Protein AF-A0A059BSV5-F1 (afdb_monomer)

Solvent-accessible surface area (backbone atoms only — not comparable to full-atom values): 28951 Å² total; per-residue (Å²): 143,84,83,85,53,58,48,54,53,22,50,50,50,33,54,74,30,42,79,36,54,82,66,53,68,65,69,72,68,50,94,89,54,63,67,56,75,29,87,45,38,36,41,29,90,95,44,67,85,38,44,27,33,43,45,51,56,66,45,54,35,22,35,43,62,35,54,45,56,23,61,34,54,57,23,28,34,43,32,48,26,46,28,51,34,27,50,50,62,44,54,40,51,18,54,17,50,47,22,26,36,43,31,49,23,40,28,46,35,23,51,52,73,46,63,42,48,36,51,18,50,46,25,30,35,44,33,47,28,38,29,49,32,28,52,53,65,59,56,52,56,25,61,21,50,47,25,28,35,44,34,48,22,40,29,51,32,27,50,46,64,47,56,37,56,30,52,20,61,48,24,28,35,42,32,48,26,40,28,52,30,27,50,50,62,44,66,40,51,52,62,26,68,54,31,24,35,43,35,52,21,40,28,50,31,29,52,49,77,45,72,60,51,49,61,36,47,50,27,29,36,43,35,50,22,42,29,52,33,30,52,63,66,61,62,55,34,16,72,35,20,51,48,24,27,37,42,30,53,20,41,28,51,34,31,49,51,62,35,56,27,52,35,54,14,43,47,26,24,37,42,31,47,23,40,29,48,34,25,47,51,72,50,61,61,46,28,51,17,46,45,22,29,36,41,35,44,26,41,29,48,32,40,36,57,47,66,59,49,55,31,40,36,53,11,66,46,24,26,37,44,33,47,21,40,29,53,33,30,48,53,57,55,60,46,61,33,52,40,31,67,55,28,28,36,42,33,49,22,40,29,50,34,25,51,42,61,46,60,40,54,29,60,37,39,51,24,30,34,43,33,50,21,39,30,49,33,27,53,47,66,43,58,41,60,28,48,22,44,49,23,26,35,43,34,49,22,40,28,52,32,28,48,54,63,46,52,35,54,21,52,18,43,49,22,26,38,43,32,51,21,42,29,48,31,28,52,48,69,41,57,41,49,38,48,25,72,44,24,27,33,41,35,52,22,41,29,50,30,24,49,53,80,42,63,45,52,35,50,41,45,48,25,34,52,38,45,31,49,22,40,29,48,31,25,53,58,65,57,58,43,51,22,43,22,34,53,21,28,31,42,31,51,20,40,29,48,33,25,50,51,65,48,52,38,53,34,48,20,47,49,24,28,34,43,32,50,21,40,30,46,32,27,48,54,76,49,76,42,55,56,62,29,55,54,24,28,34,40,31,54,20,38,26,51,30,27,52,61,74,62,71,52,59,42,68,30,82,51,42,61,36,39,31,55,20,37,26,52,32,28,48,66,44,60,75,44,54,44,47,68,38,63,90,32,45,40,58,58,69,25,84,55,43,17,37,45,45,78,86,72,73,47,52,76,62,78,73,77,74,72,76,71,76,58,70,62,53,54,54,51,52,54,52,52,53,50,52,53,52,52,52,53,56,54,56,62,70,73,68,125

Sequence (641 aa):
MQTNQTDRLALIYFKDSVDEDSLEVLSSWNDSSHHCEWPGIVCGGRHPKRVTSLNLMSKGLGGLLSPHVGNLSFLRSLVLQNNSFHGKIPQSIGHLFRLRHLVLSNNSFSGQMPTNLSQCSNLEVLNLIDNQLVGKIPDELGSLSKLQALFLAKNNLTGSIPHSIGNLSQLFSLSVIRNGLQGEIPRTLSKLRGLMNVQLAFNQLTGKIPLAIFNMSNIIYFCASDNQLRGSIPPNFGDTLPSLSYLDFSRNMFTGVIPLSLSNASNLQYISFDHNGFHGPMPANLGRLKALEGMFLMSNQLRDDFSFITSLTNCSMLEIIGVDNNFLDGLFPDSIGNLSNSVRLISMSSNTMYGTIPPSIGNLFNLSFLGLSNNSLSGHVPSCIGALYNLRNLYLSINMLTGEIPSSIGNLTLLSLLYLSFNNFYREIPQSLGNCRQLIELELSNNNLSGPISREVLSLSTILIIFNLAHNQLSGSLSSQVGSLTDLLELDLSYNKLMGPIPSSINECLLLGRLSLAVNSFHGEIPSALGTLQGLQELDVSHNDLSGEIPSFLTQLINLKYLNLSSNKLEGEVPKEGVFLNASAVFVFGNRNLCGGIVELNLPSCKSGTSKPLLTKIVIVIAIVTTILSSFILCLCLFII

InterPro domains:
  IPR001611 Leucine-rich repeat [PF00560] (243-264)
  IPR001611 Leucine-rich repeat [PF00560] (366-388)
  IPR001611 Leucine-rich repeat [PF00560] (390-412)
  IPR001611 Leucine-rich repeat [PF00560] (439-456)
  IPR001611 Leucine-rich repeat [PF00560] (488-508)
  IPR001611 Leucine-rich repeat [PF00560] (536-557)
  IPR001611 Leucine-rich repeat [PF00560] (559-576)
  IPR003591 Leucine-rich repeat, typical subtype [SM00369] (96-120)
  IPR003591 Leucine-rich repeat, typical subtype [SM00369] (144-168)
  IPR003591 Leucine-rich repeat, typical subtype [SM00369] (241-264)
  IPR003591 Leucine-rich repeat, typical subtype [SM00369] (364-388)
  IPR003591 Leucine-rich repeat, typical subtype [SM00369] (412-436)
  IPR003591 Leucine-rich repeat, typical subtype [SM00369] (485-513)
  IPR003591 Leucine-rich repeat, typical subtype [SM00369] (533-556)
  IPR003591 Leucine-rich repeat, typical subtype [SM00369] (557-582)
  IPR013210 Leucine-rich repeat-containing N-terminal, plant-type [PF08263] (5-43)
  IPR032675 Leucine-rich repeat domain superfamily [G3DSA:3.80.10.10] (1-65)
  IPR032675 Leucine-rich repeat domain superfamily [G3DSA:3.80.10.10] (66-305)
  IPR032675 Leucine-rich repeat domain superfamily [G3DSA:3.80.10.10] (310-608)
  IPR055414 Disease resistance R13L4/SHOC-2-like, LRR domain [PF23598] (51-205)

Secondary structure (DSSP, 8-state):
---SSHHHHHHHHHHTTEEEETT-GGGG-STTS-GGGSTTEEEETTEEEEEEEEE-TTS-EEEE--GGGGG-TT--EEE--SSEEEEEPPGGGGG-TT--EEE--SSEEEEEPPGGGGG-TT--EEE--SSEEEEEPPGGGGG-TT--EEE--SSEEEEEPPGGGGG-TT--EEE--SSEEEEEPPGGGGG-TT--EEE--SSEEEEEPPGGGGG-TT--EEE--SSEEEE---TTHHHH-TT--EEE--SSEEEEPPPGGGGG-TT--EEE--SSEEEEPPPTTGGG-TT--EEE--SSEE--BTTHHHHHTT-TT--EEE--SS--BSB--GGGGGS-TT--EEE--SS--EEE--GGGGG-TT--EEE--SSEEEEEPPGGGGG-TT--EEE--SSEEEEPPPGGGGG-TT--EEE--SSEEEEPPPGGGGG-TT--EEE--SSEEEEPPPHHHHT-TT--SEEE--SSEEEEEPPGGGGG-TT-SEEE--SSEEEEPPPGGGGG-TT--EEE--SSEEEEPPPGGGGG-TT--EEE--SSEEEEEPPGGGGT-TT--EEE--SSEEEEEEP-SGGGG-TTTEE-TT-TEEEES-GGG-PPPP----PPPTHHHHHHHHHHHHHHHHHHHHHHHTS--

Nearest PDB structures (foldseek):
  5ixt-assembly1_A  TM=8.915E-01  e=4.039E-34  Arabidopsis thaliana
  4z62-assembly1_A  TM=7.143E-01  e=4.266E-31  Daucus carota
  3riz-assembly1_A  TM=6.929E-01  e=4.434E-32  Arabidopsis thaliana
  3rj0-assembly1_A  TM=6.694E-01  e=7.094E-32  Arabidopsis thaliana
  6s6q-assembly2_B  TM=3.992E-01  e=5.837E-38  Arabidopsis thaliana

Radius of gyration: 38.6 Å; Cα contacts (8 Å, |Δi|>4): 1825; chains: 1; bounding box: 137×60×104 Å

pLDDT: mean 94.57, std 10.04, range [31.89, 98.94]

Foldseek 3Di:
DPPQCLQLVLVVLQVVQWPWQPQCQCVPSDPPDQPCPRPQWHADPVGRSATATRACAQRQIEGERGLSVLSSQNYAYYHHEQYAYEEADDLSCLSNLNHAYDHHANYAYEEADHLSVLSNLNHAYDAHHAYAYEEADDLSVLSNLNHAEDHQANYAYEEADHLSVLSNQNHQYDAHHAYAYEEEDHLSVLSNLNHAEAHQYNYAYEEEDNLSVLQNQNHAYHAHEHYAHEEEDDQQSLVRHLNHAYDAHAHYAYEEEDHLSVLSNQNHAEDHHHQYAHEEEDRPLVLSNQNHAEDHHAQYAYEEEPCSLLSQLSRQNYAYDHHHQYAYEEEPDLCNLSHHLNHAEDAHENYAYEEEDHLSPLSNLNHQYDHHYQYAYEEEDDLSVLSNLNHAYDAHHNYAYEEADHLSVLSNLNHAYDAHYQYAYEEADHLSVLSNLNHQEDHHEHYAYEEEDDLSNLLSLNHAEYDAHEQYAYEEEDDLSVLNVQRYAEDAHENYAYEEADHLSPLSVQNHQEDHHYQYAYEEADDPSCLSNLNHAEDHPENYAYEEEDDPSQLVSQNHQAEAHEQYQYADEDDAHHPLVDLVRYHHYNHPHYAHGDVSNVGHHDDDPPPPPPVVVVVVVVVVVVVVVVVVVVVVVVPPD

Structure (mmCIF, N/CA/C/O backbone):
data_AF-A0A059BSV5-F1
#
_entry.id   AF-A0A059BSV5-F1
#
loop_
_atom_site.group_PDB
_atom_site.id
_atom_site.type_symbol
_atom_site.label_atom_id
_atom_site.label_alt_id
_atom_site.label_comp_id
_atom_site.label_asym_id
_atom_site.label_entity_id
_atom_site.label_seq_id
_atom_site.pdbx_PDB_ins_code
_atom_site.Cartn_x
_atom_site.Cartn_y
_atom_site.Cartn_z
_atom_site.occupancy
_atom_site.B_iso_or_equiv
_atom_site.auth_seq_id
_atom_site.auth_comp_id
_atom_site.auth_asym_id
_atom_site.auth_atom_id
_atom_site.pdbx_PDB_model_num
ATOM 1 N N . MET A 1 1 ? -14.324 -8.449 65.438 1.00 31.89 1 MET A N 1
ATOM 2 C CA . MET A 1 1 ? -13.762 -7.137 65.036 1.00 31.89 1 MET A CA 1
ATOM 3 C C . MET A 1 1 ? -12.679 -7.316 63.958 1.00 31.89 1 MET A C 1
ATOM 5 O O . MET A 1 1 ? -11.523 -7.014 64.206 1.00 31.89 1 MET A O 1
ATOM 9 N N . GLN A 1 2 ? -13.016 -7.819 62.761 1.00 37.31 2 GLN A N 1
ATOM 10 C CA . GLN A 1 2 ? -12.010 -8.274 61.774 1.00 37.31 2 GLN A CA 1
ATOM 11 C C . GLN A 1 2 ? -12.313 -7.824 60.327 1.00 37.31 2 GLN A C 1
ATOM 13 O O . GLN A 1 2 ? -12.049 -8.540 59.373 1.00 37.31 2 GLN A O 1
ATOM 18 N N . THR A 1 3 ? -12.899 -6.636 60.144 1.00 51.03 3 THR A N 1
ATOM 19 C CA . THR A 1 3 ? -13.427 -6.167 58.842 1.00 51.03 3 THR A CA 1
ATOM 20 C C . THR A 1 3 ? -12.630 -5.031 58.181 1.00 51.03 3 THR A C 1
ATOM 22 O O . THR A 1 3 ? -13.022 -4.561 57.119 1.00 51.03 3 THR A O 1
ATOM 25 N N . ASN A 1 4 ? -11.503 -4.589 58.760 1.00 56.56 4 ASN A N 1
ATOM 26 C CA . ASN A 1 4 ? -10.735 -3.425 58.272 1.00 56.56 4 ASN A CA 1
ATOM 27 C C . ASN A 1 4 ? -9.411 -3.753 57.545 1.00 56.56 4 ASN A C 1
ATOM 29 O O . ASN A 1 4 ? -8.765 -2.823 57.075 1.00 56.56 4 ASN A O 1
ATOM 33 N N . GLN A 1 5 ? -8.995 -5.023 57.444 1.00 75.69 5 GLN A N 1
ATOM 34 C CA . GLN A 1 5 ? -7.718 -5.416 56.809 1.00 75.69 5 GLN A CA 1
ATOM 35 C C . GLN A 1 5 ? -7.872 -6.155 55.469 1.00 75.69 5 GLN A C 1
ATOM 37 O O . GLN A 1 5 ? -6.876 -6.381 54.791 1.00 75.69 5 GLN A O 1
ATOM 42 N N . THR A 1 6 ? -9.093 -6.511 55.058 1.00 87.88 6 THR A N 1
ATOM 43 C CA . THR A 1 6 ? -9.331 -7.363 53.879 1.00 87.88 6 THR A CA 1
ATOM 44 C C . THR A 1 6 ? -8.791 -6.760 52.582 1.00 87.88 6 THR A C 1
ATOM 46 O O . THR A 1 6 ? -8.098 -7.453 51.844 1.00 87.88 6 THR A O 1
ATOM 49 N N . ASP A 1 7 ? -9.053 -5.473 52.324 1.00 94.19 7 ASP A N 1
ATOM 50 C CA . ASP A 1 7 ? -8.589 -4.816 51.096 1.00 94.19 7 ASP A CA 1
ATOM 51 C C . ASP A 1 7 ? -7.055 -4.693 51.075 1.00 94.19 7 ASP A C 1
ATOM 53 O O . ASP A 1 7 ? -6.423 -4.972 50.061 1.00 94.19 7 ASP A O 1
ATOM 57 N N . ARG A 1 8 ? -6.442 -4.356 52.218 1.00 93.94 8 ARG A N 1
ATOM 58 C CA . ARG A 1 8 ? -4.982 -4.286 52.350 1.00 93.94 8 ARG A CA 1
ATOM 59 C C . ARG A 1 8 ? -4.328 -5.642 52.089 1.00 93.94 8 ARG A C 1
ATOM 61 O O . ARG A 1 8 ? -3.384 -5.714 51.315 1.00 93.94 8 ARG A O 1
ATOM 68 N N . LEU A 1 9 ? -4.834 -6.710 52.708 1.00 94.44 9 LEU A N 1
ATOM 69 C CA . LEU A 1 9 ? -4.315 -8.066 52.502 1.00 94.44 9 LEU A CA 1
ATOM 70 C C . LEU A 1 9 ? -4.452 -8.502 51.039 1.00 94.44 9 LEU A C 1
ATOM 72 O O . LEU A 1 9 ? -3.518 -9.069 50.488 1.00 94.44 9 LEU A O 1
ATOM 76 N N . ALA A 1 10 ? -5.575 -8.186 50.389 1.00 96.00 10 ALA A N 1
ATOM 77 C CA . ALA A 1 10 ? -5.765 -8.464 48.967 1.00 96.00 10 ALA A CA 1
ATOM 78 C C . ALA A 1 10 ? -4.729 -7.753 48.079 1.00 96.00 10 ALA A C 1
ATOM 80 O O . ALA A 1 10 ? -4.244 -8.349 47.120 1.00 96.00 10 ALA A O 1
ATOM 81 N N . LEU A 1 11 ? -4.366 -6.510 48.409 1.00 96.81 11 LEU A N 1
ATOM 82 C CA . LEU A 1 11 ? -3.326 -5.757 47.702 1.00 96.81 11 LEU A CA 1
ATOM 83 C C . LEU A 1 11 ? -1.912 -6.297 47.966 1.00 96.81 11 LEU A C 1
ATOM 85 O O . LEU A 1 11 ? -1.102 -6.317 47.046 1.00 96.81 11 LEU A O 1
ATOM 89 N N . ILE A 1 12 ? -1.621 -6.776 49.179 1.00 95.50 12 ILE A N 1
ATOM 90 C CA . ILE A 1 12 ? -0.350 -7.458 49.470 1.00 95.50 12 ILE A CA 1
ATOM 91 C C . ILE A 1 12 ? -0.251 -8.764 48.673 1.00 95.50 12 ILE A C 1
ATOM 93 O O . ILE A 1 12 ? 0.724 -8.956 47.963 1.00 95.50 12 ILE A O 1
ATOM 97 N N . TYR A 1 13 ? -1.297 -9.595 48.649 1.00 96.31 13 TYR A N 1
ATOM 98 C CA . TYR A 1 13 ? -1.304 -10.797 47.804 1.00 96.31 13 TYR A CA 1
ATOM 99 C C . TYR A 1 13 ? -1.241 -10.494 46.302 1.00 96.31 13 TYR A C 1
ATOM 101 O O . TYR A 1 13 ? -0.783 -11.334 45.528 1.00 96.31 13 TYR A O 1
ATOM 109 N N . PHE A 1 14 ? -1.740 -9.333 45.870 1.00 97.25 14 PHE A N 1
ATOM 110 C CA . PHE A 1 14 ? -1.539 -8.852 44.506 1.00 97.25 14 PHE A CA 1
ATOM 111 C C . PHE A 1 14 ? -0.063 -8.549 44.252 1.00 97.25 14 PHE A C 1
ATOM 113 O O . PHE A 1 14 ? 0.486 -9.079 43.293 1.00 97.25 14 PHE A O 1
ATOM 120 N N . LYS A 1 15 ? 0.581 -7.782 45.140 1.00 96.38 15 LYS A N 1
ATOM 121 C CA . LYS A 1 15 ? 2.018 -7.491 45.079 1.00 96.38 15 LYS A CA 1
ATOM 122 C C . LYS A 1 15 ? 2.859 -8.769 45.056 1.00 96.38 15 LYS A C 1
ATOM 124 O O . LYS A 1 15 ? 3.738 -8.880 44.220 1.00 96.38 15 LYS A O 1
ATOM 129 N N . ASP A 1 16 ? 2.550 -9.747 45.902 1.00 95.75 16 ASP A N 1
ATOM 130 C CA . ASP A 1 16 ? 3.292 -11.015 45.967 1.00 95.75 16 ASP A CA 1
ATOM 131 C C . ASP A 1 16 ? 3.139 -11.874 44.696 1.00 95.75 16 ASP A C 1
ATOM 133 O O . ASP A 1 16 ? 3.914 -12.799 44.476 1.00 95.75 16 ASP A O 1
ATOM 137 N N . SER A 1 17 ? 2.117 -11.604 43.872 1.00 96.19 17 SER A N 1
ATOM 138 C CA . SER A 1 17 ? 1.900 -12.290 42.588 1.00 96.19 17 SER A CA 1
ATOM 139 C C . SER A 1 17 ? 2.585 -11.591 41.407 1.00 96.19 17 SER A C 1
ATOM 141 O O . SER A 1 17 ? 2.551 -12.123 40.296 1.00 96.19 17 SER A O 1
ATOM 143 N N . VAL A 1 18 ? 3.163 -10.409 41.636 1.00 95.94 18 VAL A N 1
ATOM 144 C CA . VAL A 1 18 ? 3.970 -9.666 40.665 1.00 95.94 18 VAL A CA 1
ATOM 145 C C . VAL A 1 18 ? 5.417 -10.124 40.815 1.00 95.94 18 VAL A C 1
ATOM 147 O O . VAL A 1 18 ? 6.001 -9.986 41.887 1.00 95.94 18 VAL A O 1
ATOM 150 N N . ASP A 1 19 ? 5.987 -10.685 39.754 1.00 93.44 19 ASP A N 1
ATOM 151 C CA . ASP A 1 19 ? 7.371 -11.180 39.724 1.00 93.44 19 ASP A CA 1
ATOM 152 C C . ASP A 1 19 ? 8.329 -10.253 38.954 1.00 93.44 19 ASP A C 1
ATOM 154 O O . ASP A 1 19 ? 9.547 -10.377 39.085 1.00 93.44 19 ASP A O 1
ATOM 158 N N . GLU A 1 20 ? 7.791 -9.272 38.229 1.00 93.50 20 GLU A N 1
ATOM 159 C CA . GLU A 1 20 ? 8.539 -8.229 37.534 1.00 93.50 20 GLU A CA 1
ATOM 160 C C . GLU A 1 20 ? 7.995 -6.851 37.944 1.00 93.50 20 GLU A C 1
ATOM 162 O O . GLU A 1 20 ? 6.817 -6.559 37.759 1.00 93.50 20 GLU A O 1
ATOM 167 N N . ASP A 1 21 ? 8.849 -5.998 38.513 1.00 94.19 21 ASP A N 1
ATOM 168 C CA . ASP A 1 21 ? 8.539 -4.606 38.882 1.00 94.19 21 ASP A CA 1
ATOM 169 C C . ASP A 1 21 ? 9.759 -3.726 38.585 1.00 94.19 21 ASP A C 1
ATOM 171 O O . ASP A 1 21 ? 10.459 -3.247 39.476 1.00 94.19 21 ASP A O 1
ATOM 175 N N . SER A 1 22 ? 10.055 -3.567 37.295 1.00 89.31 22 SER A N 1
ATOM 176 C CA . SER A 1 22 ? 11.261 -2.873 36.809 1.00 89.31 22 SER A CA 1
ATOM 177 C C . SER A 1 22 ? 11.362 -1.403 37.238 1.00 89.31 22 SER A C 1
ATOM 179 O O . SER A 1 22 ? 12.455 -0.842 37.267 1.00 89.31 22 SER A O 1
ATOM 181 N N . LEU A 1 23 ? 10.231 -0.777 37.572 1.00 90.88 23 LEU A N 1
ATOM 182 C CA . LEU A 1 23 ? 10.139 0.615 38.012 1.00 90.88 23 LEU A CA 1
ATOM 183 C C . LEU A 1 23 ? 9.994 0.751 39.537 1.00 90.88 23 LEU A C 1
ATOM 185 O O . LEU A 1 23 ? 9.751 1.857 40.022 1.00 90.88 23 LEU A O 1
ATOM 189 N N . GLU A 1 24 ? 10.105 -0.359 40.273 1.00 92.31 24 GLU A N 1
ATOM 190 C CA . GLU A 1 24 ? 9.970 -0.445 41.731 1.00 92.31 24 GLU A CA 1
ATOM 191 C C . GLU A 1 24 ? 8.693 0.235 42.268 1.00 92.31 24 GLU A C 1
ATOM 193 O O . GLU A 1 24 ? 8.674 0.814 43.359 1.00 92.31 24 GLU A O 1
ATOM 198 N N . VAL A 1 25 ? 7.594 0.183 41.513 1.00 91.56 25 VAL A N 1
ATOM 199 C CA . VAL A 1 25 ? 6.346 0.904 41.813 1.00 91.56 25 VAL A CA 1
ATOM 200 C C . VAL A 1 25 ? 5.694 0.358 43.081 1.00 91.56 25 VAL A C 1
ATOM 202 O O . VAL A 1 25 ? 5.153 1.121 43.891 1.00 91.56 25 VAL A O 1
ATOM 205 N N . LEU A 1 26 ? 5.765 -0.958 43.280 1.00 94.25 26 LEU A N 1
ATOM 206 C CA . LEU A 1 26 ? 5.144 -1.649 44.407 1.00 94.25 26 LEU A CA 1
ATOM 207 C C . LEU A 1 26 ? 6.059 -1.712 45.639 1.00 94.25 26 LEU A C 1
ATOM 209 O O . LEU A 1 26 ? 5.621 -2.159 46.702 1.00 94.25 26 LEU A O 1
ATOM 213 N N . SER A 1 27 ? 7.303 -1.228 45.557 1.00 91.19 27 SER A N 1
ATOM 214 C CA . SER A 1 27 ? 8.232 -1.159 46.702 1.00 91.19 27 SER A CA 1
ATOM 215 C C . SER A 1 27 ? 7.638 -0.371 47.882 1.00 91.19 27 SER A C 1
ATOM 217 O O . SER A 1 27 ? 7.752 -0.777 49.042 1.00 91.19 27 SER A O 1
ATOM 219 N N . SER A 1 28 ? 6.906 0.702 47.565 1.00 90.56 28 SER A N 1
ATOM 220 C CA . SER A 1 28 ? 6.202 1.581 48.508 1.00 90.56 28 SER A CA 1
ATOM 221 C C . SER A 1 28 ? 4.967 0.950 49.166 1.00 90.56 28 SER A C 1
ATOM 223 O O . SER A 1 28 ? 4.459 1.480 50.154 1.00 90.56 28 SER A O 1
ATOM 225 N N . TRP A 1 29 ? 4.482 -0.188 48.659 1.00 94.19 29 TRP A N 1
ATOM 226 C CA . TRP A 1 29 ? 3.358 -0.916 49.245 1.00 94.19 29 TRP A CA 1
ATOM 227 C C . TRP A 1 29 ? 3.862 -1.762 50.419 1.00 94.19 29 TRP A C 1
ATOM 229 O O . TRP A 1 29 ? 4.178 -2.947 50.266 1.00 94.19 29 TRP A O 1
ATOM 239 N N . ASN A 1 30 ? 4.015 -1.134 51.582 1.00 89.69 30 ASN A N 1
ATOM 240 C CA . ASN A 1 30 ? 4.574 -1.745 52.789 1.00 89.69 30 ASN A CA 1
ATOM 241 C C . ASN A 1 30 ? 3.811 -1.304 54.059 1.00 89.69 30 ASN A C 1
ATOM 243 O O . ASN A 1 30 ? 2.749 -0.687 53.983 1.00 89.69 30 ASN A O 1
ATOM 247 N N . ASP A 1 31 ? 4.298 -1.676 55.245 1.00 88.75 31 ASP A N 1
ATOM 248 C CA . ASP A 1 31 ? 3.657 -1.335 56.527 1.00 88.75 31 ASP A CA 1
ATOM 249 C C . ASP A 1 31 ? 3.829 0.141 56.946 1.00 88.75 31 ASP A C 1
ATOM 251 O O . ASP A 1 31 ? 3.239 0.561 57.941 1.00 88.75 31 ASP A O 1
ATOM 255 N N . SER A 1 32 ? 4.614 0.942 56.215 1.00 90.00 32 SER A N 1
ATOM 256 C CA . SER A 1 32 ? 4.949 2.321 56.595 1.00 90.00 32 SER A CA 1
ATOM 257 C C . SER A 1 32 ? 3.842 3.340 56.307 1.00 90.00 32 SER A C 1
ATOM 259 O O . SER A 1 32 ? 3.866 4.425 56.883 1.00 90.00 32 SER A O 1
ATOM 261 N N . SER A 1 33 ? 2.875 3.019 55.445 1.00 90.06 33 SER A N 1
ATOM 262 C CA . SER A 1 33 ? 1.763 3.908 55.085 1.00 90.06 33 SER A CA 1
ATOM 263 C C . SER A 1 33 ? 0.447 3.147 54.916 1.00 90.06 33 SER A C 1
ATOM 265 O O . SER A 1 33 ? 0.410 1.924 54.734 1.00 90.06 33 SER A O 1
ATOM 267 N N . HIS A 1 34 ? -0.673 3.868 55.003 1.00 91.56 34 HIS A N 1
ATOM 268 C CA . HIS A 1 34 ? -1.988 3.272 54.783 1.00 91.56 34 HIS A CA 1
ATOM 269 C C . HIS A 1 34 ? -2.171 2.937 53.294 1.00 91.56 34 HIS A C 1
ATOM 271 O O . HIS A 1 34 ? -1.796 3.725 52.432 1.00 91.56 34 HIS A O 1
ATOM 277 N N . HIS A 1 35 ? -2.826 1.818 52.957 1.00 93.19 35 HIS A N 1
ATOM 278 C CA . HIS A 1 35 ? -2.924 1.343 51.563 1.00 93.19 35 HIS A CA 1
ATOM 279 C C . HIS A 1 35 ? -3.623 2.304 50.597 1.00 93.19 35 HIS A C 1
ATOM 281 O O . HIS A 1 35 ? -3.480 2.180 49.389 1.00 93.19 35 HIS A O 1
ATOM 287 N N . CYS A 1 36 ? -4.382 3.268 51.113 1.00 93.69 36 CYS A N 1
ATOM 288 C CA . CYS A 1 36 ? -5.012 4.319 50.309 1.00 93.69 36 CYS A CA 1
ATOM 289 C C . CYS A 1 36 ? -4.040 5.411 49.839 1.00 93.69 36 CYS A C 1
ATOM 291 O O . CYS A 1 36 ? -4.428 6.236 49.019 1.00 93.69 36 CYS A O 1
ATOM 293 N N . GLU A 1 37 ? -2.820 5.436 50.374 1.00 93.50 37 GLU A N 1
ATOM 294 C CA . GLU A 1 37 ? -1.739 6.347 49.978 1.00 93.50 37 GLU A CA 1
ATOM 295 C C . GLU A 1 37 ? -0.780 5.683 48.981 1.00 93.50 37 GLU A C 1
ATOM 297 O O . GLU A 1 37 ? 0.109 6.332 48.436 1.00 93.50 37 GLU A O 1
ATOM 302 N N . TRP A 1 38 ? -0.952 4.383 48.731 1.00 95.50 38 TRP A N 1
ATOM 303 C CA . TRP A 1 38 ? -0.103 3.633 47.822 1.00 95.50 38 TRP A CA 1
ATOM 304 C C . TRP A 1 38 ? -0.309 4.071 46.363 1.00 95.50 38 TRP A C 1
ATOM 306 O O . TRP A 1 38 ? -1.454 4.272 45.936 1.00 95.50 38 TRP A O 1
ATOM 316 N N . PRO A 1 39 ? 0.772 4.179 45.563 1.00 94.69 39 PRO A N 1
ATOM 317 C CA . PRO A 1 39 ? 0.679 4.538 44.155 1.00 94.69 39 PRO A CA 1
ATOM 318 C C . PRO A 1 39 ? -0.315 3.649 43.404 1.00 94.69 39 PRO A C 1
ATOM 320 O O . PRO A 1 39 ? -0.249 2.423 43.474 1.00 94.69 39 PRO A O 1
ATOM 323 N N . GLY A 1 40 ? -1.242 4.282 42.683 1.00 95.75 40 GLY A N 1
ATOM 324 C CA . GLY A 1 40 ? -2.263 3.593 41.892 1.00 95.75 40 GLY A CA 1
ATOM 325 C C . GLY A 1 40 ? -3.522 3.172 42.659 1.00 95.75 40 GLY A C 1
ATOM 326 O O . GLY A 1 40 ? -4.477 2.719 42.024 1.00 95.75 40 GLY A O 1
ATOM 327 N N . ILE A 1 41 ? -3.580 3.349 43.984 1.00 97.38 41 ILE A N 1
ATOM 328 C CA . ILE A 1 41 ? -4.761 3.031 44.798 1.00 97.38 41 ILE A CA 1
ATOM 329 C C . ILE A 1 41 ? -5.615 4.272 45.039 1.00 97.38 41 ILE A C 1
ATOM 331 O O . ILE A 1 41 ? -5.123 5.327 45.424 1.00 97.38 41 ILE A O 1
ATOM 335 N N . VAL A 1 42 ? -6.933 4.132 44.874 1.00 97.25 42 VAL A N 1
ATOM 336 C CA . VAL A 1 42 ? -7.906 5.153 45.288 1.00 97.25 42 VAL A CA 1
ATOM 337 C C . VAL A 1 42 ? -8.981 4.521 46.157 1.00 97.25 42 VAL A C 1
ATOM 339 O O . VAL A 1 42 ? -9.712 3.623 45.721 1.00 97.25 42 VAL A O 1
ATOM 342 N N . CYS A 1 43 ? -9.130 5.028 47.377 1.00 96.00 43 CYS A N 1
ATOM 343 C CA . CYS A 1 43 ? -10.177 4.615 48.306 1.00 96.00 43 CYS A CA 1
ATOM 344 C C . CYS A 1 43 ? -11.427 5.502 48.219 1.00 96.00 43 CYS A C 1
ATOM 346 O O . CYS A 1 43 ? -11.388 6.643 47.764 1.00 96.00 43 CYS A O 1
ATOM 348 N N . GLY A 1 44 ? -12.576 4.967 48.631 1.00 92.38 44 GLY A N 1
ATOM 349 C CA . GLY A 1 44 ? -13.862 5.640 48.461 1.00 92.38 44 GLY A CA 1
ATOM 350 C C . GLY A 1 44 ? -14.096 6.774 49.460 1.00 92.38 44 GLY A C 1
ATOM 351 O O . GLY A 1 44 ? -13.997 6.564 50.660 1.00 92.38 44 GLY A O 1
ATOM 352 N N . GLY A 1 45 ? -14.564 7.941 49.005 1.00 89.19 45 GLY A N 1
ATOM 353 C CA . GLY A 1 45 ? -14.823 9.086 49.898 1.00 89.19 45 GLY A CA 1
ATOM 354 C C . GLY A 1 45 ? -15.855 8.829 51.013 1.00 89.19 45 GLY A C 1
ATOM 355 O O . GLY A 1 45 ? -15.688 9.305 52.128 1.00 89.19 45 GLY A O 1
ATOM 356 N N . ARG A 1 46 ? -16.900 8.023 50.753 1.00 87.69 46 ARG A N 1
ATOM 357 C CA . ARG A 1 46 ? -17.892 7.618 51.781 1.00 87.69 46 ARG A CA 1
ATOM 358 C C . ARG A 1 46 ? -17.436 6.437 52.647 1.00 87.69 46 ARG A C 1
ATOM 360 O O . ARG A 1 46 ? -17.999 6.206 53.710 1.00 87.69 46 ARG A O 1
ATOM 367 N N . HIS A 1 47 ? -16.452 5.671 52.178 1.00 89.00 47 HIS A N 1
ATOM 368 C CA . HIS A 1 47 ? -15.906 4.501 52.864 1.00 89.00 47 HIS A CA 1
ATOM 369 C C . HIS A 1 47 ? -14.377 4.534 52.736 1.00 89.00 47 HIS A C 1
ATOM 371 O O . HIS A 1 47 ? -13.819 3.784 51.934 1.00 89.00 47 HIS A O 1
ATOM 377 N N . PRO A 1 48 ? -13.695 5.402 53.505 1.00 85.19 48 PRO A N 1
ATOM 378 C CA . PRO A 1 48 ? -12.305 5.801 53.254 1.00 85.19 48 PRO A CA 1
ATOM 379 C C . PRO A 1 48 ? -11.287 4.664 53.366 1.00 85.19 48 PRO A C 1
ATOM 381 O O . PRO A 1 48 ? -10.167 4.804 52.902 1.00 85.19 48 PRO A O 1
ATOM 384 N N . LYS A 1 49 ? -11.671 3.519 53.941 1.00 89.19 49 LYS A N 1
ATOM 385 C CA . LYS A 1 49 ? -10.819 2.323 54.032 1.00 89.19 49 LYS A CA 1
ATOM 386 C C . LYS A 1 49 ? -10.990 1.345 52.868 1.00 89.19 49 LYS A C 1
ATOM 388 O O . LYS A 1 49 ? -10.252 0.368 52.793 1.00 89.19 49 LYS A O 1
ATOM 393 N N . ARG A 1 50 ? -11.987 1.559 52.003 1.00 94.69 50 ARG A N 1
ATOM 394 C CA . ARG A 1 50 ? -12.365 0.622 50.940 1.00 94.69 50 ARG A CA 1
ATOM 395 C C . ARG A 1 50 ? -11.815 1.068 49.595 1.00 94.69 50 ARG A C 1
ATOM 397 O O . ARG A 1 50 ? -12.085 2.193 49.175 1.00 94.69 50 ARG A O 1
ATOM 404 N N . VAL A 1 51 ? -11.095 0.185 48.916 1.00 97.12 51 VAL A N 1
ATOM 405 C CA . VAL A 1 51 ? -10.493 0.449 47.606 1.00 97.12 51 VAL A CA 1
ATOM 406 C C . VAL A 1 51 ? -11.588 0.502 46.545 1.00 97.12 51 VAL A C 1
ATOM 408 O O . VAL A 1 51 ? -12.448 -0.373 46.461 1.00 97.12 51 VAL A O 1
ATOM 411 N N . THR A 1 52 ? -11.566 1.557 45.738 1.00 97.75 52 THR A N 1
ATOM 412 C CA . THR A 1 52 ? -12.530 1.803 44.655 1.00 97.75 52 THR A CA 1
ATOM 413 C C . THR A 1 52 ? -11.880 1.857 43.278 1.00 97.75 52 THR A C 1
ATOM 415 O O . THR A 1 52 ? -12.562 1.580 42.292 1.00 97.75 52 THR A O 1
ATOM 418 N N . SER A 1 53 ? -10.581 2.143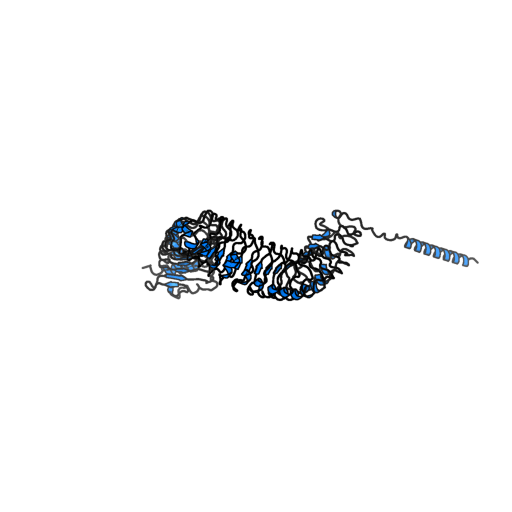 43.197 1.00 98.25 53 SER A N 1
ATOM 419 C CA . SER A 1 53 ? -9.808 2.068 41.958 1.00 98.25 53 SER A CA 1
ATOM 420 C C . SER A 1 53 ? -8.428 1.486 42.230 1.00 98.25 53 SER A C 1
ATOM 422 O O . SER A 1 53 ? -7.787 1.869 43.208 1.00 98.25 53 SER A O 1
ATOM 424 N N . LEU A 1 54 ? -7.986 0.608 41.334 1.00 98.38 54 LEU A N 1
ATOM 425 C CA . LEU A 1 54 ? -6.612 0.137 41.206 1.00 98.38 54 LEU A CA 1
ATOM 426 C C . LEU A 1 54 ? -6.161 0.459 39.778 1.00 98.38 54 LEU A C 1
ATOM 428 O O . LEU A 1 54 ? -6.686 -0.116 38.825 1.00 98.38 54 LEU A O 1
ATOM 432 N N . ASN A 1 55 ? -5.247 1.416 39.632 1.00 98.31 55 ASN A N 1
ATOM 433 C CA . ASN A 1 55 ? -4.719 1.858 38.346 1.00 98.31 55 ASN A CA 1
ATOM 434 C C . ASN A 1 55 ? -3.190 1.800 38.340 1.00 98.31 55 ASN A C 1
ATOM 436 O O . ASN A 1 55 ? -2.523 2.647 38.930 1.00 98.31 55 ASN A O 1
ATOM 440 N N . LEU A 1 56 ? -2.661 0.807 37.633 1.00 97.69 56 LEU A N 1
ATOM 441 C CA . LEU A 1 56 ? -1.235 0.560 37.445 1.00 97.69 56 LEU A CA 1
ATOM 442 C C . LEU A 1 56 ? -0.899 0.499 35.948 1.00 97.69 56 LEU A C 1
ATOM 444 O O . LEU A 1 56 ? -0.141 -0.358 35.506 1.00 97.69 56 LEU A O 1
ATOM 448 N N . MET A 1 57 ? -1.488 1.390 35.147 1.00 97.75 57 MET A N 1
ATOM 449 C CA . MET A 1 57 ? -1.195 1.483 33.715 1.00 97.75 57 MET A CA 1
ATOM 450 C C . MET A 1 57 ? 0.280 1.827 33.456 1.00 97.75 57 MET A C 1
ATOM 452 O O . MET A 1 57 ? 0.806 2.762 34.070 1.00 97.75 57 MET A O 1
ATOM 456 N N . SER A 1 58 ? 0.904 1.139 32.492 1.00 97.06 58 SER A N 1
ATOM 457 C CA . SER A 1 58 ? 2.259 1.444 32.001 1.00 97.06 58 SER A CA 1
ATOM 458 C C . SER A 1 58 ? 3.301 1.488 33.119 1.00 97.06 58 SER A C 1
ATOM 460 O O . SER A 1 58 ? 4.077 2.441 33.217 1.00 97.06 58 SER A O 1
ATOM 462 N N . LYS A 1 59 ? 3.275 0.493 34.011 1.00 96.50 59 LYS A N 1
ATOM 463 C CA . LYS A 1 59 ? 4.167 0.415 35.175 1.00 96.50 59 LYS A CA 1
ATOM 464 C C . LYS A 1 59 ? 5.278 -0.621 35.032 1.00 96.50 59 LYS A C 1
ATOM 466 O O . LYS A 1 59 ? 6.068 -0.753 35.955 1.00 96.50 59 LYS A O 1
ATOM 471 N N . GLY A 1 60 ? 5.373 -1.291 33.881 1.00 95.50 60 GLY A N 1
ATOM 472 C CA . GLY A 1 60 ? 6.397 -2.311 33.645 1.00 95.50 60 GLY A CA 1
ATOM 473 C C . GLY A 1 60 ? 6.271 -3.483 34.618 1.00 95.50 60 GLY A C 1
ATOM 474 O O . GLY A 1 60 ? 7.291 -4.023 35.040 1.00 95.50 60 GLY A O 1
ATOM 475 N N . LEU A 1 61 ? 5.032 -3.799 35.020 1.00 97.25 61 LEU A N 1
ATOM 476 C CA . LEU A 1 61 ? 4.720 -4.876 35.957 1.00 97.25 61 LEU A CA 1
ATOM 477 C C . LEU A 1 61 ? 4.500 -6.189 35.203 1.00 97.25 61 LEU A C 1
ATOM 479 O O . LEU A 1 61 ? 3.789 -6.188 34.201 1.00 97.25 61 LEU A O 1
ATOM 483 N N . GLY A 1 62 ? 5.027 -7.300 35.699 1.00 96.56 62 GLY A N 1
ATOM 484 C CA . GLY A 1 62 ? 4.791 -8.649 35.174 1.00 96.56 62 GLY A CA 1
ATOM 485 C C . GLY A 1 62 ? 4.302 -9.618 36.247 1.00 96.56 62 GLY A C 1
ATOM 486 O O . GLY A 1 62 ? 4.103 -9.243 37.402 1.00 96.56 62 GLY A O 1
ATOM 487 N N . GLY A 1 63 ? 4.029 -10.855 35.846 1.00 96.69 63 GLY A N 1
ATOM 488 C CA . GLY A 1 63 ? 3.539 -11.905 36.738 1.00 96.69 63 GLY A CA 1
ATOM 489 C C . GLY A 1 63 ? 2.051 -12.190 36.577 1.00 96.69 63 GLY A C 1
ATOM 490 O O . GLY A 1 63 ? 1.459 -11.996 35.510 1.00 96.69 63 GLY A O 1
ATOM 491 N N . LEU A 1 64 ? 1.416 -12.691 37.637 1.00 97.38 64 LEU A N 1
ATOM 492 C CA . LEU A 1 64 ? 0.037 -13.183 37.597 1.00 97.38 64 LEU A CA 1
ATOM 493 C C . LEU A 1 64 ? -0.951 -12.186 38.208 1.00 97.38 64 LEU A C 1
ATOM 495 O O . LEU A 1 64 ? -0.713 -11.588 39.257 1.00 97.38 64 LEU A O 1
ATOM 499 N N . LEU A 1 65 ? -2.148 -12.093 37.622 1.00 97.62 65 LEU A N 1
ATOM 500 C CA . LEU A 1 65 ? -3.260 -11.397 38.269 1.00 97.62 65 LEU A CA 1
ATOM 501 C C . LEU A 1 65 ? -3.784 -12.229 39.450 1.00 97.62 65 LEU A C 1
ATOM 503 O O . LEU A 1 65 ? -4.523 -13.199 39.267 1.00 97.62 65 LEU A O 1
ATOM 507 N N . SER A 1 66 ? -3.413 -11.827 40.668 1.00 97.38 66 SER A N 1
ATOM 508 C CA . SER A 1 66 ? -3.789 -12.524 41.904 1.00 97.38 66 SER A CA 1
ATOM 509 C C . SER A 1 66 ? -5.308 -12.730 42.025 1.00 97.38 66 SER A C 1
ATOM 511 O O . SER A 1 66 ? -6.068 -11.756 41.956 1.00 97.38 66 SER A O 1
ATOM 513 N N . PRO A 1 67 ? -5.793 -13.956 42.310 1.00 97.12 67 PRO A N 1
ATOM 514 C CA . PRO A 1 67 ? -7.212 -14.205 42.564 1.00 97.12 67 PRO A CA 1
ATOM 515 C C . PRO A 1 67 ? -7.776 -13.386 43.735 1.00 97.12 67 PRO A C 1
ATOM 517 O O . PRO A 1 67 ? -8.978 -13.111 43.769 1.00 97.12 67 PRO A O 1
ATOM 520 N N . HIS A 1 68 ? -6.923 -12.955 44.668 1.00 97.31 68 HIS A N 1
ATOM 521 C CA . HIS A 1 68 ? -7.308 -12.145 45.823 1.00 97.31 68 HIS A CA 1
ATOM 522 C C . HIS A 1 68 ? -7.797 -10.746 45.447 1.00 97.31 68 HIS A C 1
ATOM 524 O O . HIS A 1 68 ? -8.497 -10.130 46.247 1.00 97.31 68 HIS A O 1
ATOM 530 N N . VAL A 1 69 ? -7.537 -10.272 44.221 1.00 96.62 69 VAL A N 1
ATOM 531 C CA . VAL A 1 69 ? -8.152 -9.043 43.695 1.00 96.62 69 VAL A CA 1
ATOM 532 C C . VAL A 1 69 ? -9.680 -9.106 43.788 1.00 96.62 69 VAL A C 1
ATOM 534 O O . VAL A 1 69 ? -10.304 -8.089 44.077 1.00 96.62 69 VAL A O 1
ATOM 537 N N . GLY A 1 70 ? -10.284 -10.297 43.672 1.00 95.88 70 GLY A N 1
ATOM 538 C CA . GLY A 1 70 ? -11.723 -10.513 43.872 1.00 95.88 70 GLY A CA 1
ATOM 539 C C . GLY A 1 70 ? -12.248 -10.151 45.272 1.00 95.88 70 GLY A C 1
ATOM 540 O O . GLY A 1 70 ? -13.450 -9.954 45.438 1.00 95.88 70 GLY A O 1
ATOM 541 N N . ASN A 1 71 ? -11.377 -10.004 46.277 1.00 96.81 71 ASN A N 1
ATOM 542 C CA . ASN A 1 71 ? -11.762 -9.601 47.635 1.00 96.81 71 ASN A CA 1
ATOM 543 C C . ASN A 1 71 ? -11.943 -8.080 47.786 1.00 96.81 71 ASN A C 1
ATOM 545 O O . ASN A 1 71 ? -12.507 -7.630 48.788 1.00 96.81 71 ASN A O 1
ATOM 549 N N . LEU A 1 72 ? -11.522 -7.278 46.800 1.00 96.69 72 LEU A N 1
ATOM 550 C CA . LEU A 1 72 ? -11.704 -5.823 46.775 1.00 96.69 72 LEU A CA 1
ATOM 551 C C . LEU A 1 72 ? -13.160 -5.460 46.436 1.00 96.69 72 LEU A C 1
ATOM 553 O O . LEU A 1 72 ? -13.446 -4.832 45.424 1.00 96.69 72 LEU A O 1
ATOM 557 N N . SER A 1 73 ? -14.122 -5.834 47.283 1.00 95.12 73 SER A N 1
ATOM 558 C CA . SER A 1 73 ? -15.560 -5.797 46.947 1.00 95.12 73 SER A CA 1
ATOM 559 C C . SER A 1 73 ? -16.160 -4.406 46.669 1.00 95.12 73 SER A C 1
ATOM 561 O O . SER A 1 73 ? -17.316 -4.297 46.256 1.00 95.12 73 SER A O 1
ATOM 563 N N . PHE A 1 74 ? -15.398 -3.328 46.884 1.00 96.88 74 PHE A N 1
ATOM 564 C CA . PHE A 1 74 ? -15.776 -1.950 46.551 1.00 96.88 74 PHE A CA 1
ATOM 565 C C . PHE A 1 74 ? -15.158 -1.435 45.246 1.00 96.88 74 PHE A C 1
ATOM 567 O O . PHE A 1 74 ? -15.495 -0.320 44.831 1.00 96.88 74 PHE A O 1
ATOM 574 N N . LEU A 1 75 ? -14.319 -2.242 44.590 1.00 98.00 75 LEU A N 1
ATOM 575 C CA . LEU A 1 75 ? -13.612 -1.880 43.373 1.00 98.00 75 LEU A CA 1
ATOM 576 C C . LEU A 1 75 ? -14.603 -1.566 42.250 1.00 98.00 75 LEU A C 1
ATOM 578 O O . LEU A 1 75 ? -15.537 -2.320 41.978 1.00 98.00 75 LEU A O 1
ATOM 582 N N . ARG A 1 76 ? -14.392 -0.415 41.614 1.00 98.31 76 ARG A N 1
ATOM 583 C CA . ARG A 1 76 ? -15.147 0.081 40.458 1.00 98.31 76 ARG A CA 1
ATOM 584 C C . ARG A 1 76 ? -14.288 0.128 39.206 1.00 98.31 76 ARG A C 1
ATOM 586 O O . ARG A 1 76 ? -14.827 0.014 38.113 1.00 98.31 76 ARG A O 1
ATOM 593 N N . SER A 1 77 ? -12.979 0.290 39.358 1.00 98.75 77 SER A N 1
ATOM 594 C CA . SER A 1 77 ? -12.047 0.381 38.240 1.00 98.75 77 SER A CA 1
ATOM 595 C C . SER A 1 77 ? -10.804 -0.456 38.517 1.00 98.75 77 SER A C 1
ATOM 597 O O . SER A 1 77 ? -10.155 -0.272 39.549 1.00 98.75 77 SER A O 1
ATOM 599 N N . LEU A 1 78 ? -10.501 -1.378 37.605 1.00 98.75 78 LEU A N 1
ATOM 600 C CA . LEU A 1 78 ? -9.265 -2.151 37.572 1.00 98.75 78 LEU A CA 1
ATOM 601 C C . LEU A 1 78 ? -8.571 -1.891 36.235 1.00 98.75 78 LEU A C 1
ATOM 603 O O . LEU A 1 78 ? -9.068 -2.312 35.188 1.00 98.75 78 LEU A O 1
ATOM 607 N N . VAL A 1 79 ? -7.438 -1.192 36.278 1.00 98.75 79 VAL A N 1
ATOM 608 C CA . VAL A 1 79 ? -6.673 -0.780 35.097 1.00 98.75 79 VAL A CA 1
ATOM 609 C C . VAL A 1 79 ? -5.239 -1.273 35.229 1.00 98.75 79 VAL A C 1
ATOM 611 O O . VAL A 1 79 ? -4.470 -0.748 36.031 1.00 98.75 79 VAL A O 1
ATOM 614 N N . LEU A 1 80 ? -4.888 -2.270 34.421 1.00 98.50 80 LEU A N 1
ATOM 615 C CA . LEU A 1 80 ? -3.554 -2.879 34.341 1.00 98.50 80 LEU A CA 1
ATOM 616 C C . LEU A 1 80 ? -2.984 -2.804 32.916 1.00 98.50 80 LEU A C 1
ATOM 618 O O . LEU A 1 80 ? -2.100 -3.576 32.553 1.00 98.50 80 LEU A O 1
ATOM 622 N N . GLN A 1 81 ? -3.516 -1.901 32.091 1.00 98.31 81 GLN A N 1
ATOM 623 C CA . GLN A 1 81 ? -3.135 -1.760 30.688 1.00 98.31 81 GLN A CA 1
ATOM 624 C C . GLN A 1 81 ? -1.632 -1.522 30.503 1.00 98.31 81 GLN A C 1
ATOM 626 O O . GLN A 1 81 ? -1.039 -0.751 31.258 1.00 98.31 81 GLN A O 1
ATOM 631 N N . ASN A 1 82 ? -1.078 -2.083 29.424 1.00 98.25 82 ASN A N 1
ATOM 632 C CA . ASN A 1 82 ? 0.294 -1.854 28.976 1.00 98.25 82 ASN A CA 1
ATOM 633 C C . ASN A 1 82 ? 1.326 -2.286 30.027 1.00 98.25 82 ASN A C 1
ATOM 635 O O . ASN A 1 82 ? 2.072 -1.472 30.564 1.00 98.25 82 ASN A O 1
ATOM 639 N N . ASN A 1 83 ? 1.308 -3.574 30.347 1.00 98.31 83 ASN A N 1
ATOM 640 C CA . ASN A 1 83 ? 2.205 -4.236 31.290 1.00 98.31 83 ASN A CA 1
ATOM 641 C C . ASN A 1 83 ? 2.561 -5.633 30.733 1.00 98.31 83 ASN A C 1
ATOM 643 O O . ASN A 1 83 ? 2.183 -5.981 29.613 1.00 98.31 83 ASN A O 1
ATOM 647 N N . SER A 1 84 ? 3.276 -6.434 31.515 1.00 97.62 84 SER A N 1
ATOM 648 C CA . SER A 1 84 ? 3.730 -7.788 31.183 1.00 97.62 84 SER A CA 1
ATOM 649 C C . SER A 1 84 ? 2.945 -8.882 31.928 1.00 97.62 84 SER A C 1
ATOM 651 O O . SER A 1 84 ? 3.435 -10.002 32.067 1.00 97.62 84 SER A O 1
ATOM 653 N N . PHE A 1 85 ? 1.731 -8.603 32.430 1.00 98.31 85 PHE A N 1
ATOM 654 C CA . PHE A 1 85 ? 0.942 -9.615 33.150 1.00 98.31 85 PHE A CA 1
ATOM 655 C C . PHE A 1 85 ? 0.612 -10.804 32.242 1.00 98.31 85 PHE A C 1
ATOM 657 O O . PHE A 1 85 ? 0.211 -10.625 31.092 1.00 98.31 85 PHE A O 1
ATOM 664 N N . HIS A 1 86 ? 0.719 -12.021 32.766 1.00 98.06 86 HIS A N 1
ATOM 665 C CA . HIS A 1 86 ? 0.473 -13.256 32.028 1.00 98.06 86 HIS A CA 1
ATOM 666 C C . HIS A 1 86 ? -0.395 -14.249 32.813 1.00 98.06 86 HIS A C 1
ATOM 668 O O . HIS A 1 86 ? -0.899 -13.979 33.905 1.00 98.06 86 HIS A O 1
ATOM 674 N N . GLY A 1 87 ? -0.607 -15.433 32.235 1.00 97.50 87 GLY A N 1
ATOM 675 C CA . GLY A 1 87 ? -1.467 -16.463 32.815 1.00 97.50 87 GLY A CA 1
ATOM 676 C C . GLY A 1 87 ? -2.957 -16.130 32.693 1.00 97.50 87 GLY A C 1
ATOM 677 O O . GLY A 1 87 ? -3.361 -15.298 31.886 1.00 97.50 87 GLY A O 1
ATOM 678 N N . LYS A 1 88 ? -3.801 -16.822 33.462 1.00 98.06 88 LYS A N 1
ATOM 679 C CA . LYS A 1 88 ? -5.263 -16.719 33.329 1.00 98.06 88 LYS A CA 1
ATOM 680 C C . LYS A 1 88 ? -5.826 -15.524 34.087 1.00 98.06 88 LYS A C 1
ATOM 682 O O . LYS A 1 88 ? -5.418 -15.252 35.212 1.00 98.06 88 LYS A O 1
ATOM 687 N N . ILE A 1 89 ? -6.868 -14.906 33.532 1.00 98.31 89 ILE A N 1
ATOM 688 C CA . ILE A 1 89 ? -7.724 -13.989 34.293 1.00 98.31 89 ILE A CA 1
ATOM 689 C C . ILE A 1 89 ? -8.524 -14.829 35.313 1.00 98.31 89 ILE A C 1
ATOM 691 O O . ILE A 1 89 ? -9.232 -15.760 34.913 1.00 98.31 89 ILE A O 1
ATOM 695 N N . PRO A 1 90 ? -8.421 -14.561 36.628 1.00 97.44 90 PRO A N 1
ATOM 696 C CA . PRO A 1 90 ? -9.023 -15.411 37.649 1.00 97.44 90 PRO A CA 1
ATOM 697 C C . PRO A 1 90 ? -10.555 -15.295 37.677 1.00 97.44 90 PRO A C 1
ATOM 699 O O . PRO A 1 90 ? -11.121 -14.210 37.555 1.00 97.44 90 PRO A O 1
ATOM 702 N N . GLN A 1 91 ? -11.246 -16.414 37.931 1.00 97.06 91 GLN A N 1
ATOM 703 C CA . GLN A 1 91 ? -12.718 -16.450 38.044 1.00 97.06 91 GLN A CA 1
ATOM 704 C C . GLN A 1 91 ? -13.256 -15.600 39.205 1.00 97.06 91 GLN A C 1
ATOM 706 O O . GLN A 1 91 ? -14.398 -15.144 39.164 1.00 97.06 91 GLN A O 1
ATOM 711 N N . SER A 1 92 ? -12.430 -15.352 40.227 1.00 96.94 92 SER A N 1
ATOM 712 C CA . SER A 1 92 ? -12.775 -14.512 41.379 1.00 96.94 92 SER A CA 1
ATOM 713 C C . SER A 1 92 ? -13.078 -13.061 41.002 1.00 96.94 92 SER A C 1
ATOM 715 O O . SER A 1 92 ? -13.665 -12.344 41.809 1.00 96.94 92 SER A O 1
ATOM 717 N N . ILE A 1 93 ? -12.752 -12.627 39.776 1.00 96.50 93 ILE A N 1
ATOM 718 C CA . ILE A 1 93 ? -13.139 -11.309 39.266 1.00 96.50 93 ILE A CA 1
ATOM 719 C C . ILE A 1 93 ? -14.661 -11.105 39.296 1.00 96.50 93 ILE A C 1
ATOM 721 O O . ILE A 1 93 ? -15.117 -9.987 39.517 1.00 96.50 93 ILE A O 1
ATOM 725 N N . GLY A 1 94 ? -15.443 -12.188 39.184 1.00 95.69 94 GLY A N 1
ATOM 726 C CA . GLY A 1 94 ? -16.904 -12.161 39.305 1.00 95.69 94 GLY A CA 1
ATOM 727 C C . GLY A 1 94 ? -17.419 -11.681 40.667 1.00 95.69 94 GLY A C 1
ATOM 728 O O . GLY A 1 94 ? -18.532 -11.171 40.759 1.00 95.69 94 GLY A O 1
ATOM 729 N N . HIS A 1 95 ? -16.601 -11.746 41.724 1.00 97.00 95 HIS A N 1
ATOM 730 C CA . HIS A 1 95 ? -16.960 -11.232 43.053 1.00 97.00 95 HIS A CA 1
ATOM 731 C C . HIS A 1 95 ? -16.950 -9.695 43.132 1.00 97.00 95 HIS A C 1
ATOM 733 O O . HIS A 1 95 ? -17.402 -9.105 44.118 1.00 97.00 95 HIS A O 1
ATOM 739 N N . LEU A 1 96 ? -16.449 -9.012 42.100 1.00 97.50 96 LEU A N 1
ATOM 740 C CA . LEU A 1 96 ? -16.387 -7.556 42.031 1.00 97.50 96 LEU A CA 1
ATOM 741 C C . LEU A 1 96 ? -17.708 -6.980 41.504 1.00 97.50 96 LEU A C 1
ATOM 743 O O . LEU A 1 96 ? -17.771 -6.363 40.444 1.00 97.50 96 LEU A O 1
ATOM 747 N N . PHE A 1 97 ? -18.788 -7.138 42.270 1.00 96.25 97 PHE A N 1
ATOM 748 C CA . PHE A 1 97 ? -20.152 -6.743 41.869 1.00 96.25 97 PHE A CA 1
ATOM 749 C C . PHE A 1 97 ? -20.326 -5.240 41.569 1.00 96.25 97 PHE A C 1
ATOM 751 O O . PHE A 1 97 ? -21.335 -4.817 41.003 1.00 96.25 97 PHE A O 1
ATOM 758 N N . ARG A 1 98 ? -19.366 -4.403 41.982 1.00 97.44 98 ARG A N 1
ATOM 759 C CA . ARG A 1 98 ? -19.357 -2.944 41.777 1.00 97.44 98 ARG A CA 1
ATOM 760 C C . ARG A 1 98 ? -18.455 -2.497 40.628 1.00 97.44 98 ARG A C 1
ATOM 762 O O . ARG A 1 98 ? -18.416 -1.294 40.359 1.00 97.44 98 ARG A O 1
ATOM 769 N N . LEU A 1 99 ? -17.757 -3.431 39.981 1.00 98.62 99 LEU A N 1
ATOM 770 C CA . LEU A 1 99 ? -16.828 -3.148 38.896 1.00 98.62 99 LEU A CA 1
ATOM 771 C C . LEU A 1 99 ? -17.574 -2.507 37.723 1.00 98.62 99 LEU A C 1
ATOM 773 O O . LEU A 1 99 ? -18.644 -2.972 37.342 1.00 98.62 99 LEU A O 1
ATOM 777 N N . ARG A 1 100 ? -17.002 -1.429 37.189 1.00 98.75 100 ARG A N 1
ATOM 778 C CA . AR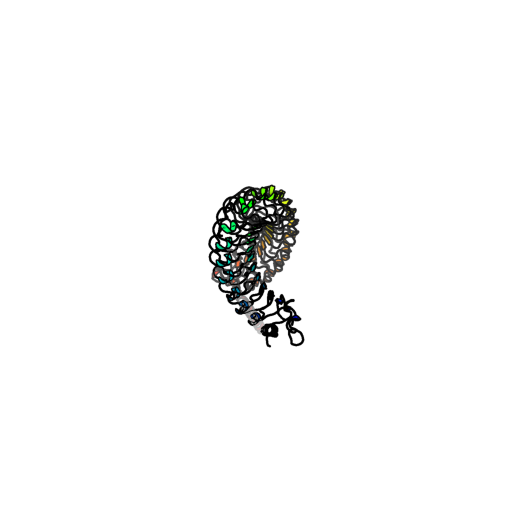G A 1 100 ? -17.487 -0.664 36.032 1.00 98.75 100 ARG A CA 1
ATOM 779 C C . ARG A 1 100 ? -16.494 -0.706 34.884 1.00 98.75 100 ARG A C 1
ATOM 781 O O . ARG A 1 100 ? -16.900 -0.856 33.739 1.00 98.75 100 ARG A O 1
ATOM 788 N N . HIS A 1 101 ? -15.203 -0.634 35.190 1.00 98.81 101 HIS A N 1
ATOM 789 C CA . HIS A 1 101 ? -14.146 -0.675 34.187 1.00 98.81 101 HIS A CA 1
ATOM 790 C C . HIS A 1 101 ? -13.179 -1.807 34.507 1.00 98.81 101 HIS A C 1
ATOM 792 O O . HIS A 1 101 ? -12.562 -1.821 35.575 1.00 98.81 101 HIS A O 1
ATOM 798 N N . LEU A 1 102 ? -13.054 -2.742 33.570 1.00 98.81 102 LEU A N 1
ATOM 799 C CA . LEU A 1 102 ? -12.018 -3.762 33.568 1.00 98.81 102 LEU A CA 1
ATOM 800 C C . LEU A 1 102 ? -11.147 -3.558 32.330 1.00 98.81 102 LEU A C 1
ATOM 802 O O . LEU A 1 102 ? -11.582 -3.842 31.214 1.00 98.81 102 LEU A O 1
ATOM 806 N N . VAL A 1 103 ? -9.937 -3.039 32.530 1.00 98.81 103 VAL A N 1
ATOM 807 C CA . VAL A 1 103 ? -9.016 -2.669 31.450 1.00 98.81 103 VAL A CA 1
ATOM 808 C C . VAL A 1 103 ? -7.692 -3.401 31.643 1.00 98.81 103 VAL A C 1
ATOM 810 O O . VAL A 1 103 ? -6.862 -3.009 32.463 1.00 98.81 103 VAL A O 1
ATOM 813 N N . LEU A 1 104 ? -7.506 -4.473 30.875 1.00 98.75 104 LEU A N 1
ATOM 814 C CA . LEU A 1 104 ? -6.346 -5.372 30.923 1.00 98.75 104 LEU A CA 1
ATOM 815 C C . LEU A 1 104 ? -5.575 -5.403 29.590 1.00 98.75 104 LEU A C 1
ATOM 817 O O . LEU A 1 104 ? -4.782 -6.309 29.345 1.00 98.75 104 LEU A O 1
ATOM 821 N N . SER A 1 105 ? -5.832 -4.443 28.701 1.00 98.69 105 SER A N 1
ATOM 822 C CA . SER A 1 105 ? -5.294 -4.448 27.341 1.00 98.69 105 SER A CA 1
ATOM 823 C C . SER A 1 105 ? -3.772 -4.313 27.276 1.00 98.69 105 SER A C 1
ATOM 825 O O . SER A 1 105 ? -3.200 -3.599 28.097 1.00 98.69 105 SER A O 1
ATOM 827 N N . ASN A 1 106 ? -3.146 -4.883 26.248 1.00 98.62 106 ASN A N 1
ATOM 828 C CA . ASN A 1 106 ? -1.696 -4.891 26.048 1.00 98.62 106 ASN A CA 1
ATOM 829 C C . ASN A 1 106 ? -0.960 -5.550 27.222 1.00 98.62 106 ASN A C 1
ATOM 831 O O . ASN A 1 106 ? -0.294 -4.881 28.011 1.00 98.62 106 ASN A O 1
ATOM 835 N N . ASN A 1 107 ? -1.191 -6.854 27.354 1.00 98.75 107 ASN A N 1
ATOM 836 C CA . ASN A 1 107 ? -0.566 -7.770 28.306 1.00 98.75 107 ASN A CA 1
ATOM 837 C C . ASN A 1 107 ? -0.409 -9.148 27.623 1.00 98.75 107 ASN A C 1
ATOM 839 O O . ASN A 1 107 ? -0.654 -9.304 26.429 1.00 98.75 107 ASN A O 1
ATOM 843 N N . SER A 1 108 ? -0.010 -10.168 28.378 1.00 98.38 108 SER A N 1
ATOM 844 C CA . SER A 1 108 ? 0.124 -11.557 27.921 1.00 98.38 108 SER A CA 1
ATOM 845 C C . SER A 1 108 ? -0.877 -12.505 28.604 1.00 98.38 108 SER A C 1
ATOM 847 O O . SER A 1 108 ? -0.578 -13.685 28.810 1.00 98.38 108 SER A O 1
ATOM 849 N N . PHE A 1 109 ? -2.071 -12.024 28.983 1.00 98.69 109 PHE A N 1
ATOM 850 C CA . PHE A 1 109 ? -3.097 -12.883 29.590 1.00 98.69 109 PHE A CA 1
ATOM 851 C C . PHE A 1 109 ? -3.515 -13.992 28.622 1.00 98.69 109 PHE A C 1
ATOM 853 O O . PHE A 1 109 ? -3.847 -13.732 27.469 1.00 98.69 109 PHE A O 1
ATOM 860 N N . SER A 1 110 ? -3.538 -15.230 29.105 1.00 98.25 110 SER A N 1
ATOM 861 C CA . SER A 1 110 ? -3.809 -16.439 28.330 1.00 98.25 110 SER A CA 1
ATOM 862 C C . SER A 1 110 ? -4.947 -17.270 28.930 1.00 98.25 110 SER A C 1
ATOM 864 O O . SER A 1 110 ? -5.519 -16.953 29.975 1.00 98.25 110 SER A O 1
ATOM 866 N N . GLY A 1 111 ? -5.315 -18.362 28.259 1.00 98.06 111 GLY A N 1
ATOM 867 C CA . GLY A 1 111 ? -6.449 -19.192 28.664 1.00 98.06 111 GLY A CA 1
ATOM 868 C C . GLY A 1 111 ? -7.803 -18.585 28.287 1.00 98.06 111 GLY A C 1
ATOM 869 O O . GLY A 1 111 ? -7.888 -17.666 27.478 1.00 98.06 111 GLY A O 1
ATOM 870 N N . GLN A 1 112 ? -8.878 -19.159 28.827 1.00 98.00 112 GLN A N 1
ATOM 871 C CA . GLN A 1 112 ? -10.246 -18.758 28.491 1.00 98.00 112 GLN A CA 1
ATOM 872 C C . GLN A 1 112 ? -10.701 -17.535 29.286 1.00 98.00 112 GLN A C 1
ATOM 874 O O . GLN A 1 112 ? -10.293 -17.336 30.432 1.00 98.00 112 GLN A O 1
ATOM 879 N N . MET A 1 113 ? -11.610 -16.759 28.695 1.00 97.56 113 MET A N 1
ATOM 880 C CA . MET A 1 113 ? -12.301 -15.682 29.400 1.00 97.56 113 MET A CA 1
ATOM 881 C C . MET A 1 113 ? -13.114 -16.232 30.588 1.00 97.56 113 MET A C 1
ATOM 883 O O . MET A 1 113 ? -13.777 -17.264 30.451 1.00 97.56 113 MET A O 1
ATOM 887 N N . PRO A 1 114 ? -13.115 -15.555 31.751 1.00 95.44 114 PRO A N 1
ATOM 888 C CA . PRO A 1 114 ? -13.836 -16.036 32.920 1.00 95.44 114 PRO A CA 1
ATOM 889 C C . PRO A 1 114 ? -15.354 -15.883 32.766 1.00 95.44 114 PRO A C 1
ATOM 891 O O . PRO A 1 114 ? -15.865 -14.770 32.667 1.00 95.44 114 PRO A O 1
ATOM 894 N N . THR A 1 115 ? -16.093 -16.994 32.810 1.00 94.50 115 THR A N 1
ATOM 895 C CA . THR A 1 115 ? -17.567 -17.024 32.746 1.00 94.50 115 THR A CA 1
ATOM 896 C C . THR A 1 115 ? -18.208 -16.267 33.910 1.00 94.50 115 THR A C 1
ATOM 898 O O . THR A 1 115 ? -19.239 -15.611 33.743 1.00 94.50 115 THR A O 1
ATOM 901 N N . ASN A 1 116 ? -17.567 -16.279 35.086 1.00 95.50 116 ASN A N 1
ATOM 902 C CA . ASN A 1 116 ? -18.050 -15.580 36.278 1.00 95.50 116 ASN A CA 1
ATOM 903 C C . ASN A 1 116 ? -17.985 -14.050 36.151 1.00 95.50 116 ASN A C 1
ATOM 905 O O . ASN A 1 116 ? -18.596 -13.357 36.959 1.00 95.50 116 ASN A O 1
ATOM 909 N N . LEU A 1 117 ? -17.319 -13.503 35.125 1.00 95.38 117 LEU A N 1
ATOM 910 C CA . LEU A 1 117 ? -17.335 -12.064 34.837 1.00 95.38 117 LEU A CA 1
ATOM 911 C C . LEU A 1 117 ? -18.760 -11.529 34.609 1.00 95.38 117 LEU A C 1
ATOM 913 O O . LEU A 1 117 ? -19.033 -10.366 34.892 1.00 95.38 117 LEU A O 1
ATOM 917 N N . SER A 1 118 ? -19.685 -12.394 34.182 1.00 94.81 118 SER A N 1
ATOM 918 C CA . SER A 1 118 ? -21.123 -12.109 34.073 1.00 94.81 118 SER A CA 1
ATOM 919 C C . SER A 1 118 ? -21.784 -11.655 35.388 1.00 94.81 118 SER A C 1
ATOM 921 O O . SER A 1 118 ? -22.852 -11.045 35.361 1.00 94.81 118 SER A O 1
ATOM 923 N N . GLN A 1 119 ? -21.157 -11.901 36.546 1.00 96.19 119 GLN A N 1
ATOM 924 C CA . GLN A 1 119 ? -21.637 -11.449 37.859 1.00 96.19 119 GLN A CA 1
ATOM 925 C C . GLN A 1 119 ? -21.341 -9.964 38.136 1.00 96.19 119 GLN A C 1
ATOM 927 O O . GLN A 1 119 ? -21.971 -9.358 39.009 1.00 96.19 119 GLN A O 1
ATOM 932 N N . CYS A 1 120 ? -20.436 -9.339 37.379 1.00 97.19 120 CYS A N 1
ATOM 933 C CA . CYS A 1 120 ? -20.132 -7.912 37.464 1.00 97.19 120 CYS A CA 1
ATOM 934 C C . CYS A 1 120 ? -21.229 -7.071 36.787 1.00 97.19 120 CYS A C 1
ATOM 936 O O . CYS A 1 120 ? -20.973 -6.362 35.822 1.00 97.19 120 CYS A O 1
ATOM 938 N N . SER A 1 121 ? -22.464 -7.108 37.290 1.00 95.62 121 SER A N 1
ATOM 939 C CA . SER A 1 121 ? -23.643 -6.502 36.638 1.00 95.62 121 SER A CA 1
ATOM 940 C C . SER A 1 121 ? -23.587 -4.974 36.448 1.00 95.62 121 SER A C 1
ATOM 942 O O . SER A 1 121 ? -24.433 -4.395 35.763 1.00 95.62 121 SER A O 1
ATOM 944 N N . ASN A 1 122 ? -22.600 -4.304 37.052 1.00 98.12 122 ASN A N 1
ATOM 945 C CA . ASN A 1 122 ? -22.324 -2.881 36.868 1.00 98.12 122 ASN A CA 1
ATOM 946 C C . ASN A 1 122 ? -21.253 -2.573 35.811 1.00 98.12 122 ASN A C 1
ATOM 948 O O . ASN A 1 122 ? -20.913 -1.402 35.662 1.00 98.12 122 ASN A O 1
ATOM 952 N N . LEU A 1 123 ? -20.725 -3.579 35.108 1.00 98.62 123 LEU A N 1
ATOM 953 C CA . LEU A 1 123 ? -19.641 -3.396 34.149 1.00 98.62 123 LEU A CA 1
ATOM 954 C C . LEU A 1 123 ? -20.112 -2.555 32.956 1.00 98.62 123 LEU A C 1
ATOM 956 O O . LEU A 1 123 ? -21.101 -2.885 32.309 1.00 98.62 123 LEU A O 1
ATOM 960 N N . GLU A 1 124 ? -19.386 -1.476 32.686 1.00 98.75 124 GLU A N 1
ATOM 961 C CA . GLU A 1 124 ? -19.624 -0.503 31.615 1.00 98.75 124 GLU A CA 1
ATOM 962 C C . GLU A 1 124 ? -18.590 -0.676 30.491 1.00 98.75 124 GLU A C 1
ATOM 964 O O . GLU A 1 124 ? -18.929 -0.600 29.311 1.00 98.75 124 GLU A O 1
ATOM 969 N N . VAL A 1 125 ? -17.334 -0.979 30.840 1.00 98.88 125 VAL A N 1
ATOM 970 C CA . VAL A 1 125 ? -16.236 -1.175 29.883 1.00 98.88 125 VAL A CA 1
ATOM 971 C C . VAL A 1 125 ? -15.484 -2.463 30.198 1.00 98.88 125 VAL A C 1
ATOM 973 O O . VAL A 1 125 ? -14.941 -2.618 31.296 1.00 98.88 125 VAL A O 1
ATOM 976 N N . LEU A 1 126 ? -15.401 -3.347 29.204 1.00 98.81 126 LEU A N 1
ATOM 977 C CA . LEU A 1 126 ? -14.533 -4.521 29.208 1.00 98.81 126 LEU A CA 1
ATOM 978 C C . LEU A 1 126 ? -13.508 -4.390 28.083 1.00 98.81 126 LEU A C 1
ATOM 980 O O . LEU A 1 126 ? -13.863 -4.495 26.909 1.00 98.81 126 LEU A O 1
ATOM 984 N N . ASN A 1 127 ? -12.243 -4.176 28.442 1.00 98.81 127 ASN A N 1
ATOM 985 C CA . ASN A 1 127 ? -11.152 -4.043 27.487 1.00 98.81 127 ASN A CA 1
ATOM 986 C C . ASN A 1 127 ? -10.051 -5.077 27.743 1.00 98.81 127 ASN A C 1
ATOM 988 O O . ASN A 1 127 ? -9.292 -4.964 28.707 1.00 98.81 127 ASN A O 1
ATOM 992 N N . LEU A 1 128 ? -9.967 -6.057 26.844 1.00 98.75 128 LEU A N 1
ATOM 993 C CA . LEU A 1 128 ? -9.000 -7.156 26.843 1.00 98.75 128 LEU A CA 1
ATOM 994 C C . LEU A 1 128 ? -8.158 -7.178 25.551 1.00 98.75 128 LEU A C 1
ATOM 996 O O . LEU A 1 128 ? -7.622 -8.225 25.191 1.00 98.75 128 LEU A O 1
ATOM 1000 N N . ILE A 1 129 ? -8.064 -6.049 24.833 1.00 98.81 129 ILE A N 1
ATOM 1001 C CA . ILE A 1 129 ? -7.335 -5.962 23.555 1.00 98.81 129 ILE A CA 1
ATOM 1002 C C . ILE A 1 129 ? -5.864 -6.368 23.728 1.00 98.81 129 ILE A C 1
ATOM 1004 O O . ILE A 1 129 ? -5.265 -6.003 24.732 1.00 98.81 129 ILE A O 1
ATOM 1008 N N . ASP A 1 130 ? -5.270 -7.023 22.729 1.00 98.69 130 ASP A N 1
ATOM 1009 C CA . ASP A 1 130 ? -3.833 -7.356 22.686 1.00 98.69 130 ASP A CA 1
ATOM 1010 C C . ASP A 1 130 ? -3.424 -8.224 23.887 1.00 98.69 130 ASP A C 1
ATOM 1012 O O . ASP A 1 130 ? -2.812 -7.767 24.853 1.00 98.69 130 ASP A O 1
ATOM 1016 N N . ASN A 1 131 ? -3.884 -9.473 23.852 1.00 98.81 131 ASN A N 1
ATOM 1017 C CA . ASN A 1 131 ? -3.586 -10.524 24.821 1.00 98.81 131 ASN A CA 1
ATOM 1018 C C . ASN A 1 131 ? -3.518 -11.881 24.086 1.00 98.81 131 ASN A C 1
ATOM 1020 O O . ASN A 1 131 ? -3.597 -11.960 22.860 1.00 98.81 131 ASN A O 1
ATOM 1024 N N . GLN A 1 132 ? -3.369 -12.976 24.828 1.00 98.62 132 GLN A N 1
ATOM 1025 C CA . GLN A 1 132 ? -3.260 -14.345 24.311 1.00 98.62 132 GLN A CA 1
ATOM 1026 C C . GLN A 1 132 ? -4.484 -15.202 24.689 1.00 98.62 132 GLN A C 1
ATOM 1028 O O . GLN A 1 132 ? -4.368 -16.416 24.894 1.00 98.62 132 GLN A O 1
ATOM 1033 N N . LEU A 1 133 ? -5.664 -14.587 24.837 1.00 98.75 133 LEU A N 1
ATOM 1034 C CA . LEU A 1 133 ? -6.879 -15.294 25.249 1.00 98.75 133 LEU A CA 1
ATOM 1035 C C . LEU A 1 133 ? -7.329 -16.282 24.168 1.00 98.75 133 LEU A C 1
ATOM 1037 O O . LEU A 1 133 ? -7.280 -15.984 22.977 1.00 98.75 133 LEU A O 1
ATOM 1041 N N . VAL A 1 134 ? -7.798 -17.452 24.600 1.00 98.69 134 VAL A N 1
ATOM 1042 C CA . VAL A 1 134 ? -8.227 -18.568 23.743 1.00 98.69 134 VAL A CA 1
ATOM 1043 C C . VAL A 1 134 ? -9.645 -19.026 24.080 1.00 98.69 134 VAL A C 1
ATOM 1045 O O . VAL A 1 134 ? -10.228 -18.641 25.092 1.00 98.69 134 VAL A O 1
ATOM 1048 N N . GLY A 1 135 ? -10.192 -19.926 23.265 1.00 98.19 135 GLY A N 1
ATOM 1049 C CA . GLY A 1 135 ? -11.531 -20.477 23.467 1.00 98.19 135 GLY A CA 1
ATOM 1050 C C . GLY A 1 135 ? -12.628 -19.532 22.984 1.00 98.19 135 GLY A C 1
ATOM 1051 O O . GLY A 1 135 ? -12.368 -18.626 22.197 1.00 98.19 135 GLY A O 1
ATOM 1052 N N . LYS A 1 136 ? -13.869 -19.793 23.397 1.00 98.25 136 LYS A N 1
ATOM 1053 C CA . LYS A 1 136 ? -15.047 -19.056 22.924 1.00 98.25 136 LYS A CA 1
ATOM 1054 C C . LYS A 1 136 ? -15.296 -17.806 23.757 1.00 98.25 136 LYS A C 1
ATOM 1056 O O . LYS A 1 136 ? -14.974 -17.775 24.943 1.00 98.25 136 LYS A O 1
ATOM 1061 N N . ILE A 1 137 ? -15.943 -16.815 23.150 1.00 98.44 137 ILE A N 1
ATOM 1062 C CA . ILE A 1 137 ? -16.576 -15.724 23.897 1.00 98.44 137 ILE A CA 1
ATOM 1063 C C . ILE A 1 137 ? -17.747 -16.337 24.696 1.00 98.44 137 ILE A C 1
ATOM 1065 O O . ILE A 1 137 ? -18.608 -16.960 24.073 1.00 98.44 137 ILE A O 1
ATOM 1069 N N . PRO A 1 138 ? -17.792 -16.214 26.037 1.00 97.19 138 PRO A N 1
ATOM 1070 C CA . PRO A 1 138 ? -18.857 -16.813 26.844 1.00 97.19 138 PRO A CA 1
ATOM 1071 C C . PRO A 1 138 ? -20.237 -16.211 26.551 1.00 97.19 138 PRO A C 1
ATOM 1073 O O . PRO A 1 138 ? -20.378 -14.985 26.491 1.00 97.19 138 PRO A O 1
ATOM 1076 N N . ASP A 1 139 ? -21.266 -17.055 26.431 1.00 97.31 139 ASP A N 1
ATOM 1077 C CA . ASP A 1 139 ? -22.650 -16.611 26.216 1.00 97.31 139 ASP A CA 1
ATOM 1078 C C . ASP A 1 139 ? -23.161 -15.776 27.406 1.00 97.31 139 ASP A C 1
ATOM 1080 O O . ASP A 1 139 ? -23.956 -14.848 27.228 1.00 97.31 139 ASP A O 1
ATOM 1084 N N . GLU A 1 140 ? -22.663 -16.046 28.615 1.00 97.12 140 GLU A N 1
ATOM 1085 C CA . GLU A 1 140 ? -23.032 -15.367 29.858 1.00 97.12 140 GLU A CA 1
ATOM 1086 C C . GLU A 1 140 ? -22.691 -13.874 29.849 1.00 97.12 140 GLU A C 1
ATOM 1088 O O . GLU A 1 140 ? -23.317 -13.113 30.585 1.00 97.12 140 GLU A O 1
ATOM 1093 N N . LEU A 1 141 ? -21.761 -13.414 28.999 1.00 96.44 141 LEU A N 1
ATOM 1094 C CA . LEU A 1 141 ? -21.464 -11.982 28.862 1.00 96.44 141 LEU A CA 1
ATOM 1095 C C . LEU A 1 141 ? -22.695 -11.167 28.458 1.00 96.44 141 LEU A C 1
ATOM 1097 O O . LEU A 1 141 ? -22.782 -9.996 28.816 1.00 96.44 141 LEU A O 1
ATOM 1101 N N . GLY A 1 142 ? -23.666 -11.782 27.776 1.00 96.38 142 GLY A N 1
ATOM 1102 C CA . GLY A 1 142 ? -24.926 -11.141 27.403 1.00 96.38 142 GLY A CA 1
ATOM 1103 C C . GLY A 1 142 ? -25.808 -10.709 28.584 1.00 96.38 142 GLY A C 1
ATOM 1104 O O . GLY A 1 142 ? -26.800 -10.018 28.360 1.00 96.38 142 GLY A O 1
ATOM 1105 N N . SER A 1 143 ? -25.478 -11.084 29.828 1.00 96.44 143 SER A N 1
ATOM 1106 C CA . SER A 1 143 ? -26.186 -10.628 31.036 1.00 96.44 143 SER A CA 1
ATOM 1107 C C . SER A 1 143 ? -25.770 -9.226 31.506 1.00 96.44 143 SER A C 1
ATOM 1109 O O . SER A 1 143 ? -26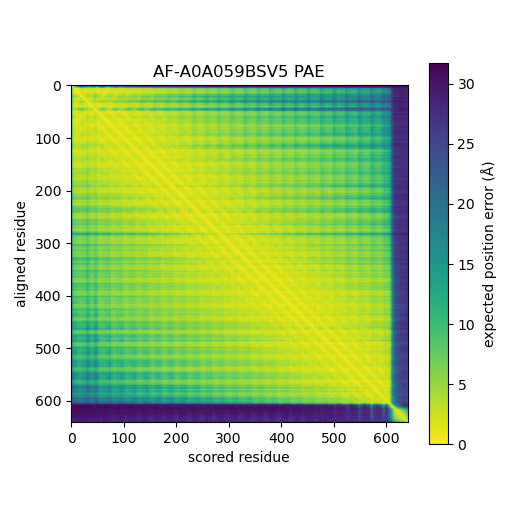.462 -8.623 32.330 1.00 96.44 143 SER A O 1
ATOM 1111 N N . LEU A 1 144 ? -24.656 -8.689 30.995 1.00 97.19 144 LEU A N 1
ATOM 1112 C CA . LEU A 1 144 ? -24.061 -7.425 31.432 1.00 97.19 144 LEU A CA 1
ATOM 1113 C C . LEU A 1 144 ? -24.800 -6.217 30.837 1.00 97.19 144 LEU A C 1
ATOM 1115 O O . LEU A 1 144 ? -24.266 -5.472 30.023 1.00 97.19 144 LEU A O 1
ATOM 1119 N N . SER A 1 145 ? -26.044 -5.985 31.253 1.00 95.50 145 SER A N 1
ATOM 1120 C CA . SER A 1 145 ? -26.951 -5.001 30.636 1.00 95.50 145 SER A CA 1
ATOM 1121 C C . SER A 1 145 ? -26.484 -3.535 30.676 1.00 95.50 145 SER A C 1
ATOM 1123 O O . SER A 1 145 ? -27.098 -2.686 30.029 1.00 95.50 145 SER A O 1
ATOM 1125 N N . LYS A 1 146 ? -25.446 -3.213 31.460 1.00 98.12 146 LYS A N 1
ATOM 1126 C CA . LYS A 1 146 ? -24.816 -1.882 31.520 1.00 98.12 146 LYS A CA 1
ATOM 1127 C C . LYS A 1 146 ? -23.565 -1.759 30.655 1.00 98.12 146 LYS A C 1
ATOM 1129 O O . LYS A 1 146 ? -22.984 -0.680 30.618 1.00 98.12 146 LYS A O 1
ATOM 1134 N N . LEU A 1 147 ? -23.151 -2.830 29.978 1.00 98.56 147 LEU A N 1
ATOM 1135 C CA . LEU A 1 147 ? -21.948 -2.822 29.165 1.00 98.56 147 LEU A CA 1
ATOM 1136 C C . LEU A 1 147 ? -22.154 -1.915 27.953 1.00 98.56 147 LEU A C 1
ATOM 1138 O O . LEU A 1 147 ? -23.104 -2.075 27.188 1.00 98.56 147 LEU A O 1
ATOM 1142 N N . GLN A 1 148 ? -21.243 -0.965 27.801 1.00 98.56 148 GLN A N 1
ATOM 1143 C CA . GLN A 1 148 ? -21.260 0.067 26.773 1.00 98.56 148 GLN A CA 1
ATOM 1144 C C . GLN A 1 148 ? -20.176 -0.171 25.720 1.00 98.56 148 GLN A C 1
ATOM 1146 O O . GLN A 1 148 ? -20.406 0.049 24.529 1.00 98.56 148 GLN A O 1
ATOM 1151 N N . ALA A 1 149 ? -19.017 -0.678 26.149 1.00 98.75 149 ALA A N 1
ATOM 1152 C CA . ALA A 1 149 ? -17.897 -1.001 25.277 1.00 98.75 149 ALA A CA 1
ATOM 1153 C C . ALA A 1 149 ? -17.350 -2.405 25.567 1.00 98.75 149 ALA A C 1
ATOM 1155 O O . ALA A 1 149 ? -16.950 -2.710 26.696 1.00 98.75 149 ALA A O 1
ATOM 1156 N N . LEU A 1 150 ? -17.313 -3.240 24.526 1.00 98.81 150 LEU A N 1
ATOM 1157 C CA . LEU A 1 150 ? -16.748 -4.588 24.553 1.00 98.81 150 LEU A CA 1
ATOM 1158 C C . LEU A 1 150 ? -15.590 -4.677 23.558 1.00 98.81 150 LEU A C 1
ATOM 1160 O O . LEU A 1 150 ? -15.803 -4.675 22.343 1.00 98.81 150 LEU A O 1
ATOM 1164 N N . PHE A 1 151 ? -14.369 -4.772 24.080 1.00 98.81 151 PHE A N 1
ATOM 1165 C CA . PHE A 1 151 ? -13.150 -4.793 23.282 1.00 98.81 151 PHE A CA 1
ATOM 1166 C C . PHE A 1 151 ? -12.328 -6.058 23.534 1.00 98.81 151 PHE A C 1
ATOM 1168 O O . PHE A 1 151 ? -11.723 -6.222 24.593 1.00 98.81 151 PHE A O 1
ATOM 1175 N N . LEU A 1 152 ? -12.297 -6.938 22.535 1.00 98.75 152 LEU A N 1
ATOM 1176 C CA . LEU A 1 152 ? -11.648 -8.254 22.563 1.00 98.75 152 LEU A CA 1
ATOM 1177 C C . LEU A 1 152 ? -10.648 -8.440 21.404 1.00 98.75 152 LEU A C 1
ATOM 1179 O O . LEU A 1 152 ? -10.272 -9.564 21.075 1.00 98.75 152 LEU A O 1
ATOM 1183 N N . ALA A 1 153 ? -10.259 -7.352 20.736 1.00 98.69 153 ALA A N 1
ATOM 1184 C CA . ALA A 1 153 ? -9.418 -7.418 19.545 1.00 98.69 153 ALA A CA 1
ATOM 1185 C C . ALA A 1 153 ? -8.010 -7.974 19.831 1.00 98.69 153 ALA A C 1
ATOM 1187 O O . ALA A 1 153 ? -7.525 -7.866 20.955 1.00 98.69 153 ALA A O 1
ATOM 1188 N N . LYS A 1 154 ? -7.338 -8.517 18.809 1.00 98.69 154 LYS A N 1
ATOM 1189 C CA . LYS A 1 154 ? -5.977 -9.077 18.889 1.00 98.69 154 LYS A CA 1
ATOM 1190 C C . LYS A 1 154 ? -5.836 -10.102 20.021 1.00 98.69 154 LYS A C 1
ATOM 1192 O O . LYS A 1 154 ? -5.119 -9.890 20.994 1.00 98.69 154 LYS A O 1
ATOM 1197 N N . ASN A 1 155 ? -6.579 -11.190 19.900 1.00 98.81 155 ASN A N 1
ATOM 1198 C CA . ASN A 1 155 ? -6.476 -12.365 20.760 1.00 98.81 155 ASN A CA 1
ATOM 1199 C C . ASN A 1 155 ? -6.524 -13.620 19.870 1.00 98.81 155 ASN A C 1
ATOM 1201 O O . ASN A 1 155 ? -6.512 -13.529 18.642 1.00 98.81 155 ASN A O 1
ATOM 1205 N N . ASN A 1 156 ? -6.585 -14.803 20.476 1.00 98.56 156 ASN A N 1
ATOM 1206 C CA . ASN A 1 156 ? -6.739 -16.074 19.772 1.00 98.56 156 ASN A CA 1
ATOM 1207 C C . ASN A 1 156 ? -8.109 -16.717 20.079 1.00 98.56 156 ASN A C 1
ATOM 1209 O O . ASN A 1 156 ? -8.222 -17.930 20.286 1.00 98.56 156 ASN A O 1
ATOM 1213 N N . LEU A 1 157 ? -9.159 -15.889 20.172 1.00 98.75 157 LEU A N 1
ATOM 1214 C CA . LEU A 1 157 ? -10.528 -16.343 20.432 1.00 98.75 157 LEU A CA 1
ATOM 1215 C C . LEU A 1 157 ? -11.074 -17.111 19.223 1.00 98.75 157 LEU A C 1
ATOM 1217 O O . LEU A 1 157 ? -10.774 -16.793 18.077 1.00 98.75 157 LEU A O 1
ATOM 1221 N N . THR A 1 158 ? -11.906 -18.113 19.486 1.00 98.50 158 THR A N 1
ATOM 1222 C CA . THR A 1 158 ? -12.452 -19.059 18.498 1.00 98.50 158 THR A CA 1
ATOM 1223 C C . THR A 1 158 ? -13.964 -19.218 18.664 1.00 98.50 158 THR A C 1
ATOM 1225 O O . THR A 1 158 ? -14.564 -18.696 19.603 1.00 98.50 158 THR A O 1
ATOM 1228 N N . GLY A 1 159 ? -14.602 -19.979 17.772 1.00 98.12 159 GLY A N 1
ATOM 1229 C CA . GLY A 1 159 ? -16.052 -20.186 17.795 1.00 98.12 159 GLY A CA 1
ATOM 1230 C C . GLY A 1 159 ? -16.827 -18.970 17.289 1.00 98.12 159 GLY A C 1
ATOM 1231 O O . GLY A 1 159 ? -16.258 -18.075 16.675 1.00 98.12 159 GLY A O 1
ATOM 1232 N N . SER A 1 160 ? -18.143 -18.958 17.496 1.00 98.25 160 SER A N 1
ATOM 1233 C CA . SER A 1 160 ? -19.019 -17.900 16.987 1.00 98.25 160 SER A CA 1
ATOM 1234 C C . SER A 1 160 ? -19.105 -16.695 17.910 1.00 98.25 160 SER A C 1
ATOM 1236 O O . SER A 1 160 ? -18.966 -16.830 19.122 1.00 98.25 160 SER A O 1
ATOM 1238 N N . ILE A 1 161 ? -19.451 -15.537 17.344 1.00 98.56 161 ILE A N 1
ATOM 1239 C CA . ILE A 1 161 ? -19.950 -14.396 18.119 1.00 98.56 161 ILE A CA 1
ATOM 1240 C C . ILE A 1 161 ? -21.265 -14.832 18.804 1.00 98.56 161 ILE A C 1
ATOM 1242 O O . ILE A 1 161 ? -22.205 -15.215 18.102 1.00 98.56 161 ILE A O 1
ATOM 1246 N N . PRO A 1 162 ? -21.368 -14.803 20.145 1.00 97.81 162 PRO A N 1
ATOM 1247 C CA . PRO A 1 162 ? -22.580 -15.181 20.866 1.00 97.81 162 PRO A CA 1
ATOM 1248 C C . PRO A 1 162 ? -23.811 -14.375 20.459 1.00 97.81 162 PRO A C 1
ATOM 1250 O O . PRO A 1 162 ? -23.779 -13.145 20.380 1.00 97.81 162 PRO A O 1
ATOM 1253 N N . HIS A 1 163 ? -24.948 -15.051 20.292 1.00 97.50 163 HIS A N 1
ATOM 1254 C CA . HIS A 1 163 ? -26.226 -14.379 20.041 1.00 97.50 163 HIS A CA 1
ATOM 1255 C C . HIS A 1 163 ? -26.668 -13.511 21.233 1.00 97.50 163 HIS A C 1
ATOM 1257 O O . HIS A 1 163 ? -27.389 -12.526 21.040 1.00 97.50 163 HIS A O 1
ATOM 1263 N N . SER A 1 164 ? -26.215 -13.852 22.443 1.00 97.75 164 SER A N 1
ATOM 1264 C CA . SER A 1 164 ? -26.502 -13.149 23.694 1.00 97.75 164 SER A CA 1
ATOM 1265 C C . SER A 1 164 ? -25.914 -11.734 23.749 1.00 97.75 164 SER A C 1
ATOM 1267 O O . SER A 1 164 ? -26.459 -10.894 24.461 1.00 97.75 164 SER A O 1
ATOM 1269 N N . ILE A 1 165 ? -24.895 -11.410 22.938 1.00 97.94 165 ILE A N 1
ATOM 1270 C CA . ILE A 1 165 ? -24.382 -10.032 22.790 1.00 97.94 165 ILE A CA 1
ATOM 1271 C C . ILE A 1 165 ? -25.498 -9.078 22.342 1.00 97.94 165 ILE A C 1
ATOM 1273 O O . ILE A 1 165 ? -25.522 -7.919 22.746 1.00 97.94 165 ILE A O 1
ATOM 1277 N N . GLY A 1 166 ? -26.490 -9.568 21.589 1.00 96.69 166 GLY A N 1
ATOM 1278 C CA . GLY A 1 166 ? -27.668 -8.785 21.208 1.00 96.69 166 GLY A CA 1
ATOM 1279 C C . GLY A 1 166 ? -28.582 -8.364 22.372 1.00 96.69 166 GLY A C 1
ATOM 1280 O O . GLY A 1 166 ? -29.525 -7.610 22.139 1.00 96.69 166 GLY A O 1
ATOM 1281 N N . ASN A 1 167 ? -28.331 -8.826 23.603 1.00 96.94 167 ASN A N 1
ATOM 1282 C CA . ASN A 1 167 ? -29.049 -8.402 24.812 1.00 96.94 167 ASN A CA 1
ATOM 1283 C C . ASN A 1 167 ? -28.395 -7.194 25.511 1.00 96.94 167 ASN A C 1
ATOM 1285 O O . ASN A 1 167 ? -28.984 -6.630 26.433 1.00 96.94 167 ASN A O 1
ATOM 1289 N N . LEU A 1 168 ? -27.203 -6.770 25.080 1.00 97.38 168 LEU A N 1
ATOM 1290 C CA . LEU A 1 168 ? -26.441 -5.674 25.685 1.00 97.38 168 LEU A CA 1
ATOM 1291 C C . LEU A 1 168 ? -26.971 -4.307 25.236 1.00 97.38 168 LEU A C 1
ATOM 1293 O O . LEU A 1 168 ? -26.318 -3.586 24.494 1.00 97.38 168 LEU A O 1
ATOM 1297 N N . SER A 1 169 ? -28.175 -3.930 25.667 1.00 94.94 169 SER A N 1
ATOM 1298 C CA . SER A 1 169 ? -28.916 -2.777 25.128 1.00 94.94 169 SER A CA 1
ATOM 1299 C C . SER A 1 169 ? -28.213 -1.411 25.222 1.00 94.94 169 SER A C 1
ATOM 1301 O O . SER A 1 169 ? -28.648 -0.480 24.549 1.00 94.94 169 SER A O 1
ATOM 1303 N N . GLN A 1 170 ? -27.173 -1.268 26.053 1.00 97.44 170 GLN A N 1
ATOM 1304 C CA . GLN A 1 170 ? -26.367 -0.042 26.183 1.00 97.44 170 GLN A CA 1
ATOM 1305 C C . GLN A 1 170 ? -25.081 -0.055 25.340 1.00 97.44 170 GLN A C 1
ATOM 1307 O O . GLN A 1 170 ? -24.343 0.930 25.348 1.00 97.44 170 GLN A O 1
ATOM 1312 N N . LEU A 1 171 ? -24.802 -1.147 24.622 1.00 98.38 171 LEU A N 1
ATOM 1313 C CA . LEU A 1 171 ? -23.573 -1.309 23.858 1.00 98.38 171 LEU A CA 1
ATOM 1314 C C . LEU A 1 171 ? -23.542 -0.323 22.688 1.00 98.38 171 LEU A C 1
ATOM 1316 O O . LEU A 1 171 ? -24.370 -0.401 21.779 1.00 98.38 171 LEU A O 1
ATOM 1320 N N . PHE A 1 172 ? -22.558 0.575 22.703 1.00 98.25 172 PHE A N 1
ATOM 1321 C CA . PHE A 1 172 ? -22.297 1.508 21.609 1.00 98.25 172 PHE A CA 1
ATOM 1322 C C . PHE A 1 172 ? -21.047 1.129 20.803 1.00 98.25 172 PHE A C 1
ATOM 1324 O O . PHE A 1 172 ? -20.905 1.558 19.658 1.00 98.25 172 PHE A O 1
ATOM 1331 N N . SER A 1 173 ? -20.153 0.303 21.357 1.00 98.62 173 SER A N 1
ATOM 1332 C CA . SER A 1 173 ? -18.905 -0.089 20.695 1.00 98.62 173 SER A CA 1
ATOM 1333 C C . SER A 1 173 ? -18.589 -1.572 20.892 1.00 98.62 173 SER A C 1
ATOM 1335 O O . SER A 1 173 ? -18.461 -2.046 22.023 1.00 98.62 173 SER A O 1
ATOM 1337 N N . LEU A 1 174 ? -18.439 -2.297 19.782 1.00 98.69 174 LEU A N 1
ATOM 1338 C CA . LEU A 1 174 ? -18.064 -3.710 19.741 1.00 98.69 174 LEU A CA 1
ATOM 1339 C C . LEU A 1 174 ? -16.832 -3.889 18.852 1.00 98.69 174 LEU A C 1
ATOM 1341 O O . LEU A 1 174 ? -16.898 -3.614 17.653 1.00 98.69 174 LEU A O 1
ATOM 1345 N N . SER A 1 175 ? -15.737 -4.404 19.417 1.00 98.56 175 SER A N 1
ATOM 1346 C CA . SER A 1 175 ? -14.542 -4.778 18.652 1.00 98.56 175 SER A CA 1
ATOM 1347 C C . SER A 1 175 ? -14.061 -6.182 18.993 1.00 98.56 175 SER A C 1
ATOM 1349 O O . SER A 1 175 ? -13.736 -6.481 20.143 1.00 98.56 175 SER A O 1
ATOM 1351 N N . VAL A 1 176 ? -13.988 -7.032 17.970 1.00 98.62 176 VAL A N 1
ATOM 1352 C CA . VAL A 1 176 ? -13.465 -8.409 18.021 1.00 98.62 176 VAL A CA 1
ATOM 1353 C C . VAL A 1 176 ? -12.413 -8.659 16.929 1.00 98.62 176 VAL A C 1
ATOM 1355 O O . VAL A 1 176 ? -12.157 -9.801 16.550 1.00 98.62 176 VAL A O 1
ATOM 1358 N N . ILE A 1 177 ? -11.809 -7.584 16.409 1.00 98.56 177 ILE A N 1
ATOM 1359 C CA . ILE A 1 177 ? -10.846 -7.617 15.298 1.00 98.56 177 ILE A CA 1
ATOM 1360 C C . ILE A 1 177 ? -9.671 -8.560 15.585 1.00 98.56 177 ILE A C 1
ATOM 1362 O O . ILE A 1 177 ? -9.206 -8.606 16.720 1.00 98.56 177 ILE A O 1
ATOM 1366 N N . ARG A 1 178 ? -9.124 -9.230 14.561 1.00 98.69 178 ARG A N 1
ATOM 1367 C CA . ARG A 1 178 ? -7.913 -10.073 14.669 1.00 98.69 178 ARG A CA 1
ATOM 1368 C C . ARG A 1 178 ? -8.075 -11.160 15.735 1.00 98.69 178 ARG A C 1
ATOM 1370 O O . ARG A 1 178 ? -7.430 -11.121 16.781 1.00 98.69 178 ARG A O 1
ATOM 1377 N N . ASN A 1 179 ? -8.969 -12.099 15.454 1.00 98.88 179 ASN A N 1
ATOM 1378 C CA . ASN A 1 179 ? -9.186 -13.332 16.210 1.00 98.88 179 ASN A CA 1
ATOM 1379 C C . ASN A 1 179 ? -9.415 -14.497 15.219 1.00 98.88 179 ASN A C 1
ATOM 1381 O O . ASN A 1 179 ? -9.314 -14.335 14.004 1.00 98.88 179 ASN A O 1
ATOM 1385 N N . GLY A 1 180 ? -9.728 -15.688 15.728 1.00 98.50 180 GLY A N 1
ATOM 1386 C CA . GLY A 1 180 ? -10.153 -16.853 14.947 1.00 98.50 180 GLY A CA 1
ATOM 1387 C C . GLY A 1 180 ? -11.665 -17.097 15.005 1.00 98.50 180 GLY A C 1
ATOM 1388 O O . GLY A 1 180 ? -12.084 -18.257 15.033 1.00 98.50 180 GLY A O 1
ATOM 1389 N N . LEU A 1 181 ? -12.494 -16.047 15.097 1.00 98.81 181 LEU A N 1
ATOM 1390 C CA . LEU A 1 181 ? -13.949 -16.205 15.208 1.00 98.81 181 LEU A CA 1
ATOM 1391 C C . LEU A 1 181 ? -14.551 -16.719 13.896 1.00 98.81 181 LEU A C 1
ATOM 1393 O O . LEU A 1 181 ? -14.174 -16.280 12.815 1.00 98.81 181 LEU A O 1
ATOM 1397 N N . GLN A 1 182 ? -15.509 -17.633 14.006 1.00 98.44 182 GLN A N 1
ATOM 1398 C CA . GLN A 1 182 ? -16.134 -18.371 12.905 1.00 98.44 182 GLN A CA 1
ATOM 1399 C C . GLN A 1 182 ? -17.664 -18.217 12.924 1.00 98.44 182 GLN A C 1
ATOM 1401 O O . GLN A 1 182 ? -18.240 -17.611 13.825 1.00 98.44 182 GLN A O 1
ATOM 1406 N N . GLY A 1 183 ? -18.350 -18.821 11.951 1.00 98.19 183 GLY A N 1
ATOM 1407 C CA . GLY A 1 183 ? -19.815 -18.826 11.887 1.00 98.19 183 GLY A CA 1
ATOM 1408 C C . GLY A 1 183 ? -20.406 -17.502 11.397 1.00 98.19 183 GLY A C 1
ATOM 1409 O O . GLY A 1 183 ? -19.691 -16.654 10.870 1.00 98.19 183 GLY A O 1
ATOM 1410 N N . GLU A 1 184 ? -21.727 -17.352 11.504 1.00 98.44 184 GLU A N 1
ATOM 1411 C CA . GLU A 1 184 ? -22.437 -16.171 10.998 1.00 98.44 184 GLU A CA 1
ATOM 1412 C C . GLU A 1 184 ? -22.456 -15.015 12.007 1.00 98.44 184 GLU A C 1
ATOM 1414 O O . GLU A 1 184 ? -22.473 -15.223 13.222 1.00 98.44 184 GLU A O 1
ATOM 1419 N N . ILE A 1 185 ? -22.548 -13.782 11.498 1.00 98.50 185 ILE A N 1
ATOM 1420 C CA . ILE A 1 185 ? -22.832 -12.598 12.317 1.00 98.50 185 ILE A CA 1
ATOM 1421 C C . ILE A 1 185 ? -24.254 -12.735 12.904 1.00 98.50 185 ILE A C 1
ATOM 1423 O O . ILE A 1 185 ? -25.222 -12.817 12.138 1.00 98.50 185 ILE A O 1
ATOM 1427 N N . PRO A 1 186 ? -24.436 -12.729 14.241 1.00 97.69 186 PRO A N 1
ATOM 1428 C CA . PRO A 1 186 ? -25.743 -12.949 14.846 1.00 97.69 186 PRO A CA 1
ATOM 1429 C C . PRO A 1 186 ? -26.754 -11.876 14.453 1.00 97.69 186 PRO A C 1
ATOM 1431 O O . PRO A 1 186 ? -26.542 -10.680 14.658 1.00 97.69 186 PRO A O 1
ATOM 1434 N N . ARG A 1 187 ? -27.929 -12.306 13.982 1.00 97.06 187 ARG A N 1
ATOM 1435 C CA . ARG A 1 187 ? -29.044 -11.394 13.663 1.00 97.06 187 ARG A CA 1
ATOM 1436 C C . ARG A 1 187 ? -29.501 -10.581 14.876 1.00 97.06 187 ARG A C 1
ATOM 1438 O O . ARG A 1 187 ? -30.063 -9.508 14.712 1.00 97.06 187 ARG A O 1
ATOM 1445 N N . THR A 1 188 ? -29.256 -11.073 16.089 1.00 97.00 188 THR A N 1
ATOM 1446 C CA . THR A 1 188 ? -29.590 -10.383 17.340 1.00 97.00 188 THR A CA 1
ATOM 1447 C C . THR A 1 188 ? -28.804 -9.088 17.543 1.00 97.00 188 THR A C 1
ATOM 1449 O O . THR A 1 188 ? -29.296 -8.229 18.271 1.00 97.00 188 THR A O 1
ATOM 1452 N N . LEU A 1 189 ? -27.660 -8.885 16.869 1.00 97.19 189 LEU A N 1
ATOM 1453 C CA . LEU A 1 189 ? -26.924 -7.615 16.919 1.00 97.19 189 LEU A CA 1
ATOM 1454 C C . LEU A 1 189 ? -27.769 -6.428 16.439 1.00 97.19 189 LEU A C 1
ATOM 1456 O O . LEU A 1 189 ? -27.599 -5.321 16.938 1.00 97.19 189 LEU A O 1
ATOM 1460 N N . SER A 1 190 ? -28.757 -6.651 15.563 1.00 94.81 190 SER A N 1
ATOM 1461 C CA . SER A 1 190 ? -29.647 -5.580 15.098 1.00 94.81 190 SER A CA 1
ATOM 1462 C C . SER A 1 190 ? -30.591 -5.029 16.176 1.00 94.81 190 SER A C 1
ATOM 1464 O O . SER A 1 190 ? -31.295 -4.047 15.940 1.00 94.81 190 SER A O 1
ATOM 1466 N N . LYS A 1 191 ? -30.654 -5.664 17.355 1.00 95.56 191 LYS A N 1
ATOM 1467 C CA . LYS A 1 191 ? -31.395 -5.152 18.518 1.00 95.56 191 LYS A CA 1
ATOM 1468 C C . LYS A 1 191 ? -30.657 -4.006 19.217 1.00 95.56 191 LYS A C 1
ATOM 1470 O O . LYS A 1 191 ? -31.290 -3.233 19.932 1.00 95.56 191 LYS A O 1
ATOM 1475 N N . LEU A 1 192 ? -29.348 -3.878 19.003 1.00 96.06 192 LEU A N 1
ATOM 1476 C CA . LEU A 1 192 ? -28.479 -2.911 19.671 1.00 96.06 192 LEU A CA 1
ATOM 1477 C C . LEU A 1 192 ? -28.609 -1.522 19.035 1.00 96.06 192 LEU A C 1
ATOM 1479 O O . LEU A 1 192 ? -27.714 -1.050 18.347 1.00 96.06 192 LEU A O 1
ATOM 1483 N N . ARG A 1 193 ? -29.745 -0.847 19.241 1.00 91.38 193 ARG A N 1
ATOM 1484 C CA . ARG A 1 193 ? -30.057 0.440 18.583 1.00 91.38 193 ARG A CA 1
ATOM 1485 C C . ARG A 1 193 ? -29.051 1.563 18.875 1.00 91.38 193 ARG A C 1
ATOM 1487 O O . ARG A 1 193 ? -28.978 2.506 18.096 1.00 91.38 193 ARG A O 1
ATOM 1494 N N . GLY A 1 194 ? -28.296 1.470 19.969 1.00 95.25 194 GLY A N 1
ATOM 1495 C CA . GLY A 1 194 ? -27.238 2.420 20.330 1.00 95.25 194 GLY A CA 1
ATOM 1496 C C . GLY A 1 194 ? -25.865 2.128 19.716 1.00 95.25 194 GLY A C 1
ATOM 1497 O O . GLY A 1 194 ? -24.936 2.879 19.983 1.00 95.25 194 GLY A O 1
ATOM 1498 N N . LEU A 1 195 ? -25.712 1.056 18.931 1.00 97.50 195 LEU A N 1
ATOM 1499 C CA . LEU A 1 195 ? -24.417 0.638 18.395 1.00 97.50 195 LEU A CA 1
ATOM 1500 C C . LEU A 1 195 ? -23.908 1.633 17.344 1.00 97.50 195 LEU A C 1
ATOM 1502 O O . LEU A 1 195 ? -24.577 1.882 16.343 1.00 97.50 195 LEU A O 1
ATOM 1506 N N . MET A 1 196 ? -22.717 2.175 17.587 1.00 98.31 196 MET A N 1
ATOM 1507 C CA . MET A 1 196 ? -22.056 3.170 16.740 1.00 98.31 196 MET A CA 1
ATOM 1508 C C . MET A 1 196 ? -20.842 2.582 16.021 1.00 98.31 196 MET A C 1
ATOM 1510 O O . MET A 1 196 ? -20.623 2.873 14.847 1.00 98.31 196 MET A O 1
ATOM 1514 N N . ASN A 1 197 ? -20.077 1.730 16.709 1.00 98.44 197 ASN A N 1
ATOM 1515 C CA . ASN A 1 197 ? -18.836 1.160 16.190 1.00 98.44 197 ASN A CA 1
ATOM 1516 C C . ASN A 1 197 ? -18.917 -0.368 16.150 1.00 98.44 197 ASN A C 1
ATOM 1518 O O . ASN A 1 197 ? -19.042 -1.020 17.191 1.00 98.44 197 ASN A O 1
ATOM 1522 N N . VAL A 1 198 ? -18.804 -0.927 14.947 1.00 98.38 198 VAL A N 1
ATOM 1523 C CA . VAL A 1 198 ? -18.842 -2.364 14.672 1.00 98.38 198 VAL A CA 1
ATOM 1524 C C . VAL A 1 198 ? -17.541 -2.768 13.990 1.00 98.38 198 VAL A C 1
ATOM 1526 O O . VAL A 1 198 ? -17.290 -2.424 12.838 1.00 98.38 198 VAL A O 1
ATOM 1529 N N . GLN A 1 199 ? -16.702 -3.489 14.725 1.00 98.69 199 GLN A N 1
ATOM 1530 C CA . GLN A 1 199 ? -15.341 -3.839 14.330 1.00 98.69 199 GLN A CA 1
ATOM 1531 C C . GLN A 1 199 ? -15.157 -5.364 14.376 1.00 98.69 199 GLN A C 1
ATOM 1533 O O . GLN A 1 199 ? -14.929 -5.944 15.439 1.00 98.69 199 GLN A O 1
ATOM 1538 N N . LEU A 1 200 ? -15.285 -6.017 13.218 1.00 98.69 200 LEU A N 1
ATOM 1539 C CA . LEU A 1 200 ? -15.315 -7.481 13.057 1.00 98.69 200 LEU A CA 1
ATOM 1540 C C . LEU A 1 200 ? -14.170 -8.032 12.186 1.00 98.69 200 LEU A C 1
ATOM 1542 O O . LEU A 1 200 ? -14.100 -9.240 11.954 1.00 98.69 200 LEU A O 1
ATOM 1546 N N . ALA A 1 201 ? -13.296 -7.162 11.682 1.00 98.75 201 ALA A N 1
ATOM 1547 C CA . ALA A 1 201 ? -12.298 -7.511 10.678 1.00 98.75 201 ALA A CA 1
ATOM 1548 C C . ALA A 1 201 ? -11.258 -8.551 11.123 1.00 98.75 201 ALA A C 1
ATOM 1550 O O . ALA A 1 201 ? -11.032 -8.741 12.320 1.00 98.75 201 ALA A O 1
ATOM 1551 N N . PHE A 1 202 ? -10.585 -9.186 10.161 1.00 98.75 202 PHE A N 1
ATOM 1552 C CA . PHE A 1 202 ? -9.546 -10.198 10.394 1.00 98.75 202 PHE A CA 1
ATOM 1553 C C . PHE A 1 202 ? -10.050 -11.359 11.264 1.00 98.75 202 PHE A C 1
ATOM 1555 O O . PHE A 1 202 ? -9.564 -11.586 12.375 1.00 98.75 202 PHE A O 1
ATOM 1562 N N . ASN A 1 203 ? -11.064 -12.063 10.767 1.00 98.88 203 ASN A N 1
ATOM 1563 C CA . ASN A 1 203 ? -11.641 -13.258 11.382 1.00 98.88 203 ASN A CA 1
ATOM 1564 C C . ASN A 1 203 ? -11.984 -14.289 10.284 1.00 98.88 203 ASN A C 1
ATOM 1566 O O . ASN A 1 203 ? -11.595 -14.160 9.127 1.00 98.88 203 ASN A O 1
ATOM 1570 N N . GLN A 1 204 ? -12.696 -15.355 10.642 1.00 98.62 204 GLN A N 1
ATOM 1571 C CA . GLN A 1 204 ? -13.184 -16.398 9.732 1.00 98.62 204 GLN A CA 1
ATOM 1572 C C . GLN A 1 204 ? -14.725 -16.394 9.681 1.00 98.62 204 GLN A C 1
ATOM 1574 O O . GLN A 1 204 ? -15.357 -17.448 9.572 1.00 98.62 204 GLN A O 1
ATOM 1579 N N . LEU A 1 205 ? -15.352 -15.218 9.818 1.00 98.81 205 LEU A N 1
ATOM 1580 C CA . LEU A 1 205 ? -16.809 -15.082 9.802 1.00 98.81 205 LEU A CA 1
ATOM 1581 C C . LEU A 1 205 ? -17.353 -15.411 8.412 1.00 98.81 205 LEU A C 1
ATOM 1583 O O . LEU A 1 205 ? -16.779 -15.033 7.396 1.00 98.81 205 LEU A O 1
ATOM 1587 N N . THR A 1 206 ? -18.490 -16.094 8.379 1.00 98.69 206 THR A N 1
ATOM 1588 C CA . THR A 1 206 ? -19.139 -16.606 7.166 1.00 98.69 206 THR A CA 1
ATOM 1589 C C . THR A 1 206 ? -20.573 -16.084 7.057 1.00 98.69 206 THR A C 1
ATOM 1591 O O . THR A 1 206 ? -21.080 -15.380 7.931 1.00 98.69 206 THR A O 1
ATOM 1594 N N . GLY A 1 207 ? -21.265 -16.442 5.975 1.00 98.19 207 GLY A N 1
ATOM 1595 C CA . GLY A 1 207 ? -22.670 -16.079 5.793 1.00 98.19 207 GLY A CA 1
ATOM 1596 C C . GLY A 1 207 ? -22.854 -14.625 5.358 1.00 98.19 207 GLY A C 1
ATOM 1597 O O . GLY A 1 207 ? -21.942 -14.006 4.818 1.00 98.19 207 GLY A O 1
ATOM 1598 N N . LYS A 1 208 ? -24.075 -14.105 5.504 1.00 98.12 208 LYS A N 1
ATOM 1599 C CA . LYS A 1 208 ? -24.429 -12.741 5.080 1.00 98.12 208 LYS A CA 1
ATOM 1600 C C . LYS A 1 208 ? -24.424 -11.794 6.272 1.00 98.12 208 LYS A C 1
ATOM 1602 O O . LYS A 1 208 ? -24.828 -12.196 7.360 1.00 98.12 208 LYS A O 1
ATOM 1607 N N . ILE A 1 209 ? -24.096 -10.521 6.046 1.00 98.00 209 ILE A N 1
ATOM 1608 C CA . ILE A 1 209 ? -24.410 -9.468 7.021 1.00 98.00 209 ILE A CA 1
ATOM 1609 C C . ILE A 1 209 ? -25.944 -9.402 7.174 1.00 98.00 209 ILE A C 1
ATOM 1611 O O . ILE A 1 209 ? -26.646 -9.244 6.169 1.00 98.00 209 ILE A O 1
ATOM 1615 N N . PRO A 1 210 ? -26.500 -9.537 8.394 1.00 96.62 210 PRO A N 1
ATOM 1616 C CA . PRO A 1 210 ? -27.936 -9.416 8.615 1.00 96.62 210 PRO A CA 1
ATOM 1617 C C . PRO A 1 210 ? -28.486 -8.077 8.108 1.00 96.62 210 PRO A C 1
ATOM 1619 O O . PRO A 1 210 ? -28.048 -7.019 8.550 1.00 96.62 210 PRO A O 1
ATOM 1622 N N . LEU A 1 211 ? -29.501 -8.119 7.236 1.00 94.44 211 LEU A N 1
ATOM 1623 C CA . LEU A 1 211 ? -30.077 -6.925 6.593 1.00 94.44 211 LEU A CA 1
ATOM 1624 C C . LEU A 1 211 ? -30.517 -5.843 7.591 1.00 94.44 211 LEU A C 1
ATOM 1626 O O . LEU A 1 211 ? -30.402 -4.656 7.313 1.00 94.44 211 LEU A O 1
ATOM 1630 N N . ALA A 1 212 ? -30.984 -6.249 8.773 1.00 95.31 212 ALA A N 1
ATOM 1631 C CA . ALA A 1 212 ? -31.424 -5.331 9.816 1.00 95.31 212 ALA A CA 1
ATOM 1632 C C . ALA A 1 212 ? -30.293 -4.450 10.387 1.00 95.31 212 ALA A C 1
ATOM 1634 O O . ALA A 1 212 ? -30.597 -3.397 10.941 1.00 95.31 212 ALA A O 1
ATOM 1635 N N . ILE A 1 213 ? -29.018 -4.841 10.235 1.00 95.56 213 ILE A N 1
ATOM 1636 C CA . ILE A 1 213 ? -27.866 -4.009 10.625 1.00 95.56 213 ILE A CA 1
ATOM 1637 C C . ILE A 1 213 ? -27.758 -2.778 9.722 1.00 95.56 213 ILE A C 1
ATOM 1639 O O . ILE A 1 213 ? -27.479 -1.687 10.206 1.00 95.56 213 ILE A O 1
ATOM 1643 N N . PHE A 1 214 ? -28.095 -2.908 8.436 1.00 93.88 214 PHE A N 1
ATOM 1644 C CA . PHE A 1 214 ? -28.131 -1.773 7.511 1.00 93.88 214 PHE A CA 1
ATOM 1645 C C . PHE A 1 214 ? -29.258 -0.775 7.813 1.00 93.88 214 PHE A C 1
ATOM 1647 O O . PHE A 1 214 ? -29.350 0.243 7.146 1.00 93.88 214 PHE A O 1
ATOM 1654 N N . ASN A 1 215 ? -30.106 -1.028 8.814 1.00 92.25 215 ASN A N 1
ATOM 1655 C CA . ASN A 1 215 ? -31.164 -0.118 9.258 1.00 92.25 215 ASN A CA 1
ATOM 1656 C C . ASN A 1 215 ? -30.894 0.460 10.664 1.00 92.25 215 ASN A C 1
ATOM 1658 O O . ASN A 1 215 ? -31.816 0.800 11.408 1.00 92.25 215 ASN A O 1
ATOM 1662 N N . MET A 1 216 ? -29.627 0.484 11.082 1.00 94.00 216 MET A N 1
ATOM 1663 C CA . MET A 1 216 ? -29.198 1.000 12.380 1.00 94.00 216 MET A CA 1
ATOM 1664 C C . MET A 1 216 ? -28.582 2.389 12.212 1.00 94.00 216 MET A C 1
ATOM 1666 O O . MET A 1 216 ? -27.376 2.527 12.037 1.00 94.00 216 MET A O 1
ATOM 1670 N N . SER A 1 217 ? -29.419 3.421 12.307 1.00 93.81 217 SER A N 1
ATOM 1671 C CA . SER A 1 217 ? -29.068 4.811 11.977 1.00 93.81 217 SER A CA 1
ATOM 1672 C C . SER A 1 217 ? -27.880 5.403 12.743 1.00 93.81 217 SER A C 1
ATOM 1674 O O . SER A 1 217 ? -27.314 6.385 12.284 1.00 93.81 217 SER A O 1
ATOM 1676 N N . ASN A 1 218 ? -27.512 4.830 13.894 1.00 95.88 218 ASN A N 1
ATOM 1677 C CA . ASN A 1 218 ? -26.425 5.317 14.747 1.00 95.88 218 ASN A CA 1
ATOM 1678 C C . ASN A 1 218 ? -25.042 4.770 14.367 1.00 95.88 218 ASN A C 1
ATOM 1680 O O . ASN A 1 218 ? -24.056 5.216 14.950 1.00 95.88 218 ASN A O 1
ATOM 1684 N N . ILE A 1 219 ? -24.947 3.814 13.434 1.00 97.38 219 ILE A N 1
ATOM 1685 C CA . ILE A 1 219 ? -23.654 3.264 13.015 1.00 97.38 219 ILE A CA 1
ATOM 1686 C C . ILE A 1 219 ? -22.841 4.362 12.326 1.00 97.38 219 ILE A C 1
ATOM 1688 O O . ILE A 1 219 ? -23.268 4.928 11.323 1.00 97.38 219 ILE A O 1
ATOM 1692 N N . ILE A 1 220 ? -21.651 4.615 12.865 1.00 98.12 220 ILE A N 1
ATOM 1693 C CA . ILE A 1 220 ? -20.653 5.547 12.332 1.00 98.12 220 ILE A CA 1
ATOM 1694 C C . ILE A 1 220 ? -19.520 4.773 11.663 1.00 98.12 220 ILE A C 1
ATOM 1696 O O . ILE A 1 220 ? -19.066 5.144 10.582 1.00 98.12 220 ILE A O 1
ATOM 1700 N N . TYR A 1 221 ? -19.082 3.684 12.295 1.00 98.44 221 TYR A N 1
ATOM 1701 C CA . TYR A 1 221 ? -17.933 2.900 11.863 1.00 98.44 221 TYR A CA 1
ATOM 1702 C C . TYR A 1 221 ? -18.329 1.434 11.712 1.00 98.44 221 TYR A C 1
ATOM 1704 O O . TYR A 1 221 ? -18.683 0.784 12.701 1.00 98.44 221 TYR A O 1
ATOM 1712 N N . PHE A 1 222 ? -18.248 0.899 10.494 1.00 98.31 222 PHE A N 1
ATOM 1713 C CA . PHE A 1 222 ? -18.504 -0.513 10.223 1.00 98.31 222 PHE A CA 1
ATOM 1714 C C . PHE A 1 222 ? -17.367 -1.124 9.402 1.00 98.31 222 PHE A C 1
ATOM 1716 O O . PHE A 1 222 ? -17.242 -0.891 8.204 1.00 98.31 222 PHE A O 1
ATOM 1723 N N . CYS A 1 223 ? -16.554 -1.941 10.066 1.00 98.44 223 CYS A N 1
ATOM 1724 C CA . CYS A 1 223 ? -15.438 -2.660 9.469 1.00 98.44 223 CYS A CA 1
ATOM 1725 C C . CYS A 1 223 ? -15.630 -4.169 9.662 1.00 98.44 223 CYS A C 1
ATOM 1727 O O . CYS A 1 223 ? -15.714 -4.660 10.793 1.00 98.44 223 CYS A O 1
ATOM 1729 N N . ALA A 1 224 ? -15.717 -4.902 8.557 1.00 98.38 224 ALA A N 1
ATOM 1730 C CA . ALA A 1 224 ? -15.856 -6.356 8.507 1.00 98.38 224 ALA A CA 1
ATOM 1731 C C . ALA A 1 224 ? -14.915 -6.987 7.462 1.00 98.38 224 ALA A C 1
ATOM 1733 O O . ALA A 1 224 ? -15.202 -8.064 6.934 1.00 98.38 224 ALA A O 1
ATOM 1734 N N . SER A 1 225 ? -13.805 -6.310 7.160 1.00 98.69 225 SER A N 1
ATOM 1735 C CA . SER A 1 225 ? -12.795 -6.759 6.204 1.00 98.69 225 SER A CA 1
ATOM 1736 C C . SER A 1 225 ? -12.091 -8.051 6.616 1.00 98.69 225 SER A C 1
ATOM 1738 O O . SER A 1 225 ? -12.180 -8.473 7.770 1.00 98.69 225 SER A O 1
ATOM 1740 N N . ASP A 1 226 ? -11.421 -8.711 5.673 1.00 98.75 226 ASP A N 1
ATOM 1741 C CA . ASP A 1 226 ? -10.636 -9.931 5.919 1.00 98.75 226 ASP A CA 1
ATOM 1742 C C . ASP A 1 226 ? -11.459 -11.020 6.629 1.00 98.75 226 ASP A C 1
ATOM 1744 O O . ASP A 1 226 ? -11.191 -11.408 7.771 1.00 98.75 226 ASP A O 1
ATOM 1748 N N . ASN A 1 227 ? -12.521 -11.468 5.959 1.00 98.88 227 ASN A N 1
ATOM 1749 C CA . ASN A 1 227 ? -13.425 -12.523 6.413 1.00 98.88 227 ASN A CA 1
ATOM 1750 C C . ASN A 1 227 ? -13.907 -13.371 5.214 1.00 98.88 227 ASN A C 1
ATOM 1752 O O . ASN A 1 227 ? -13.442 -13.233 4.085 1.00 98.88 227 ASN A O 1
ATOM 1756 N N . GLN A 1 228 ? -14.849 -14.284 5.454 1.00 98.62 228 GLN A N 1
ATOM 1757 C CA . GLN A 1 228 ? -15.506 -15.116 4.440 1.00 98.62 228 GLN A CA 1
ATOM 1758 C C . GLN A 1 228 ? -16.985 -14.713 4.265 1.00 98.62 228 GLN A C 1
ATOM 1760 O O . GLN A 1 228 ? -17.859 -15.557 4.025 1.00 98.62 228 GLN A O 1
ATOM 1765 N N . LEU A 1 229 ? -17.300 -13.424 4.435 1.00 98.75 229 LEU A N 1
ATOM 1766 C CA . LEU A 1 229 ? -18.663 -12.914 4.311 1.00 98.75 229 LEU A CA 1
ATOM 1767 C C . LEU A 1 229 ? -19.086 -12.882 2.843 1.00 98.75 229 LEU A C 1
ATOM 1769 O O . LEU A 1 229 ? -18.294 -12.604 1.948 1.00 98.75 229 LEU A O 1
ATOM 1773 N N . ARG A 1 230 ? -20.365 -13.164 2.604 1.00 98.31 230 ARG A N 1
ATOM 1774 C CA . ARG A 1 230 ? -20.989 -13.209 1.277 1.00 98.31 230 ARG A CA 1
ATOM 1775 C C . ARG A 1 230 ? -22.270 -12.384 1.237 1.00 98.31 230 ARG A C 1
ATOM 1777 O O . ARG A 1 230 ? -22.782 -11.928 2.258 1.00 98.31 230 ARG A O 1
ATOM 1784 N N . GLY A 1 231 ? -22.867 -12.291 0.055 1.00 97.19 231 GLY A N 1
ATOM 1785 C CA . GLY A 1 231 ? -24.121 -11.569 -0.171 1.00 97.19 231 GLY A CA 1
ATOM 1786 C C . GLY A 1 231 ? -23.882 -10.236 -0.863 1.00 97.19 231 GLY A C 1
ATOM 1787 O O . GLY A 1 231 ? -22.859 -10.069 -1.515 1.00 97.19 231 GLY A O 1
ATOM 1788 N N . SER A 1 232 ? -24.837 -9.320 -0.743 1.00 96.75 232 SER A N 1
ATOM 1789 C CA . SER A 1 232 ? -24.827 -8.020 -1.415 1.00 96.75 232 SER A CA 1
ATOM 1790 C C . SER A 1 232 ? -25.207 -6.906 -0.445 1.00 96.75 232 SER A C 1
ATOM 1792 O O . SER A 1 232 ? -25.864 -7.155 0.572 1.00 96.75 232 SER A O 1
ATOM 1794 N N . ILE A 1 233 ? -24.823 -5.674 -0.775 1.00 96.38 233 ILE A N 1
ATOM 1795 C CA . ILE A 1 233 ? -25.204 -4.485 -0.007 1.00 96.38 233 ILE A CA 1
ATOM 1796 C C . ILE A 1 233 ? -26.659 -4.112 -0.361 1.00 96.38 233 ILE A C 1
ATOM 1798 O O . ILE A 1 233 ? -27.012 -4.119 -1.544 1.00 96.38 233 ILE A O 1
ATOM 1802 N N . PRO A 1 234 ? -27.538 -3.820 0.618 1.00 95.75 234 PRO A N 1
ATOM 1803 C CA . PRO A 1 234 ? -28.930 -3.465 0.340 1.00 95.75 234 PRO A CA 1
ATOM 1804 C C . PRO A 1 234 ? -29.061 -2.178 -0.490 1.00 95.75 234 PRO A C 1
ATOM 1806 O O . PRO A 1 234 ? -28.360 -1.209 -0.200 1.00 95.75 234 PRO A O 1
ATOM 1809 N N . PRO A 1 235 ? -29.993 -2.103 -1.460 1.00 94.75 235 PRO A N 1
ATOM 1810 C CA . PRO A 1 235 ? -30.115 -0.957 -2.363 1.00 94.75 235 PRO A CA 1
ATOM 1811 C C . PRO A 1 235 ? -30.311 0.409 -1.698 1.00 94.75 235 PRO A C 1
ATOM 1813 O O . PRO A 1 235 ? -29.939 1.418 -2.287 1.00 94.75 235 PRO A O 1
ATOM 1816 N N . ASN A 1 236 ? -30.886 0.453 -0.496 1.00 94.19 236 ASN A N 1
ATOM 1817 C CA . ASN A 1 236 ? -31.246 1.666 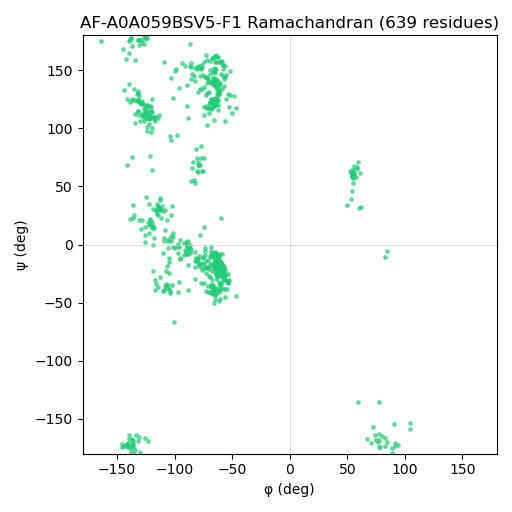0.243 1.00 94.19 236 ASN A CA 1
ATOM 1818 C C . ASN A 1 236 ? -30.343 1.938 1.460 1.00 94.19 236 ASN A C 1
ATOM 1820 O O . ASN A 1 236 ? -30.702 2.750 2.308 1.00 94.19 236 ASN A O 1
ATOM 1824 N N . PHE A 1 237 ? -29.202 1.248 1.591 1.00 94.38 237 PHE A N 1
ATOM 1825 C CA . PHE A 1 237 ? -28.394 1.329 2.813 1.00 94.38 237 PHE A CA 1
ATOM 1826 C C . PHE A 1 237 ? -27.883 2.748 3.115 1.00 94.38 237 PHE A C 1
ATOM 1828 O O . PHE A 1 237 ? -27.768 3.116 4.283 1.00 94.38 237 PHE A O 1
ATOM 1835 N N . GLY A 1 238 ? -27.590 3.548 2.083 1.00 92.88 238 GLY A N 1
ATOM 1836 C CA . GLY A 1 238 ? -27.110 4.914 2.285 1.00 92.88 238 GLY A CA 1
ATOM 1837 C C . GLY A 1 238 ? -28.203 5.887 2.731 1.00 92.88 238 GLY A C 1
ATOM 1838 O O . GLY A 1 238 ? -27.887 6.931 3.289 1.00 92.88 238 GLY A O 1
ATOM 1839 N N . ASP A 1 239 ? -29.481 5.523 2.573 1.00 94.06 239 ASP A N 1
ATOM 1840 C CA . ASP A 1 239 ? -30.614 6.268 3.141 1.00 94.06 239 ASP A CA 1
ATOM 1841 C C . ASP A 1 239 ? -30.864 5.899 4.608 1.00 94.06 239 ASP A C 1
ATOM 1843 O O . ASP A 1 239 ? -31.359 6.703 5.397 1.00 94.06 239 ASP A O 1
ATOM 1847 N N . THR A 1 240 ? -30.546 4.659 4.985 1.00 94.50 240 THR A N 1
ATOM 1848 C CA . THR A 1 240 ? -30.853 4.102 6.307 1.00 94.50 240 THR A CA 1
ATOM 1849 C C . THR A 1 240 ? -29.700 4.220 7.306 1.00 94.50 240 THR A C 1
ATOM 1851 O O . THR A 1 240 ? -29.922 4.048 8.507 1.00 94.50 240 THR A O 1
ATOM 1854 N N . LEU A 1 241 ? -28.489 4.554 6.844 1.00 93.44 241 LEU A N 1
ATOM 1855 C CA . LEU A 1 241 ? -27.290 4.778 7.664 1.00 93.44 241 LEU A CA 1
ATOM 1856 C C . LEU A 1 241 ? -26.730 6.210 7.501 1.00 93.44 241 LEU A C 1
ATOM 1858 O O . LEU A 1 241 ? -25.604 6.386 7.035 1.00 93.44 241 LEU A O 1
ATOM 1862 N N . PRO A 1 242 ? -27.472 7.259 7.899 1.00 90.31 242 PRO A N 1
ATOM 1863 C CA . PRO A 1 242 ? -27.071 8.649 7.662 1.00 90.31 242 PRO A CA 1
ATOM 1864 C C . PRO A 1 242 ? -25.825 9.087 8.453 1.00 90.31 242 PRO A C 1
ATOM 1866 O O . PRO A 1 242 ? -25.149 10.040 8.066 1.00 90.31 242 PRO A O 1
ATOM 1869 N N . SER A 1 243 ? -25.508 8.421 9.568 1.00 95.25 243 SER A N 1
ATOM 1870 C CA . SER A 1 243 ? -24.328 8.720 10.395 1.00 95.25 243 SER A CA 1
ATOM 1871 C C . SER A 1 243 ? -23.064 7.979 9.955 1.00 95.25 243 SER A C 1
ATOM 1873 O O . SER A 1 243 ? -22.006 8.209 10.540 1.00 95.25 243 SER A O 1
ATOM 1875 N N . LEU A 1 244 ? -23.157 7.110 8.943 1.00 97.44 244 LEU A N 1
ATOM 1876 C CA . LEU A 1 244 ? -22.041 6.283 8.504 1.00 97.44 244 LEU A CA 1
ATOM 1877 C C . LEU A 1 244 ? -20.917 7.155 7.947 1.00 97.44 244 LEU A C 1
ATOM 1879 O O . LEU A 1 244 ? -21.121 7.942 7.026 1.00 97.44 244 LEU A O 1
ATOM 1883 N N . SER A 1 245 ? -19.732 6.979 8.518 1.00 98.06 245 SER A N 1
ATOM 1884 C CA . SER A 1 245 ? -18.521 7.711 8.167 1.00 98.06 245 SER A CA 1
ATOM 1885 C C . SER A 1 245 ? -17.441 6.788 7.607 1.00 98.06 245 SER A C 1
ATOM 1887 O O . SER A 1 245 ? -16.733 7.161 6.676 1.00 98.06 245 SER A O 1
ATOM 1889 N N . TYR A 1 246 ? -17.363 5.550 8.097 1.00 98.56 246 TYR A N 1
ATOM 1890 C CA . TYR A 1 246 ? -16.381 4.569 7.646 1.00 98.56 246 TYR A CA 1
ATOM 1891 C C . TYR A 1 246 ? -17.052 3.230 7.350 1.00 98.56 246 TYR A C 1
ATOM 1893 O O . TYR A 1 246 ? -17.707 2.654 8.228 1.00 98.56 246 TYR A O 1
ATOM 1901 N N . LEU A 1 247 ? -16.864 2.729 6.129 1.00 98.31 247 LEU A N 1
ATOM 1902 C CA . LEU A 1 247 ? -17.388 1.443 5.684 1.00 98.31 247 LEU A CA 1
ATOM 1903 C C . LEU A 1 247 ? -16.295 0.622 4.997 1.00 98.31 247 LEU A C 1
ATOM 1905 O O . LEU A 1 247 ? -15.832 0.979 3.916 1.00 98.31 247 LEU A O 1
ATOM 1909 N N . ASP A 1 248 ? -15.928 -0.502 5.605 1.00 98.62 248 ASP A N 1
ATOM 1910 C CA . ASP A 1 248 ? -14.903 -1.402 5.078 1.00 98.62 248 ASP A CA 1
ATOM 1911 C C . ASP A 1 248 ? -15.386 -2.854 5.068 1.00 98.62 248 ASP A C 1
ATOM 1913 O O . ASP A 1 248 ? -15.552 -3.485 6.117 1.00 98.62 248 ASP A O 1
ATOM 1917 N N . PHE A 1 249 ? -15.591 -3.376 3.862 1.00 98.50 249 PHE A N 1
ATOM 1918 C CA . PHE A 1 249 ? -15.939 -4.766 3.566 1.00 98.50 249 PHE A CA 1
ATOM 1919 C C . PHE A 1 249 ? -14.890 -5.444 2.673 1.00 98.50 249 PHE A C 1
ATOM 1921 O O . PHE A 1 249 ? -15.186 -6.458 2.033 1.00 98.50 249 PHE A O 1
ATOM 1928 N N . SER A 1 250 ? -13.675 -4.900 2.606 1.00 98.69 250 SER A N 1
ATOM 1929 C CA . SER A 1 250 ? -12.607 -5.439 1.763 1.00 98.69 250 SER A CA 1
ATOM 1930 C C . SER A 1 250 ? -12.247 -6.895 2.098 1.00 98.69 250 SER A C 1
ATOM 1932 O O . SER A 1 250 ? -12.510 -7.382 3.198 1.00 98.69 250 SER A O 1
ATOM 1934 N N . ARG A 1 251 ? -11.661 -7.622 1.139 1.00 98.75 251 ARG A N 1
ATOM 1935 C CA . ARG A 1 251 ? -11.150 -8.997 1.300 1.00 98.75 251 ARG A CA 1
ATOM 1936 C C . ARG A 1 251 ? -12.215 -9.955 1.848 1.00 98.75 251 ARG A C 1
ATOM 1938 O O . ARG A 1 251 ? -12.066 -10.541 2.919 1.00 98.75 251 ARG A O 1
ATOM 1945 N N . ASN A 1 252 ? -13.313 -10.075 1.106 1.00 98.88 252 ASN A N 1
ATOM 1946 C CA . ASN A 1 252 ? -14.453 -10.944 1.404 1.00 98.88 252 ASN A CA 1
ATOM 1947 C C . ASN A 1 252 ? -14.974 -11.601 0.104 1.00 98.88 252 ASN A C 1
ATOM 1949 O O . ASN A 1 252 ? -14.314 -11.589 -0.932 1.00 98.88 252 ASN A O 1
ATOM 1953 N N . MET A 1 253 ? -16.159 -12.215 0.152 1.00 98.56 253 MET A N 1
ATOM 1954 C CA . MET A 1 253 ? -16.854 -12.812 -0.996 1.00 98.56 253 MET A CA 1
ATOM 1955 C C . MET A 1 253 ? -18.172 -12.076 -1.306 1.00 98.56 253 MET A C 1
ATOM 1957 O O . MET A 1 253 ? -19.178 -12.703 -1.665 1.00 98.56 253 MET A O 1
ATOM 1961 N N . PHE A 1 254 ? -18.222 -10.753 -1.112 1.00 98.62 254 PHE A N 1
ATOM 1962 C CA . PHE A 1 254 ? -19.395 -9.963 -1.488 1.00 98.62 254 PHE A CA 1
ATOM 1963 C C . PHE A 1 254 ? -19.574 -9.932 -3.007 1.00 98.62 254 PHE A C 1
ATOM 1965 O O . PHE A 1 254 ? -18.621 -10.000 -3.774 1.00 98.62 254 PHE A O 1
ATOM 1972 N N . THR A 1 255 ? -20.828 -9.853 -3.438 1.00 97.94 255 THR A N 1
ATOM 1973 C CA . THR A 1 255 ? -21.254 -9.846 -4.841 1.00 97.94 255 THR A CA 1
ATOM 1974 C C . THR A 1 255 ? -22.392 -8.844 -5.029 1.00 97.94 255 THR A C 1
ATOM 1976 O O . THR A 1 255 ? -22.926 -8.296 -4.063 1.00 97.94 255 THR A O 1
ATOM 1979 N N . GLY A 1 256 ? -22.817 -8.646 -6.274 1.00 97.31 256 GLY A N 1
ATOM 1980 C CA . GLY A 1 256 ? -23.884 -7.710 -6.619 1.00 97.31 256 GLY A CA 1
ATOM 1981 C C . GLY A 1 256 ? -23.340 -6.327 -6.957 1.00 97.31 256 GLY A C 1
ATOM 1982 O O . GLY A 1 256 ? -22.131 -6.127 -7.048 1.00 97.31 256 GLY A O 1
ATOM 1983 N N . VAL A 1 257 ? -24.257 -5.385 -7.154 1.00 97.38 257 VAL A N 1
ATOM 1984 C CA . VAL A 1 257 ? -23.930 -4.001 -7.507 1.00 97.38 257 VAL A CA 1
ATOM 1985 C C . VAL A 1 257 ? -23.638 -3.163 -6.270 1.00 97.38 257 VAL A C 1
ATOM 1987 O O . VAL A 1 257 ? -24.262 -3.366 -5.225 1.00 97.38 257 VAL A O 1
ATOM 1990 N N . ILE A 1 258 ? -22.732 -2.192 -6.395 1.00 97.31 258 ILE A N 1
ATOM 1991 C CA . ILE A 1 258 ? -22.578 -1.142 -5.384 1.00 97.31 258 ILE A CA 1
ATOM 1992 C C . ILE A 1 258 ? -23.811 -0.224 -5.488 1.00 97.31 258 ILE A C 1
ATOM 1994 O O . ILE A 1 258 ? -24.042 0.361 -6.548 1.00 97.31 258 ILE A O 1
ATOM 1998 N N . PRO A 1 259 ? -24.652 -0.103 -4.443 1.00 95.44 259 PRO A N 1
ATOM 1999 C CA . PRO A 1 259 ? -25.914 0.620 -4.562 1.00 95.44 259 PRO A CA 1
ATOM 2000 C C . PRO A 1 259 ? -25.753 2.116 -4.837 1.00 95.44 259 PRO A C 1
ATOM 2002 O O . PRO A 1 259 ? -24.946 2.785 -4.199 1.00 95.44 259 PRO A O 1
ATOM 2005 N N . LEU A 1 260 ? -26.627 2.672 -5.682 1.00 93.00 260 LEU A N 1
ATOM 2006 C CA . LEU A 1 260 ? -26.686 4.115 -5.964 1.00 93.00 260 LEU A CA 1
ATOM 2007 C C . LEU A 1 260 ? -26.967 4.967 -4.716 1.00 93.00 260 LEU A C 1
ATOM 2009 O O . LEU A 1 260 ? -26.548 6.121 -4.653 1.00 93.00 260 LEU A O 1
ATOM 2013 N N . SER A 1 261 ? -27.653 4.401 -3.712 1.00 94.50 261 SER A N 1
ATOM 2014 C CA . SER A 1 261 ? -27.895 5.087 -2.437 1.00 94.50 261 SER A CA 1
ATOM 2015 C C . SER A 1 261 ? -26.617 5.349 -1.648 1.00 94.50 261 SER A C 1
ATOM 2017 O O . SER A 1 261 ? -26.664 6.165 -0.738 1.00 94.50 261 SER A O 1
ATOM 2019 N N . LEU A 1 262 ? -25.472 4.746 -2.001 1.00 95.44 262 LEU A N 1
ATOM 2020 C CA . LEU A 1 262 ? -24.167 5.077 -1.419 1.00 95.44 262 LEU A CA 1
ATOM 2021 C C . LEU A 1 262 ? -23.950 6.598 -1.370 1.00 95.44 262 LEU A C 1
ATOM 2023 O O . LEU A 1 262 ? -23.587 7.124 -0.325 1.00 95.44 262 LEU A O 1
ATOM 2027 N N . SER A 1 263 ? -24.277 7.310 -2.454 1.00 94.31 263 SER A N 1
ATOM 2028 C CA . SER A 1 263 ? -24.150 8.770 -2.555 1.00 94.31 263 SER A CA 1
ATOM 2029 C C . SER A 1 263 ? -25.113 9.557 -1.644 1.00 94.31 263 SER A C 1
ATOM 2031 O O . SER A 1 263 ? -25.011 10.782 -1.563 1.00 94.31 263 SER A O 1
ATOM 2033 N N . ASN A 1 264 ? -26.058 8.892 -0.969 1.00 94.56 264 ASN A N 1
ATOM 2034 C CA . ASN A 1 264 ? -26.956 9.499 0.020 1.00 94.56 264 ASN A CA 1
ATOM 2035 C C . ASN A 1 264 ? -26.366 9.489 1.442 1.00 94.56 264 ASN A C 1
ATOM 2037 O O . ASN A 1 264 ? -26.803 10.290 2.268 1.00 94.56 264 ASN A O 1
ATOM 2041 N N . ALA A 1 265 ? -25.342 8.673 1.720 1.00 94.69 265 ALA A N 1
ATOM 2042 C CA . ALA A 1 265 ? -24.641 8.651 3.004 1.00 94.69 265 ALA A CA 1
ATOM 2043 C C . ALA A 1 265 ? -23.663 9.837 3.118 1.00 94.69 265 ALA A C 1
ATOM 2045 O O . ALA A 1 265 ? -22.453 9.690 2.987 1.00 94.69 265 ALA A O 1
ATOM 2046 N N . SER A 1 266 ? -24.180 11.048 3.337 1.00 92.44 266 SER A N 1
ATOM 2047 C CA . SER A 1 266 ? -23.418 12.302 3.195 1.00 92.44 266 SER A CA 1
ATOM 2048 C C . SER A 1 266 ? -22.199 12.461 4.117 1.00 92.44 266 SER A C 1
ATOM 2050 O O . SER A 1 266 ? -21.333 13.281 3.821 1.00 92.44 266 SER A O 1
ATOM 2052 N N . ASN A 1 267 ? -22.137 11.712 5.223 1.00 96.12 267 ASN A N 1
ATOM 2053 C CA . ASN A 1 267 ? -21.031 11.741 6.189 1.00 96.12 267 ASN A CA 1
ATOM 2054 C C . ASN A 1 267 ? -19.903 10.750 5.860 1.00 96.12 267 ASN A C 1
ATOM 2056 O O . ASN A 1 267 ? -18.917 10.689 6.596 1.00 96.12 267 ASN A O 1
ATOM 2060 N N . LEU A 1 268 ? -20.053 9.96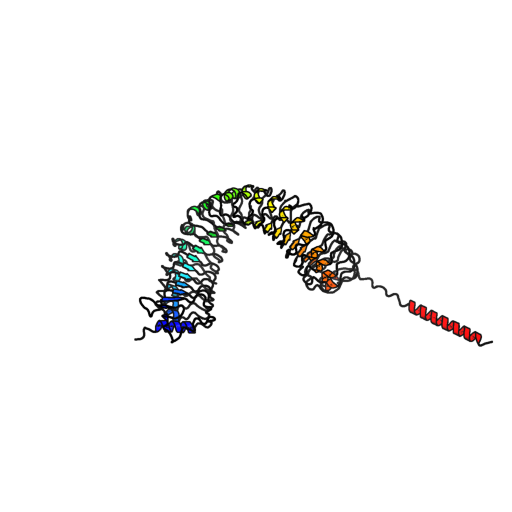9 4.787 1.00 97.44 268 LEU A N 1
ATOM 2061 C CA . LEU A 1 268 ? -19.131 8.905 4.423 1.00 97.44 268 LEU A CA 1
ATOM 2062 C C . LEU A 1 268 ? -17.785 9.491 3.983 1.00 97.44 268 LEU A C 1
ATOM 2064 O O . LEU A 1 268 ? -17.707 10.216 2.992 1.00 97.44 268 LEU A O 1
ATOM 2068 N N . GLN A 1 269 ? -16.747 9.165 4.748 1.00 98.25 269 GLN A N 1
ATOM 2069 C CA . GLN A 1 269 ? -15.361 9.576 4.532 1.00 98.25 269 GLN A CA 1
ATOM 2070 C C . GLN A 1 269 ? -14.568 8.495 3.809 1.00 98.25 269 GLN A C 1
ATOM 2072 O O . GLN A 1 269 ? -13.804 8.795 2.896 1.00 98.25 269 GLN A O 1
ATOM 2077 N N . TYR A 1 270 ? -14.778 7.233 4.180 1.00 98.31 270 TYR A N 1
ATOM 2078 C CA . TYR A 1 270 ? -14.021 6.114 3.631 1.00 98.31 270 TYR A CA 1
ATOM 2079 C C . TYR A 1 270 ? -14.932 4.978 3.195 1.00 98.31 270 TYR A C 1
ATOM 2081 O O . TYR A 1 270 ? -15.801 4.528 3.949 1.00 98.31 270 TYR A O 1
ATOM 2089 N N . ILE A 1 271 ? -14.678 4.495 1.980 1.00 97.56 271 ILE A N 1
ATOM 2090 C CA . ILE A 1 271 ? -15.326 3.325 1.393 1.00 97.56 271 ILE A CA 1
ATOM 2091 C C . ILE A 1 271 ? -14.231 2.369 0.949 1.00 97.56 271 ILE A C 1
ATOM 2093 O O . ILE A 1 271 ? -13.435 2.721 0.080 1.00 97.56 271 ILE A O 1
ATOM 2097 N N . SER A 1 272 ? -14.209 1.168 1.520 1.00 98.19 272 SER A N 1
ATOM 2098 C CA . SER A 1 272 ? -13.287 0.110 1.114 1.00 98.19 272 SER A CA 1
ATOM 2099 C C . SER A 1 272 ? -14.030 -1.182 0.806 1.00 98.19 272 SER A C 1
ATOM 2101 O O . SER A 1 272 ? -14.581 -1.834 1.694 1.00 98.19 272 SER A O 1
ATOM 2103 N N . PHE A 1 273 ? -14.056 -1.548 -0.473 1.00 98.44 273 PHE A N 1
ATOM 2104 C CA . PHE A 1 273 ? -14.670 -2.770 -0.998 1.00 98.44 273 PHE A CA 1
ATOM 2105 C C . PHE A 1 273 ? -13.674 -3.640 -1.770 1.00 98.44 273 PHE A C 1
ATOM 2107 O O . PHE A 1 273 ? -14.082 -4.537 -2.511 1.00 98.44 273 PHE A O 1
ATOM 2114 N N . ASP A 1 274 ? -12.377 -3.400 -1.586 1.00 98.25 274 ASP A N 1
ATOM 2115 C CA . ASP A 1 274 ? -11.306 -4.094 -2.296 1.00 98.25 274 ASP A CA 1
ATOM 2116 C C . ASP A 1 274 ? -11.427 -5.618 -2.218 1.00 98.25 274 ASP A C 1
ATOM 2118 O O . ASP A 1 274 ? -11.854 -6.152 -1.197 1.00 98.25 274 ASP A O 1
ATOM 2122 N N . HIS A 1 275 ? -10.969 -6.334 -3.243 1.00 98.69 275 HIS A N 1
ATOM 2123 C CA . HIS A 1 275 ? -10.874 -7.798 -3.252 1.00 98.69 275 HIS A CA 1
ATOM 2124 C C . HIS A 1 275 ? -12.211 -8.479 -2.914 1.00 98.69 275 HIS A C 1
ATOM 2126 O O . HIS A 1 275 ? -12.345 -9.165 -1.897 1.00 98.69 275 HIS A O 1
ATOM 2132 N N . ASN A 1 276 ? -13.208 -8.265 -3.770 1.00 98.81 276 ASN A N 1
ATOM 2133 C CA . ASN A 1 276 ? -14.537 -8.873 -3.699 1.00 98.81 276 ASN A CA 1
ATOM 2134 C C . ASN A 1 276 ? -15.030 -9.223 -5.123 1.00 98.81 276 ASN A C 1
ATOM 2136 O O . ASN A 1 276 ? -14.288 -9.165 -6.101 1.00 98.81 276 ASN A O 1
ATOM 2140 N N . GLY A 1 277 ? -16.292 -9.635 -5.249 1.00 98.44 277 GLY A N 1
ATOM 2141 C CA . GLY A 1 277 ? -16.982 -9.889 -6.517 1.00 98.44 277 GLY A CA 1
ATOM 2142 C C . GLY A 1 277 ? -18.050 -8.842 -6.852 1.00 98.44 277 GLY A C 1
ATOM 2143 O O . GLY A 1 277 ? -19.069 -9.194 -7.463 1.00 98.44 277 GLY A O 1
ATOM 2144 N N . PHE A 1 278 ? -17.883 -7.586 -6.415 1.00 98.56 278 PHE A N 1
ATOM 2145 C CA . PHE A 1 278 ? -18.801 -6.509 -6.803 1.00 98.56 278 PHE A CA 1
ATOM 2146 C C . PHE A 1 278 ? -18.721 -6.272 -8.312 1.00 98.56 278 PHE A C 1
ATOM 2148 O O . PHE A 1 278 ? -17.635 -6.260 -8.881 1.00 98.56 278 PHE A O 1
ATOM 2155 N N . HIS A 1 279 ? -19.868 -6.105 -8.964 1.00 98.06 279 HIS A N 1
ATOM 2156 C CA . HIS A 1 279 ? -19.969 -5.941 -10.415 1.00 98.06 279 HIS A CA 1
ATOM 2157 C C . HIS A 1 279 ? -20.987 -4.867 -10.792 1.00 98.06 279 HIS A C 1
ATOM 2159 O O . HIS A 1 279 ? -21.694 -4.337 -9.940 1.00 98.06 279 HIS A O 1
ATOM 2165 N N . GLY A 1 280 ? -21.102 -4.586 -12.089 1.00 96.94 280 GLY A N 1
ATOM 2166 C CA . GLY A 1 280 ? -21.974 -3.530 -12.598 1.00 96.94 280 GLY A CA 1
ATOM 2167 C C . GLY A 1 280 ? -21.300 -2.154 -12.564 1.00 96.94 280 GLY A C 1
ATOM 2168 O O . GLY A 1 280 ? -20.085 -2.090 -12.363 1.00 96.94 280 GLY A O 1
ATOM 2169 N N . PRO A 1 281 ? -22.073 -1.083 -12.805 1.00 96.31 281 PRO A N 1
ATOM 2170 C CA . PRO A 1 281 ? -21.530 0.258 -12.971 1.00 96.31 281 PRO A CA 1
ATOM 2171 C C . PRO A 1 281 ? -21.036 0.864 -11.658 1.00 96.31 281 PRO A C 1
ATOM 2173 O O . PRO A 1 281 ? -21.414 0.434 -10.560 1.00 96.31 281 PRO A O 1
ATOM 2176 N N . MET A 1 282 ? -20.220 1.905 -11.788 1.00 94.69 282 MET A N 1
ATOM 2177 C CA . MET A 1 282 ? -19.835 2.764 -10.683 1.00 94.69 282 MET A CA 1
ATOM 2178 C C . MET A 1 282 ? -21.072 3.505 -10.145 1.00 94.69 282 MET A C 1
ATOM 2180 O O . MET A 1 282 ? -21.996 3.835 -10.895 1.00 94.69 282 MET A O 1
ATOM 2184 N N . PRO A 1 283 ? -21.138 3.799 -8.835 1.00 89.94 283 PRO A N 1
ATOM 2185 C CA . PRO A 1 283 ? -22.252 4.558 -8.286 1.00 89.94 283 PRO A CA 1
ATOM 2186 C C . PRO A 1 283 ? -22.328 5.954 -8.913 1.00 89.94 283 PRO A C 1
ATOM 2188 O O . PRO A 1 283 ? -21.347 6.693 -8.938 1.00 89.94 283 PRO A O 1
ATOM 2191 N N . ALA A 1 284 ? -23.509 6.349 -9.384 1.00 86.19 284 ALA A N 1
ATOM 2192 C CA . ALA A 1 284 ? -23.711 7.696 -9.904 1.00 86.19 284 ALA A CA 1
ATOM 2193 C C . ALA A 1 284 ? -23.713 8.748 -8.775 1.00 86.19 284 ALA A C 1
ATOM 2195 O O . ALA A 1 284 ? -24.018 8.460 -7.612 1.00 86.19 284 ALA A O 1
ATOM 2196 N N . ASN A 1 285 ? -23.451 10.008 -9.136 1.00 90.81 285 ASN A N 1
ATOM 2197 C CA . ASN A 1 285 ? -23.544 11.173 -8.245 1.00 90.81 285 ASN A CA 1
ATOM 2198 C C . ASN A 1 285 ? -22.631 11.123 -7.004 1.00 90.81 285 ASN A C 1
ATOM 2200 O O . ASN A 1 285 ? -22.974 11.716 -5.977 1.00 90.81 285 ASN A O 1
ATOM 2204 N N . LEU A 1 286 ? -21.459 10.480 -7.098 1.00 95.19 286 LEU A N 1
ATOM 2205 C CA . LEU A 1 286 ? -20.480 10.408 -5.997 1.00 95.19 286 LEU A CA 1
ATOM 2206 C C . LEU A 1 286 ? -20.101 11.791 -5.445 1.00 95.19 286 LEU A C 1
ATOM 2208 O O . LEU A 1 286 ? -19.810 11.925 -4.263 1.00 95.19 286 LEU A O 1
ATOM 2212 N N . GLY A 1 287 ? -20.228 12.841 -6.262 1.00 95.31 287 GLY A N 1
ATOM 2213 C CA . GLY A 1 287 ? -20.026 14.239 -5.876 1.00 95.31 287 GLY A CA 1
ATOM 2214 C C . GLY A 1 287 ? -20.926 14.770 -4.752 1.00 95.31 287 GLY A C 1
ATOM 2215 O O . GLY A 1 287 ? -20.725 15.898 -4.290 1.00 95.31 287 GLY A O 1
ATOM 2216 N N . ARG A 1 288 ? -21.935 14.003 -4.314 1.00 95.88 288 ARG A N 1
ATOM 2217 C CA . ARG A 1 288 ? -22.746 14.303 -3.120 1.00 95.88 288 ARG A CA 1
ATOM 2218 C C . ARG A 1 288 ? -22.011 13.993 -1.814 1.00 95.88 288 ARG A C 1
ATOM 2220 O O . ARG A 1 288 ? -22.351 14.582 -0.789 1.00 95.88 288 ARG A O 1
ATOM 2227 N N . LEU A 1 289 ? -21.003 13.125 -1.849 1.00 96.19 289 LEU A N 1
ATOM 2228 C CA . LEU A 1 289 ? -20.212 12.722 -0.690 1.00 96.19 289 LEU A CA 1
ATOM 2229 C C . LEU A 1 289 ? -19.142 13.775 -0.378 1.00 96.19 289 LEU A C 1
ATOM 2231 O O . LEU A 1 289 ? -17.961 13.603 -0.659 1.00 96.19 289 LEU A O 1
ATOM 2235 N N . LYS A 1 290 ? -19.559 14.909 0.193 1.00 95.69 290 LYS A N 1
ATOM 2236 C CA . LYS A 1 290 ? -18.660 16.045 0.479 1.00 95.69 290 LYS A CA 1
ATOM 2237 C C . LYS A 1 290 ? -17.554 15.728 1.478 1.00 95.69 290 LYS A C 1
ATOM 2239 O O . LYS A 1 290 ? -16.509 16.369 1.427 1.00 95.69 290 LYS A O 1
ATOM 2244 N N . ALA A 1 291 ? -17.806 14.761 2.355 1.00 97.12 291 ALA A N 1
ATOM 2245 C CA . ALA A 1 291 ? -16.854 14.278 3.340 1.00 97.12 291 ALA A CA 1
ATOM 2246 C C . ALA A 1 291 ? -15.929 13.174 2.802 1.00 97.12 291 ALA A C 1
ATOM 2248 O O . ALA A 1 291 ? -15.070 12.733 3.550 1.00 97.12 291 ALA A O 1
ATOM 2249 N N . LEU A 1 292 ? -16.097 12.708 1.554 1.00 98.06 292 LEU A N 1
ATOM 2250 C CA . LEU A 1 292 ? -15.326 11.582 1.025 1.00 98.06 292 LEU A CA 1
ATOM 2251 C C . LEU A 1 292 ? -13.838 11.930 0.943 1.00 98.06 292 LEU A C 1
ATOM 2253 O O . LEU A 1 292 ? -13.454 12.833 0.203 1.00 98.06 292 LEU A O 1
ATOM 2257 N N . GLU A 1 293 ? -13.030 11.160 1.663 1.00 98.50 293 GLU A N 1
ATOM 2258 C CA . GLU A 1 293 ? -11.571 11.231 1.713 1.00 98.50 293 GLU A CA 1
ATOM 2259 C C . GLU A 1 293 ? -10.936 10.098 0.896 1.00 98.50 293 GLU A C 1
ATOM 2261 O O . GLU A 1 293 ? -9.972 10.323 0.165 1.00 98.50 293 GLU A O 1
ATOM 2266 N N . GLY A 1 294 ? -11.491 8.884 0.948 1.00 98.19 294 GLY A N 1
ATOM 2267 C CA . GLY A 1 294 ? -10.909 7.726 0.270 1.00 98.19 294 GLY A CA 1
ATOM 2268 C C . GLY A 1 294 ? -11.937 6.760 -0.304 1.00 98.19 294 GLY A C 1
ATOM 2269 O O . GLY A 1 294 ? -12.876 6.345 0.380 1.00 98.19 294 GLY A O 1
ATOM 2270 N N . MET A 1 295 ? -11.719 6.359 -1.555 1.00 97.81 295 MET A N 1
ATOM 2271 C CA . MET A 1 295 ? -12.495 5.323 -2.235 1.00 97.81 295 MET A CA 1
ATOM 2272 C C . MET A 1 295 ? -11.566 4.215 -2.737 1.00 97.81 295 MET A C 1
ATOM 2274 O O . MET A 1 295 ? -10.742 4.454 -3.619 1.00 97.81 295 MET A O 1
ATOM 2278 N N . PHE A 1 296 ? -11.737 3.010 -2.193 1.00 98.38 296 PHE A N 1
ATOM 2279 C CA . PHE A 1 296 ? -10.959 1.816 -2.517 1.00 98.38 296 PHE A CA 1
ATOM 2280 C C . PHE A 1 296 ? -11.893 0.715 -3.027 1.00 98.38 296 PHE A C 1
ATOM 2282 O O . PHE A 1 296 ? -12.731 0.195 -2.284 1.00 98.38 296 PHE A O 1
ATOM 2289 N N . LEU A 1 297 ? -11.791 0.403 -4.317 1.00 98.12 297 LEU A N 1
ATOM 2290 C CA . LEU A 1 297 ? -12.612 -0.581 -5.025 1.00 98.12 297 LEU A CA 1
ATOM 2291 C C . LEU A 1 297 ? -11.755 -1.564 -5.847 1.00 98.12 297 LEU A C 1
ATOM 2293 O O . LEU A 1 297 ? -12.251 -2.165 -6.805 1.00 98.12 297 LEU A O 1
ATOM 2297 N N . MET A 1 298 ? -10.471 -1.723 -5.512 1.00 98.19 298 MET A N 1
ATOM 2298 C CA . MET A 1 298 ? -9.534 -2.523 -6.310 1.00 98.19 298 MET A CA 1
ATOM 2299 C C . MET A 1 298 ? -9.907 -4.011 -6.318 1.00 98.19 298 MET A C 1
ATOM 2301 O O . MET A 1 298 ? -10.449 -4.534 -5.346 1.00 98.19 298 MET A O 1
ATOM 2305 N N . SER A 1 299 ? -9.553 -4.733 -7.381 1.00 98.56 299 SER A N 1
ATOM 2306 C CA . SER A 1 299 ? -9.784 -6.182 -7.503 1.00 98.56 299 SER A CA 1
ATOM 2307 C C . SER A 1 299 ? -11.253 -6.570 -7.305 1.00 98.56 299 SER A C 1
ATOM 2309 O O . SER A 1 299 ? -11.603 -7.306 -6.380 1.00 98.56 299 SER A O 1
ATOM 2311 N N . ASN A 1 300 ? -12.107 -6.047 -8.181 1.00 98.75 300 ASN A N 1
ATOM 2312 C CA . ASN A 1 300 ? -13.528 -6.376 -8.283 1.00 98.75 300 ASN A CA 1
ATOM 2313 C C . ASN A 1 300 ? -13.881 -6.686 -9.754 1.00 98.75 300 ASN A C 1
ATOM 2315 O O . ASN A 1 300 ? -13.015 -6.954 -10.582 1.00 98.75 300 ASN A O 1
ATOM 2319 N N . GLN A 1 301 ? -15.171 -6.722 -10.081 1.00 98.25 301 GLN A N 1
ATOM 2320 C CA . GLN A 1 301 ? -15.694 -6.968 -11.426 1.00 98.25 301 GLN A CA 1
ATOM 2321 C C . GLN A 1 301 ? -16.519 -5.771 -11.935 1.00 98.25 301 GLN A C 1
ATOM 2323 O O . GLN A 1 301 ? -17.495 -5.954 -12.673 1.00 98.25 301 GLN A O 1
ATOM 2328 N N . LEU A 1 302 ? -16.172 -4.553 -11.506 1.00 98.06 302 LEU A N 1
ATOM 2329 C CA . LEU A 1 302 ? -16.880 -3.328 -11.881 1.00 98.06 302 LEU A CA 1
ATOM 2330 C C . LEU A 1 302 ? -16.714 -3.054 -13.379 1.00 98.06 302 LEU A C 1
ATOM 2332 O O . LEU A 1 302 ? -15.635 -3.256 -13.932 1.00 98.06 302 LEU A O 1
ATOM 2336 N N . ARG A 1 303 ? -17.803 -2.629 -14.022 1.00 97.44 303 ARG A N 1
ATOM 2337 C CA . ARG A 1 303 ? -17.910 -2.370 -15.464 1.00 97.44 303 ARG A CA 1
ATOM 2338 C C . ARG A 1 303 ? -18.617 -1.048 -15.679 1.00 97.44 303 ARG A C 1
ATOM 2340 O O . ARG A 1 303 ? -19.835 -0.979 -15.517 1.00 97.44 303 ARG A O 1
ATOM 2347 N N . ASP A 1 304 ? -17.844 -0.040 -16.030 1.00 96.31 304 ASP A N 1
ATOM 2348 C CA . ASP A 1 304 ? -18.309 1.305 -16.339 1.00 96.31 304 ASP A CA 1
ATOM 2349 C C . ASP A 1 304 ? -17.207 2.062 -17.079 1.00 96.31 304 ASP A C 1
ATOM 2351 O O . ASP A 1 304 ? -16.081 1.567 -17.172 1.00 96.31 304 ASP A O 1
ATOM 2355 N N . ASP A 1 305 ? -17.507 3.277 -17.521 1.00 95.12 305 ASP A N 1
ATOM 2356 C CA . ASP A 1 305 ? -16.478 4.193 -17.991 1.00 95.12 305 ASP A CA 1
ATOM 2357 C C . ASP A 1 305 ? -15.854 5.018 -16.843 1.00 95.12 305 ASP A C 1
ATOM 2359 O O . ASP A 1 305 ? -16.303 5.008 -15.692 1.00 95.12 305 ASP A O 1
ATOM 2363 N N . PHE A 1 306 ? -14.798 5.778 -17.142 1.00 95.75 306 PHE A N 1
ATOM 2364 C CA . PHE A 1 306 ? -14.161 6.682 -16.174 1.00 95.75 306 PHE A CA 1
ATOM 2365 C C . PHE A 1 306 ? -14.915 8.009 -15.940 1.00 95.75 306 PHE A C 1
ATOM 2367 O O . PHE A 1 306 ? -14.406 8.884 -15.230 1.00 95.75 306 PHE A O 1
ATOM 2374 N N . SER A 1 307 ? -16.137 8.197 -16.461 1.00 94.50 307 SER A N 1
ATOM 2375 C CA . SER A 1 307 ? -16.900 9.451 -16.295 1.00 94.50 307 SER A CA 1
ATOM 2376 C C . SER A 1 307 ? -17.289 9.738 -14.839 1.00 94.50 307 SER A C 1
ATOM 2378 O O . SER A 1 307 ? -17.521 10.895 -14.469 1.00 94.50 307 SER A O 1
ATOM 2380 N N . PHE A 1 308 ? -17.268 8.727 -13.959 1.00 94.88 308 PHE A N 1
ATOM 2381 C CA . PHE A 1 308 ? -17.470 8.911 -12.518 1.00 94.88 308 PHE A CA 1
ATOM 2382 C C . PHE A 1 308 ? -16.465 9.904 -11.901 1.00 94.88 308 PHE A C 1
ATOM 2384 O O . PHE A 1 308 ? -16.800 10.587 -10.929 1.00 94.88 308 PHE A O 1
ATOM 2391 N N . ILE A 1 309 ? -15.269 10.061 -12.489 1.00 96.75 309 ILE A N 1
ATOM 2392 C CA . ILE A 1 309 ? -14.265 11.055 -12.073 1.00 96.75 309 ILE A CA 1
ATOM 2393 C C . ILE A 1 309 ? -14.846 12.469 -12.130 1.00 96.75 309 ILE A C 1
ATOM 2395 O O . ILE A 1 309 ? -14.599 13.270 -11.228 1.00 96.75 309 ILE A O 1
ATOM 2399 N N . THR A 1 310 ? -15.674 12.781 -13.131 1.00 96.00 310 THR A N 1
ATOM 2400 C CA . THR A 1 310 ? -16.322 14.093 -13.232 1.00 96.00 310 THR A CA 1
ATOM 2401 C C . THR A 1 310 ? -17.204 14.362 -12.011 1.00 96.00 310 THR A C 1
ATOM 2403 O O . THR A 1 310 ? -17.201 15.469 -11.481 1.00 96.00 310 THR A O 1
ATOM 2406 N N . SER A 1 311 ? -17.890 13.346 -11.478 1.00 96.38 311 SER A N 1
ATOM 2407 C CA . SER A 1 311 ? -18.658 13.497 -10.233 1.00 96.38 311 SER A CA 1
ATOM 2408 C C . SER A 1 311 ? -17.756 13.764 -9.023 1.00 96.38 311 SER A C 1
ATOM 2410 O O . SER A 1 311 ? -18.108 14.578 -8.168 1.00 96.38 311 SER A O 1
ATOM 2412 N N . LEU A 1 312 ? -16.585 13.124 -8.962 1.00 97.38 312 LEU A N 1
ATOM 2413 C CA . LEU A 1 312 ? -15.623 13.265 -7.863 1.00 97.38 312 LEU A CA 1
ATOM 2414 C C . LEU A 1 312 ? -14.966 14.650 -7.791 1.00 97.38 312 LEU A C 1
ATOM 2416 O O . LEU A 1 312 ? -14.488 15.030 -6.726 1.00 97.38 312 LEU A O 1
ATOM 2420 N N . THR A 1 313 ? -15.012 15.450 -8.862 1.00 96.94 313 THR A N 1
ATOM 2421 C CA . THR A 1 313 ? -14.547 16.858 -8.832 1.00 96.94 313 THR A CA 1
ATOM 2422 C C . THR A 1 313 ? -15.278 17.700 -7.783 1.00 96.94 313 THR A C 1
ATOM 2424 O O . THR A 1 313 ? -14.762 18.699 -7.292 1.00 96.94 313 THR A O 1
ATOM 2427 N N . ASN A 1 314 ? -16.472 17.263 -7.380 1.00 96.81 314 ASN A N 1
ATOM 2428 C CA . ASN A 1 314 ? -17.285 17.924 -6.373 1.00 96.81 314 ASN A CA 1
ATOM 2429 C C . ASN A 1 314 ? -16.991 17.427 -4.934 1.00 96.81 314 ASN A C 1
ATOM 2431 O O . ASN A 1 314 ? -17.660 17.869 -3.995 1.00 96.81 314 ASN A O 1
ATOM 2435 N N . CYS A 1 315 ? -16.031 16.514 -4.740 1.00 97.25 315 CYS A N 1
ATOM 2436 C CA . CYS A 1 315 ? -15.599 15.995 -3.436 1.00 97.25 315 CYS A CA 1
ATOM 2437 C C . CYS A 1 315 ? -14.335 16.732 -2.962 1.00 97.25 315 CYS A C 1
ATOM 2439 O O . CYS A 1 315 ? -13.215 16.366 -3.307 1.00 97.25 315 CYS A O 1
ATOM 2441 N N . SER A 1 316 ? -14.505 17.783 -2.157 1.00 95.38 316 SER A N 1
ATOM 2442 C CA . SER A 1 316 ? -13.406 18.673 -1.747 1.00 95.38 316 SER A CA 1
ATOM 2443 C C . SER A 1 316 ? -12.400 18.054 -0.771 1.00 95.38 316 SER A C 1
ATOM 2445 O O . SER A 1 316 ? -11.305 18.586 -0.633 1.00 95.38 316 SER A O 1
ATOM 2447 N N . MET A 1 317 ? -12.765 16.972 -0.078 1.00 97.62 317 MET A N 1
ATOM 2448 C CA . MET A 1 317 ? -11.893 16.280 0.883 1.00 97.62 317 MET A CA 1
ATOM 2449 C C . MET A 1 317 ? -11.176 15.066 0.281 1.00 97.62 317 MET A C 1
ATOM 2451 O O . MET A 1 317 ? -10.418 14.406 0.979 1.00 97.62 317 MET A O 1
ATOM 2455 N N . LEU A 1 318 ? -11.395 14.772 -1.006 1.00 98.38 318 LEU A N 1
ATOM 2456 C CA . LEU A 1 318 ? -10.904 13.550 -1.631 1.00 98.38 318 LEU A CA 1
ATOM 2457 C C . LEU A 1 318 ? -9.374 13.521 -1.660 1.00 98.38 318 LEU A C 1
ATOM 2459 O O . LEU A 1 318 ? -8.741 14.433 -2.192 1.00 98.38 318 LEU A O 1
ATOM 2463 N N . GLU A 1 319 ? -8.790 12.460 -1.122 1.00 98.50 319 GLU A N 1
ATOM 2464 C CA . GLU A 1 319 ? -7.348 12.236 -1.073 1.00 98.50 319 GLU A CA 1
ATOM 2465 C C . GLU A 1 319 ? -6.925 11.023 -1.907 1.00 98.50 319 GLU A C 1
ATOM 2467 O O . GLU A 1 319 ? -5.854 11.041 -2.523 1.00 98.50 319 GLU A O 1
ATOM 2472 N N . ILE A 1 320 ? -7.750 9.970 -1.927 1.00 98.69 320 ILE A N 1
ATOM 2473 C CA . ILE A 1 320 ? -7.376 8.666 -2.484 1.00 98.69 320 ILE A CA 1
ATOM 2474 C C . ILE A 1 320 ? -8.465 8.109 -3.405 1.00 98.69 320 ILE A C 1
ATOM 2476 O O . ILE A 1 320 ? -9.632 7.994 -3.020 1.00 98.69 320 ILE A O 1
ATOM 2480 N N . ILE A 1 321 ? -8.052 7.695 -4.605 1.00 98.44 321 ILE A N 1
ATOM 2481 C CA . ILE A 1 321 ? -8.871 6.957 -5.571 1.00 98.44 321 ILE A CA 1
ATOM 2482 C C . ILE A 1 321 ? -8.127 5.674 -5.954 1.00 98.44 321 ILE A C 1
ATOM 2484 O O . ILE A 1 321 ? -7.078 5.742 -6.592 1.00 98.44 321 ILE A O 1
ATOM 2488 N N . GLY A 1 322 ? -8.678 4.516 -5.593 1.00 98.31 322 GLY A N 1
ATOM 2489 C CA . GLY A 1 322 ? -8.169 3.198 -5.978 1.00 98.31 322 GLY A CA 1
ATOM 2490 C C . GLY A 1 322 ? -9.251 2.364 -6.657 1.00 98.31 322 GLY A C 1
ATOM 2491 O O . GLY A 1 322 ? -10.236 1.996 -6.022 1.00 98.31 322 GLY A O 1
ATOM 2492 N N . VAL A 1 323 ? -9.082 2.063 -7.943 1.00 98.25 323 VAL A N 1
ATOM 2493 C CA . VAL A 1 323 ? -10.016 1.254 -8.755 1.00 98.25 323 VAL A CA 1
ATOM 2494 C C . VAL A 1 323 ? -9.281 0.225 -9.624 1.00 98.25 323 VAL A C 1
ATOM 2496 O O . VAL A 1 323 ? -9.801 -0.230 -10.645 1.00 98.25 323 VAL A O 1
ATOM 2499 N N . ASP A 1 324 ? -8.059 -0.147 -9.237 1.00 98.38 324 ASP A N 1
ATOM 2500 C CA . ASP A 1 324 ? -7.231 -1.099 -9.979 1.00 98.38 324 ASP A CA 1
ATOM 2501 C C . ASP A 1 324 ? -7.911 -2.454 -10.170 1.00 98.38 324 ASP A C 1
ATOM 2503 O O . ASP A 1 324 ? -8.707 -2.879 -9.333 1.00 98.38 324 ASP A O 1
ATOM 2507 N N . ASN A 1 325 ? -7.523 -3.183 -11.215 1.00 98.56 325 ASN A N 1
ATOM 2508 C CA . ASN A 1 325 ? -7.948 -4.565 -11.437 1.00 98.56 325 ASN A CA 1
ATOM 2509 C C . ASN A 1 325 ? -9.484 -4.701 -11.443 1.00 98.56 325 ASN A C 1
ATOM 2511 O O . ASN A 1 325 ? -10.081 -5.385 -10.609 1.00 98.56 325 ASN A O 1
ATOM 2515 N N . ASN A 1 326 ? -10.115 -3.984 -12.369 1.00 98.69 326 ASN A N 1
ATOM 2516 C CA . ASN A 1 326 ? -11.542 -4.046 -12.676 1.00 98.69 326 ASN A CA 1
ATOM 2517 C C . ASN A 1 326 ? -11.715 -4.168 -14.203 1.00 98.69 326 ASN A C 1
ATOM 2519 O O . ASN A 1 326 ? -10.762 -4.423 -14.939 1.00 98.69 326 ASN A O 1
ATOM 2523 N N . PHE A 1 327 ? -12.943 -4.016 -14.696 1.00 98.00 327 PHE A N 1
ATOM 2524 C CA . PHE A 1 327 ? -13.259 -3.989 -16.123 1.00 98.00 327 PHE A CA 1
ATOM 2525 C C . PHE A 1 327 ? -13.751 -2.597 -16.543 1.00 98.00 327 PHE A C 1
ATOM 2527 O O . PHE A 1 327 ? -14.721 -2.493 -17.295 1.00 98.00 327 PHE A O 1
ATOM 2534 N N . LEU A 1 328 ? -13.136 -1.536 -16.009 1.00 97.94 328 LEU A N 1
ATOM 2535 C CA . LEU A 1 328 ? -13.473 -0.165 -16.389 1.00 97.94 328 LEU A CA 1
ATOM 2536 C C . LEU A 1 328 ? -12.911 0.143 -17.783 1.00 97.94 328 LEU A C 1
ATOM 2538 O O . LEU A 1 328 ? -11.764 -0.204 -18.083 1.00 97.94 328 LEU A O 1
ATOM 2542 N N . ASP A 1 329 ? -13.705 0.783 -18.633 1.00 96.69 329 ASP A N 1
ATOM 2543 C CA . ASP A 1 329 ? -13.339 1.165 -19.997 1.00 96.69 329 ASP A CA 1
ATOM 2544 C C . ASP A 1 329 ? -13.489 2.680 -20.222 1.00 96.69 329 ASP A C 1
ATOM 2546 O O . ASP A 1 329 ? -13.598 3.469 -19.284 1.00 96.69 329 ASP A O 1
ATOM 2550 N N . GLY A 1 330 ? -13.400 3.127 -21.471 1.00 96.50 330 GLY A N 1
ATOM 2551 C CA . GLY A 1 330 ? -13.574 4.538 -21.811 1.00 96.50 330 GLY A CA 1
ATOM 2552 C C . GLY A 1 330 ? -12.293 5.374 -21.769 1.00 96.50 330 GLY A C 1
ATOM 2553 O O . GLY A 1 330 ? -11.182 4.890 -21.535 1.00 96.50 330 GLY A O 1
ATOM 2554 N N . LEU A 1 331 ? -12.468 6.663 -22.065 1.00 97.12 331 LEU A N 1
ATOM 2555 C CA . LEU A 1 331 ? -11.390 7.649 -22.116 1.00 97.12 331 LEU A CA 1
ATOM 2556 C C . LEU A 1 331 ? -10.940 8.055 -20.712 1.00 97.12 331 LEU A C 1
ATOM 2558 O O . LEU A 1 331 ? -11.776 8.216 -19.824 1.00 97.12 331 LEU A O 1
ATOM 2562 N N . PHE A 1 332 ? -9.647 8.337 -20.537 1.00 96.25 332 PHE A N 1
ATOM 2563 C CA . PHE A 1 332 ? -9.180 9.046 -19.345 1.00 96.25 332 PHE A CA 1
ATOM 2564 C C . PHE A 1 332 ? -9.653 10.515 -19.397 1.00 96.25 332 PHE A C 1
ATOM 2566 O O . PHE A 1 332 ? -9.233 11.249 -20.295 1.00 96.25 332 PHE A O 1
ATOM 2573 N N . PRO A 1 333 ? -10.558 10.971 -18.509 1.00 95.94 333 PRO A N 1
ATOM 2574 C CA . PRO A 1 333 ? -11.265 12.227 -18.731 1.00 95.94 333 PRO A CA 1
ATOM 2575 C C . PRO A 1 333 ? -10.445 13.448 -18.304 1.00 95.94 333 PRO A C 1
ATOM 2577 O O . PRO A 1 333 ? -9.863 13.474 -17.219 1.00 95.94 333 PRO A O 1
ATOM 2580 N N . ASP A 1 334 ? -10.527 14.528 -19.089 1.00 97.06 334 ASP A N 1
ATOM 2581 C CA . ASP A 1 334 ? -9.903 15.827 -18.781 1.00 97.06 334 ASP A CA 1
ATOM 2582 C C . ASP A 1 334 ? -10.323 16.393 -17.415 1.00 97.06 334 ASP A C 1
ATOM 2584 O O . ASP A 1 334 ? -9.565 17.142 -16.792 1.00 97.06 334 ASP A O 1
ATOM 2588 N N . SER A 1 335 ? -11.504 16.010 -16.908 1.00 97.25 335 SER A N 1
ATOM 2589 C CA . SER A 1 335 ? -11.990 16.411 -15.583 1.00 97.25 335 SER A CA 1
ATOM 2590 C C . SER A 1 335 ? -11.097 15.945 -14.432 1.00 97.25 335 SER A C 1
ATOM 2592 O O . SER A 1 335 ? -11.269 16.435 -13.320 1.00 97.25 335 SER A O 1
ATOM 2594 N N . ILE A 1 336 ? -10.147 15.031 -14.667 1.00 97.75 336 ILE A N 1
ATOM 2595 C CA . ILE A 1 336 ? -9.166 14.619 -13.657 1.00 97.75 336 ILE A CA 1
ATOM 2596 C C . ILE A 1 336 ? -8.400 15.816 -13.076 1.00 97.75 336 ILE A C 1
ATOM 2598 O O . ILE A 1 336 ? -8.195 15.887 -11.868 1.00 97.75 336 ILE A O 1
ATOM 2602 N N . GLY A 1 337 ? -8.066 16.808 -13.906 1.00 97.31 337 GLY A N 1
ATOM 2603 C CA . GLY A 1 337 ? -7.383 18.027 -13.467 1.00 97.31 337 GLY A CA 1
ATOM 2604 C C . GLY A 1 337 ? -8.255 19.006 -12.679 1.00 97.31 337 GLY A C 1
ATOM 2605 O O . GLY A 1 337 ? -7.747 20.036 -12.244 1.00 97.31 337 GLY A O 1
ATOM 2606 N N . ASN A 1 338 ? -9.547 18.702 -12.513 1.00 98.00 338 ASN A N 1
ATOM 2607 C CA . ASN A 1 338 ? -10.497 19.464 -11.701 1.00 98.00 338 ASN A CA 1
ATOM 2608 C C . ASN A 1 338 ? -10.809 18.764 -10.366 1.00 98.00 338 ASN A C 1
ATOM 2610 O O . ASN A 1 338 ? -11.701 19.208 -9.642 1.00 98.00 338 ASN A O 1
ATOM 2614 N N . LEU A 1 339 ? -10.142 17.647 -10.051 1.00 98.12 339 LEU A N 1
ATOM 2615 C CA . LEU A 1 339 ? -10.241 17.038 -8.727 1.00 98.12 339 LEU A CA 1
ATOM 2616 C C . LEU A 1 339 ? -9.661 17.968 -7.652 1.00 98.12 339 LEU A C 1
ATOM 2618 O O . LEU A 1 339 ? -8.912 18.900 -7.941 1.00 98.12 339 LEU A O 1
ATOM 2622 N N . SER A 1 340 ? -10.014 17.701 -6.393 1.00 95.88 340 SER A N 1
ATOM 2623 C CA . SER A 1 340 ? -9.482 18.463 -5.266 1.00 95.88 340 SER A CA 1
ATOM 2624 C C . SER A 1 340 ? -7.953 18.414 -5.222 1.00 95.88 340 SER A C 1
ATOM 2626 O O . SER A 1 340 ? -7.342 17.363 -5.413 1.00 95.88 340 SER A O 1
ATOM 2628 N N . ASN A 1 341 ? -7.329 19.532 -4.847 1.00 94.38 341 ASN A N 1
ATOM 2629 C CA . ASN A 1 341 ? -5.887 19.595 -4.601 1.00 94.38 341 ASN A CA 1
ATOM 2630 C C . ASN A 1 341 ? -5.456 18.751 -3.386 1.00 94.38 341 ASN A C 1
ATOM 2632 O O . ASN A 1 341 ? -4.261 18.625 -3.134 1.00 94.38 341 ASN A O 1
ATOM 2636 N N . SER A 1 342 ? -6.389 18.194 -2.606 1.00 96.75 342 SER A N 1
ATOM 2637 C CA . SER A 1 342 ? -6.084 17.219 -1.554 1.00 96.75 342 SER A CA 1
ATOM 2638 C C . SER A 1 342 ? -5.761 15.824 -2.094 1.00 96.75 342 SER A C 1
ATOM 2640 O O . SER A 1 342 ? -5.286 15.003 -1.318 1.00 96.75 342 SER A O 1
ATOM 2642 N N . VAL A 1 343 ? -5.988 15.543 -3.385 1.00 98.50 343 VAL A N 1
ATOM 2643 C CA . VAL A 1 343 ? -5.707 14.230 -3.985 1.00 98.50 343 VAL A CA 1
ATOM 2644 C C . VAL A 1 343 ? -4.205 13.946 -3.983 1.00 98.50 343 VAL A C 1
ATOM 2646 O O . VAL A 1 343 ? -3.407 14.708 -4.529 1.00 98.50 343 VAL A O 1
ATOM 2649 N N . ARG A 1 344 ? -3.834 12.816 -3.377 1.00 98.44 344 ARG A N 1
ATOM 2650 C CA . ARG A 1 344 ? -2.449 12.346 -3.218 1.00 98.44 344 ARG A CA 1
ATOM 2651 C C . ARG A 1 344 ? -2.204 11.026 -3.935 1.00 98.44 344 ARG A C 1
ATOM 2653 O O . ARG A 1 344 ? -1.087 10.797 -4.388 1.00 98.44 344 ARG A O 1
ATOM 2660 N N . LEU A 1 345 ? -3.221 10.174 -4.060 1.00 98.81 345 LEU A N 1
ATOM 2661 C CA . LEU A 1 345 ? -3.081 8.853 -4.669 1.00 98.81 345 LEU A CA 1
ATOM 2662 C C . LEU A 1 345 ? -4.185 8.596 -5.690 1.00 98.81 345 LEU A C 1
ATOM 2664 O O . LEU A 1 345 ? -5.370 8.622 -5.356 1.00 98.81 345 LEU A O 1
ATOM 2668 N N . ILE A 1 346 ? -3.772 8.294 -6.919 1.00 98.75 346 ILE A N 1
ATOM 2669 C CA . ILE A 1 346 ? -4.637 7.791 -7.984 1.00 98.75 346 ILE A CA 1
ATOM 2670 C C . ILE A 1 346 ? -4.069 6.459 -8.460 1.00 98.75 346 ILE A C 1
ATOM 2672 O O . ILE A 1 346 ? -2.945 6.407 -8.959 1.00 98.75 346 ILE A O 1
ATOM 2676 N N . SER A 1 347 ? -4.856 5.397 -8.333 1.00 98.44 347 SER A N 1
ATOM 2677 C CA . SER A 1 347 ? -4.506 4.061 -8.801 1.00 98.44 347 SER A CA 1
ATOM 2678 C C . SER A 1 347 ? -5.667 3.470 -9.602 1.00 98.44 347 SER A C 1
ATOM 2680 O O . SER A 1 347 ? -6.782 3.306 -9.103 1.00 98.44 347 SER A O 1
ATOM 2682 N N . MET A 1 348 ? -5.428 3.257 -10.895 1.00 98.31 348 MET A N 1
ATOM 2683 C CA . MET A 1 348 ? -6.411 2.822 -11.897 1.00 98.31 348 MET A CA 1
ATOM 2684 C C . MET A 1 348 ? -5.808 1.771 -12.847 1.00 98.31 348 MET A C 1
ATOM 2686 O O . MET A 1 348 ? -6.267 1.590 -13.978 1.00 98.31 348 MET A O 1
ATOM 2690 N N . SER A 1 349 ? -4.755 1.088 -12.402 1.00 98.75 349 SER A N 1
ATOM 2691 C CA . SER A 1 349 ? -4.005 0.115 -13.193 1.00 98.75 349 SER A CA 1
ATOM 2692 C C . SER A 1 349 ? -4.832 -1.144 -13.463 1.00 98.75 349 SER A C 1
ATOM 2694 O O . SER A 1 349 ? -5.733 -1.478 -12.696 1.00 98.75 349 SER A O 1
ATOM 2696 N N . SER A 1 350 ? -4.496 -1.906 -14.502 1.00 98.69 350 SER A N 1
ATOM 2697 C CA . SER A 1 350 ? -5.191 -3.156 -14.857 1.00 98.69 350 SER A CA 1
ATOM 2698 C C . SER A 1 350 ? -6.690 -2.944 -15.094 1.00 98.69 350 SER A C 1
ATOM 2700 O O . SER A 1 350 ? -7.535 -3.521 -14.415 1.00 98.69 350 SER A O 1
ATOM 2702 N N . ASN A 1 351 ? -7.001 -2.075 -16.049 1.00 98.62 351 ASN A N 1
ATOM 2703 C CA . ASN A 1 351 ? -8.340 -1.838 -16.583 1.00 98.62 351 ASN A CA 1
ATOM 2704 C C . ASN A 1 351 ? -8.243 -1.811 -18.124 1.00 98.62 351 ASN A C 1
ATOM 2706 O O . ASN A 1 351 ? -7.263 -2.270 -18.711 1.00 98.62 351 ASN A O 1
ATOM 2710 N N . THR A 1 352 ? -9.263 -1.293 -18.803 1.00 97.31 352 THR A N 1
ATOM 2711 C CA . THR A 1 352 ? -9.295 -1.134 -20.267 1.00 97.31 352 THR A CA 1
ATOM 2712 C C . THR A 1 352 ? -9.375 0.336 -20.696 1.00 97.31 352 THR A C 1
ATOM 2714 O O . THR A 1 352 ? -9.921 0.658 -21.750 1.00 97.31 352 THR A O 1
ATOM 2717 N N . MET A 1 353 ? -8.821 1.243 -19.881 1.00 97.50 353 MET A N 1
ATOM 2718 C CA . MET A 1 353 ? -8.763 2.682 -20.163 1.00 97.50 353 MET A CA 1
ATOM 2719 C C . MET A 1 353 ? -8.015 2.946 -21.474 1.00 97.50 353 MET A C 1
ATOM 2721 O O . MET A 1 353 ? -6.923 2.415 -21.673 1.00 97.50 353 MET A O 1
ATOM 2725 N N . TYR A 1 354 ? -8.555 3.795 -22.347 1.00 97.50 354 TYR A N 1
ATOM 2726 C CA . TYR A 1 354 ? -7.915 4.184 -23.609 1.00 97.50 354 TYR A CA 1
ATOM 2727 C C . TYR A 1 354 ? -7.883 5.708 -23.800 1.00 97.50 354 TYR A C 1
ATOM 2729 O O . TYR A 1 354 ? -8.307 6.481 -22.942 1.00 97.50 354 TYR A O 1
ATOM 2737 N N . GLY A 1 355 ? -7.342 6.161 -24.934 1.00 96.94 355 GLY A N 1
ATOM 2738 C CA . GLY A 1 355 ? -7.140 7.584 -25.217 1.00 96.94 355 GLY A CA 1
ATOM 2739 C C . GLY A 1 355 ? -5.768 8.064 -24.752 1.00 96.94 355 GLY A C 1
ATOM 2740 O O . GLY A 1 355 ? -4.830 7.274 -24.704 1.00 96.94 355 GLY A O 1
ATOM 2741 N N . THR A 1 356 ? -5.631 9.356 -24.464 1.00 98.06 356 THR A N 1
ATOM 2742 C CA . THR A 1 356 ? -4.361 9.982 -24.061 1.00 98.06 356 THR A CA 1
ATOM 2743 C C . THR A 1 356 ? -4.374 10.381 -22.593 1.00 98.06 356 THR A C 1
ATOM 2745 O O . THR A 1 356 ? -5.437 10.643 -22.038 1.00 98.06 356 THR A O 1
ATOM 2748 N N . ILE A 1 357 ? -3.198 10.523 -21.978 1.00 98.44 357 ILE A N 1
ATOM 2749 C CA . ILE A 1 357 ? -3.085 11.166 -20.662 1.00 98.44 357 ILE A CA 1
ATOM 2750 C C . ILE A 1 357 ? -3.362 12.672 -20.835 1.00 98.44 357 ILE A C 1
ATOM 2752 O O . ILE A 1 357 ? -2.614 13.338 -21.557 1.00 98.44 357 ILE A O 1
ATOM 2756 N N . PRO A 1 358 ? -4.419 13.231 -20.217 1.00 97.69 358 PRO A N 1
ATOM 2757 C CA . PRO A 1 358 ? -4.818 14.611 -20.446 1.00 97.69 358 PRO A CA 1
ATOM 2758 C C . PRO A 1 358 ? -3.829 15.592 -19.796 1.00 97.69 358 PRO A C 1
ATOM 2760 O O . PRO A 1 358 ? -3.414 15.371 -18.655 1.00 97.69 358 PRO A O 1
ATOM 2763 N N . PRO A 1 359 ? -3.470 16.716 -20.448 1.00 97.94 359 PRO A N 1
ATOM 2764 C CA . PRO A 1 359 ? -2.567 17.711 -19.862 1.00 97.94 359 PRO A CA 1
ATOM 2765 C C . PRO A 1 359 ? -3.071 18.326 -18.548 1.00 97.94 359 PRO 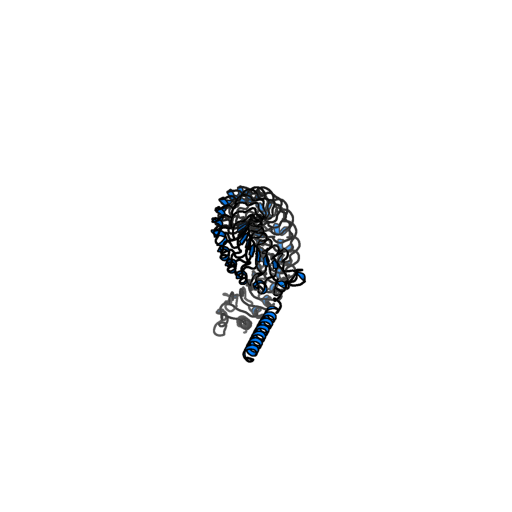A C 1
ATOM 2767 O O . PRO A 1 359 ? -2.286 18.804 -17.731 1.00 97.94 359 PRO A O 1
ATOM 2770 N N . SER A 1 360 ? -4.383 18.290 -18.306 1.00 97.69 360 SER A N 1
ATOM 2771 C CA . SER A 1 360 ? -4.977 18.759 -17.053 1.00 97.69 360 SER A CA 1
ATOM 2772 C C . SER A 1 360 ? -4.481 17.979 -15.826 1.00 97.69 360 SER A C 1
ATOM 2774 O O . SER A 1 360 ? -4.556 18.506 -14.718 1.00 97.69 360 SER A O 1
ATOM 2776 N N . ILE A 1 361 ? -3.890 16.784 -16.000 1.00 97.81 361 ILE A N 1
ATOM 2777 C CA . ILE A 1 361 ? -3.265 16.020 -14.907 1.00 97.81 361 ILE A CA 1
ATOM 2778 C C . ILE A 1 361 ? -2.226 16.848 -14.143 1.00 97.81 361 ILE A C 1
ATOM 2780 O O . ILE A 1 361 ? -2.103 16.692 -12.933 1.00 97.81 361 ILE A O 1
ATOM 2784 N N . GLY A 1 362 ? -1.537 17.779 -14.819 1.00 97.25 362 GLY A N 1
ATOM 2785 C CA . GLY A 1 362 ? -0.534 18.657 -14.210 1.00 97.25 362 GLY A CA 1
ATOM 2786 C C . GLY A 1 362 ? -1.086 19.597 -13.130 1.00 97.25 362 GLY A C 1
ATOM 2787 O O . GLY A 1 362 ? -0.304 20.162 -12.370 1.00 97.25 362 GLY A O 1
ATOM 2788 N N . ASN A 1 363 ? -2.411 19.740 -13.018 1.00 97.88 363 ASN A N 1
ATOM 2789 C CA . ASN A 1 363 ? -3.050 20.527 -11.963 1.00 97.88 363 ASN A CA 1
ATOM 2790 C C . ASN A 1 363 ? -2.989 19.844 -10.586 1.00 97.88 363 ASN A C 1
ATOM 2792 O O . ASN A 1 363 ? -3.132 20.519 -9.570 1.00 97.88 363 ASN A O 1
ATOM 2796 N N . LEU A 1 364 ? -2.761 18.527 -10.521 1.00 97.69 364 LEU A N 1
ATOM 2797 C CA . LEU A 1 364 ? -2.768 17.756 -9.272 1.00 97.69 364 LEU A CA 1
ATOM 2798 C C . LEU A 1 364 ? -1.404 17.780 -8.569 1.00 97.69 364 LEU A C 1
ATOM 2800 O O . LEU A 1 364 ? -0.829 16.745 -8.257 1.00 97.69 364 LEU A O 1
ATOM 2804 N N . PHE A 1 365 ? -0.864 18.965 -8.297 1.00 95.94 365 PHE A N 1
ATOM 2805 C CA . PHE A 1 365 ? 0.509 19.149 -7.798 1.00 95.94 365 PHE A CA 1
ATOM 2806 C C . PHE A 1 365 ? 0.828 18.466 -6.446 1.00 95.94 365 PHE A C 1
ATOM 2808 O O . PHE A 1 365 ? 1.999 18.307 -6.100 1.00 95.94 365 PHE A O 1
ATOM 2815 N N . ASN A 1 366 ? -0.181 18.042 -5.676 1.00 97.69 366 ASN A N 1
ATOM 2816 C CA . ASN A 1 366 ? -0.021 17.270 -4.433 1.00 97.69 366 ASN A CA 1
ATOM 2817 C C . ASN A 1 366 ? 0.000 15.745 -4.636 1.00 97.69 366 ASN A C 1
ATOM 2819 O O . ASN A 1 366 ? 0.176 15.005 -3.664 1.00 97.69 366 ASN A O 1
ATOM 2823 N N . LEU A 1 367 ? -0.153 15.270 -5.875 1.00 98.50 367 LEU A N 1
ATOM 2824 C CA . LEU A 1 367 ? -0.140 13.851 -6.198 1.00 98.50 367 LEU A CA 1
ATOM 2825 C C . LEU A 1 367 ? 1.230 13.246 -5.873 1.00 98.50 367 LEU A C 1
ATOM 2827 O O . LEU A 1 367 ? 2.258 13.718 -6.354 1.00 98.50 367 LEU A O 1
ATOM 2831 N N . SER A 1 368 ? 1.236 12.194 -5.058 1.00 98.56 368 SER A N 1
ATOM 2832 C CA . SER A 1 368 ? 2.426 11.426 -4.690 1.00 98.56 368 SER A CA 1
ATOM 2833 C C . SER A 1 368 ? 2.497 10.079 -5.407 1.00 98.56 368 SER A C 1
ATOM 2835 O O . SER A 1 368 ? 3.592 9.555 -5.612 1.00 98.56 368 SER A O 1
ATOM 2837 N N . PHE A 1 369 ? 1.356 9.538 -5.836 1.00 98.88 369 PHE A N 1
ATOM 2838 C CA . PHE A 1 369 ? 1.264 8.253 -6.518 1.00 98.88 369 PHE A CA 1
ATOM 2839 C C . PHE A 1 369 ? 0.298 8.335 -7.702 1.00 98.88 369 PHE A C 1
ATOM 2841 O O . PHE A 1 369 ? -0.872 8.691 -7.528 1.00 98.88 369 PHE A O 1
ATOM 2848 N N . LEU A 1 370 ? 0.783 7.957 -8.888 1.00 98.81 370 LEU A N 1
ATOM 2849 C CA . LEU A 1 370 ? -0.014 7.807 -10.104 1.00 98.81 370 LEU A CA 1
ATOM 2850 C C . LEU A 1 370 ? 0.216 6.421 -10.717 1.00 98.81 370 LEU A C 1
ATOM 2852 O O . LEU A 1 370 ? 1.287 6.148 -11.264 1.00 98.81 370 LEU A O 1
ATOM 2856 N N . GLY A 1 371 ? -0.800 5.563 -10.638 1.00 98.81 371 GLY A N 1
ATOM 2857 C CA . GLY A 1 371 ? -0.804 4.230 -11.235 1.00 98.81 371 GLY A CA 1
ATOM 2858 C C . GLY A 1 371 ? -1.815 4.103 -12.367 1.00 98.81 371 GLY A C 1
ATOM 2859 O O . GLY A 1 371 ? -3.018 4.115 -12.117 1.00 98.81 371 GLY A O 1
ATOM 2860 N N . LEU A 1 372 ? -1.325 3.957 -13.599 1.00 98.75 372 LEU A N 1
ATOM 2861 C CA . LEU A 1 372 ? -2.118 3.754 -14.820 1.00 98.75 372 LEU A CA 1
ATOM 2862 C C . LEU A 1 372 ? -1.622 2.549 -15.645 1.00 98.75 372 LEU A C 1
ATOM 2864 O O . LEU A 1 372 ? -1.993 2.399 -16.812 1.00 98.75 372 LEU A O 1
ATOM 2868 N N . SER A 1 373 ? -0.774 1.694 -15.068 1.00 98.88 373 SER A N 1
ATOM 2869 C CA . SER A 1 373 ? -0.189 0.550 -15.772 1.00 98.88 373 SER A CA 1
ATOM 2870 C C . SER A 1 373 ? -1.240 -0.448 -16.252 1.00 98.88 373 SER A C 1
ATOM 2872 O O . SER A 1 373 ? -2.305 -0.563 -15.651 1.00 98.88 373 SER A O 1
ATOM 2874 N N . ASN A 1 374 ? -0.915 -1.240 -17.272 1.00 98.75 374 ASN A N 1
ATOM 2875 C CA . ASN A 1 374 ? -1.772 -2.301 -17.798 1.00 98.75 374 ASN A CA 1
ATOM 2876 C C . ASN A 1 374 ? -3.154 -1.764 -18.209 1.00 98.75 374 ASN A C 1
ATOM 2878 O O . ASN A 1 374 ? -4.183 -2.116 -17.636 1.00 98.75 374 ASN A O 1
ATOM 2882 N N . ASN A 1 375 ? -3.142 -0.843 -19.167 1.00 98.75 375 ASN A N 1
ATOM 2883 C CA . ASN A 1 375 ? -4.317 -0.256 -19.803 1.00 98.75 375 ASN A CA 1
ATOM 2884 C C . ASN A 1 375 ? -4.065 -0.177 -21.325 1.00 98.75 375 ASN A C 1
ATOM 2886 O O . ASN A 1 375 ? -3.137 -0.779 -21.862 1.00 98.75 375 ASN A O 1
ATOM 2890 N N . SER A 1 376 ? -4.917 0.541 -22.052 1.00 98.31 376 SER A N 1
ATOM 2891 C CA . SER A 1 376 ? -4.799 0.809 -23.490 1.00 98.31 376 SER A CA 1
ATOM 2892 C C . SER A 1 376 ? -4.516 2.292 -23.782 1.00 98.31 376 SER A C 1
ATOM 2894 O O . SER A 1 376 ? -4.938 2.816 -24.818 1.00 98.31 376 SER A O 1
ATOM 2896 N N . LEU A 1 377 ? -3.823 2.996 -22.877 1.00 98.56 377 LEU A N 1
ATOM 2897 C CA . LEU A 1 377 ? -3.463 4.405 -23.069 1.00 98.56 377 LEU A CA 1
ATOM 2898 C C . LEU A 1 377 ? -2.481 4.562 -24.232 1.00 98.56 377 LEU A C 1
ATOM 2900 O O . LEU A 1 377 ? -1.594 3.742 -24.432 1.00 98.56 377 LEU A O 1
ATOM 2904 N N . SER A 1 378 ? -2.632 5.641 -24.987 1.00 98.12 378 SER A N 1
ATOM 2905 C CA . SER A 1 378 ? -1.903 5.941 -26.219 1.00 98.12 378 SER A CA 1
ATOM 2906 C C . SER A 1 378 ? -1.487 7.416 -26.265 1.00 98.12 378 SER A C 1
ATOM 2908 O O . SER A 1 378 ? -1.745 8.183 -25.336 1.00 98.12 378 SER A O 1
ATOM 2910 N N . GLY A 1 379 ? -0.835 7.840 -27.349 1.00 98.00 379 GLY A N 1
ATOM 2911 C CA . GLY A 1 379 ? -0.334 9.209 -27.476 1.00 98.00 379 GLY A CA 1
ATOM 2912 C C . GLY A 1 379 ? 0.879 9.461 -26.582 1.00 98.00 379 GLY A C 1
ATOM 2913 O O . GLY A 1 379 ? 1.601 8.526 -26.254 1.00 98.00 379 GLY A O 1
ATOM 2914 N N . HIS A 1 380 ? 1.141 10.723 -26.247 1.00 98.00 380 HIS A N 1
ATOM 2915 C CA . HIS A 1 380 ? 2.351 11.132 -25.528 1.00 98.00 380 HIS A CA 1
ATOM 2916 C C . HIS A 1 380 ? 2.068 11.310 -24.037 1.00 98.00 380 HIS A C 1
ATOM 2918 O O . HIS A 1 380 ? 0.972 11.728 -23.657 1.00 98.00 380 HIS A O 1
ATOM 2924 N N . VAL A 1 381 ? 3.078 11.088 -23.194 1.00 98.50 381 VAL A N 1
ATOM 2925 C CA . VAL A 1 381 ? 3.050 11.604 -21.818 1.00 98.50 381 VAL A CA 1
ATOM 2926 C C . VAL A 1 381 ? 3.185 13.132 -21.898 1.00 98.50 381 VAL A C 1
ATOM 2928 O O . VAL A 1 381 ? 4.155 13.620 -22.479 1.00 98.50 381 VAL A O 1
ATOM 2931 N N . PRO A 1 382 ? 2.231 13.923 -21.378 1.00 98.06 382 PRO A N 1
ATOM 2932 C CA . PRO A 1 382 ? 2.271 15.372 -21.529 1.00 98.06 382 PRO A CA 1
ATOM 2933 C C . PRO A 1 382 ? 3.377 15.992 -20.664 1.00 98.06 382 PRO A C 1
ATOM 2935 O O . PRO A 1 382 ? 3.622 15.568 -19.535 1.00 98.06 382 PRO A O 1
ATOM 2938 N N . SER A 1 383 ? 4.027 17.049 -21.157 1.00 97.50 383 SER A N 1
ATOM 2939 C CA . SER A 1 383 ? 5.144 17.703 -20.453 1.00 97.50 383 SER A CA 1
ATOM 2940 C C . SER A 1 383 ? 4.746 18.312 -19.101 1.00 97.50 383 SER A C 1
ATOM 2942 O O . SER A 1 383 ? 5.584 18.423 -18.205 1.00 97.50 383 SER A O 1
ATOM 2944 N N . CYS A 1 384 ? 3.467 18.636 -18.904 1.00 97.44 384 CYS A N 1
ATOM 2945 C CA . CYS A 1 384 ? 2.921 19.087 -17.624 1.00 97.44 384 CYS A CA 1
ATOM 2946 C C . CYS A 1 384 ? 3.026 18.039 -16.504 1.00 97.44 384 CYS A C 1
ATOM 2948 O O . CYS A 1 384 ? 2.822 18.396 -15.349 1.00 97.44 384 CYS A O 1
ATOM 2950 N N . ILE A 1 385 ? 3.382 16.779 -16.801 1.00 97.81 385 ILE A N 1
ATOM 2951 C CA . ILE A 1 385 ? 3.690 15.776 -15.772 1.00 97.81 385 ILE A CA 1
ATOM 2952 C C . ILE A 1 385 ? 4.768 16.283 -14.803 1.00 97.81 385 ILE A C 1
ATOM 2954 O O . ILE A 1 385 ? 4.693 16.015 -13.611 1.00 97.81 385 ILE A O 1
ATOM 2958 N N . GLY A 1 386 ? 5.707 17.108 -15.283 1.00 97.50 386 GLY A N 1
ATOM 2959 C CA . GLY A 1 386 ? 6.739 17.737 -14.457 1.00 97.50 386 GLY A CA 1
ATOM 2960 C C . GLY A 1 386 ? 6.231 18.800 -13.476 1.00 97.50 386 GLY A C 1
ATOM 2961 O O . GLY A 1 386 ? 7.024 19.309 -12.690 1.00 97.50 386 GLY A O 1
ATOM 2962 N N . ALA A 1 387 ? 4.941 19.156 -13.508 1.00 97.94 387 ALA A N 1
ATOM 2963 C CA . ALA A 1 387 ? 4.307 20.006 -12.498 1.00 97.94 387 ALA A CA 1
ATOM 2964 C C . ALA A 1 387 ? 3.942 19.228 -11.218 1.00 97.94 387 ALA A C 1
ATOM 2966 O O . ALA A 1 387 ? 3.677 19.837 -10.184 1.00 97.94 387 ALA A O 1
ATOM 2967 N N . LEU A 1 388 ? 3.966 17.891 -11.260 1.00 97.94 388 LEU A N 1
ATOM 2968 C CA . LEU A 1 388 ? 3.653 17.013 -10.132 1.00 97.94 388 LEU A CA 1
ATOM 2969 C C . LEU A 1 388 ? 4.856 16.843 -9.195 1.00 97.94 388 LEU A C 1
ATOM 2971 O O . LEU A 1 388 ? 5.272 15.731 -8.908 1.00 97.94 388 LEU A O 1
ATOM 2975 N N . TYR A 1 389 ? 5.455 17.929 -8.713 1.00 95.69 389 TYR A N 1
ATOM 2976 C CA . TYR A 1 389 ? 6.728 17.892 -7.972 1.00 95.69 389 TYR A CA 1
ATOM 2977 C C . TYR A 1 389 ? 6.709 17.050 -6.675 1.00 95.69 389 TYR A C 1
ATOM 2979 O O . TYR A 1 389 ? 7.772 16.716 -6.154 1.00 95.69 389 TYR A O 1
ATOM 2987 N N . ASN A 1 390 ? 5.527 16.685 -6.158 1.00 97.81 390 ASN A N 1
ATOM 2988 C CA . ASN A 1 390 ? 5.363 15.763 -5.028 1.00 97.81 390 ASN A CA 1
ATOM 2989 C C . ASN A 1 390 ? 5.336 14.272 -5.416 1.00 97.81 390 ASN A C 1
ATOM 2991 O O . ASN A 1 390 ? 5.276 13.416 -4.525 1.00 97.81 390 ASN A O 1
ATOM 2995 N N . LEU A 1 391 ? 5.367 13.954 -6.714 1.00 98.56 391 LEU A N 1
ATOM 2996 C CA . LEU A 1 391 ? 5.214 12.600 -7.227 1.00 98.56 391 LEU A CA 1
ATOM 2997 C C . LEU A 1 391 ? 6.416 11.739 -6.844 1.00 98.56 391 LEU A C 1
ATOM 2999 O O . LEU A 1 391 ? 7.563 12.071 -7.138 1.00 98.56 391 LEU A O 1
ATOM 3003 N N . ARG A 1 392 ? 6.124 10.613 -6.196 1.00 98.69 392 ARG A N 1
ATOM 3004 C CA . ARG A 1 392 ? 7.092 9.597 -5.775 1.00 98.69 392 ARG A CA 1
ATOM 3005 C C . ARG A 1 392 ? 7.019 8.361 -6.653 1.00 98.69 392 ARG A C 1
ATOM 3007 O O . ARG A 1 392 ? 8.044 7.750 -6.933 1.00 98.69 392 ARG A O 1
ATOM 3014 N N . ASN A 1 393 ? 5.821 8.009 -7.103 1.00 98.81 393 ASN A N 1
ATOM 3015 C CA . ASN A 1 393 ? 5.591 6.772 -7.828 1.00 98.81 393 ASN A CA 1
ATOM 3016 C C . ASN A 1 393 ? 4.827 7.071 -9.117 1.00 98.81 393 ASN A C 1
ATOM 3018 O O . ASN A 1 393 ? 3.706 7.588 -9.066 1.00 98.81 393 ASN A O 1
ATOM 3022 N N . LEU A 1 394 ? 5.429 6.722 -10.253 1.00 98.88 394 LEU A N 1
ATOM 3023 C CA . LEU A 1 394 ? 4.815 6.837 -11.571 1.00 98.88 394 LEU A CA 1
ATOM 3024 C C . LEU A 1 394 ? 4.842 5.480 -12.278 1.00 98.88 394 LEU A C 1
ATOM 3026 O O . LEU A 1 394 ? 5.898 5.020 -12.714 1.00 98.88 394 LEU A O 1
ATOM 3030 N N . TYR A 1 395 ? 3.665 4.869 -12.414 1.00 98.94 395 TYR A N 1
ATOM 3031 C CA . TYR A 1 395 ? 3.482 3.585 -13.085 1.00 98.94 395 TYR A CA 1
ATOM 3032 C C . TYR A 1 395 ? 2.635 3.754 -14.346 1.00 98.94 395 TYR A C 1
ATOM 3034 O O . TYR A 1 395 ? 1.430 3.987 -14.261 1.00 98.94 395 TYR A O 1
ATOM 3042 N N . LEU A 1 396 ? 3.271 3.629 -15.511 1.00 98.88 396 LEU A N 1
ATOM 3043 C CA . LEU A 1 396 ? 2.650 3.700 -16.839 1.00 98.88 396 LEU A CA 1
ATOM 3044 C C . LEU A 1 396 ? 2.960 2.463 -17.706 1.00 98.88 396 LEU A C 1
ATOM 3046 O O . LEU A 1 396 ? 2.654 2.459 -18.902 1.00 98.88 396 LEU A O 1
ATOM 3050 N N . SER A 1 397 ? 3.576 1.425 -17.134 1.00 98.88 397 SER A N 1
ATOM 3051 C CA . SER A 1 397 ? 3.964 0.209 -17.853 1.00 98.88 397 SER A CA 1
ATOM 3052 C C . SER A 1 397 ? 2.781 -0.499 -18.515 1.00 98.88 397 SER A C 1
ATOM 3054 O O . SER A 1 397 ? 1.660 -0.414 -18.023 1.00 98.88 397 SER A O 1
ATOM 3056 N N . ILE A 1 398 ? 3.029 -1.269 -19.575 1.00 98.81 398 ILE A N 1
ATOM 3057 C CA . ILE A 1 398 ? 2.017 -2.077 -20.276 1.00 98.81 398 ILE A CA 1
ATOM 3058 C C . ILE A 1 398 ? 0.881 -1.171 -20.781 1.00 98.81 398 ILE A C 1
ATOM 3060 O O . ILE A 1 398 ? -0.256 -1.216 -20.313 1.00 98.81 398 ILE A O 1
ATOM 3064 N N . ASN A 1 399 ? 1.225 -0.286 -21.710 1.00 98.88 399 ASN A N 1
ATOM 3065 C CA . ASN A 1 399 ? 0.297 0.591 -22.418 1.00 98.88 399 ASN A CA 1
ATOM 3066 C C . ASN A 1 399 ? 0.754 0.711 -23.886 1.00 98.88 399 ASN A C 1
ATOM 3068 O O . ASN A 1 399 ? 1.658 0.016 -24.346 1.00 98.88 399 ASN A O 1
ATOM 3072 N N . MET A 1 400 ? 0.116 1.588 -24.655 1.00 98.56 400 MET A N 1
ATOM 3073 C CA . MET A 1 400 ? 0.495 1.930 -26.028 1.00 98.56 400 MET A CA 1
ATOM 3074 C C . MET A 1 400 ? 1.052 3.360 -26.120 1.00 98.56 400 MET A C 1
ATOM 3076 O O . MET A 1 400 ? 0.905 4.009 -27.160 1.00 98.56 400 MET A O 1
ATOM 3080 N N . LEU A 1 401 ? 1.664 3.884 -25.049 1.00 98.75 401 LEU A N 1
ATOM 3081 C CA . LEU A 1 401 ? 2.212 5.244 -25.032 1.00 98.75 401 LEU A CA 1
ATOM 3082 C C . LEU A 1 401 ? 3.357 5.365 -26.041 1.00 98.75 401 LEU A C 1
ATOM 3084 O O . LEU A 1 401 ? 4.143 4.446 -26.234 1.00 98.75 401 LEU A O 1
ATOM 3088 N N . THR A 1 402 ? 3.430 6.511 -26.700 1.00 98.50 402 THR A N 1
ATOM 3089 C CA . THR A 1 402 ? 4.352 6.838 -27.795 1.00 98.50 402 THR A CA 1
ATOM 3090 C C . THR A 1 402 ? 5.061 8.157 -27.492 1.00 98.50 402 THR A C 1
ATOM 3092 O O . THR A 1 402 ? 4.749 8.836 -26.513 1.00 98.50 402 THR A O 1
ATOM 3095 N N . GLY A 1 403 ? 5.988 8.553 -28.359 1.00 98.00 403 GLY A N 1
ATOM 3096 C CA . GLY A 1 403 ? 6.710 9.813 -28.228 1.00 98.00 403 GLY A CA 1
ATOM 3097 C C . GLY A 1 403 ? 8.035 9.655 -27.502 1.00 98.00 403 GLY A C 1
ATOM 3098 O O . GLY A 1 403 ? 8.474 8.547 -27.201 1.00 98.00 403 GLY A O 1
ATOM 3099 N N . GLU A 1 404 ? 8.669 10.787 -27.221 1.00 98.19 404 GLU A N 1
ATOM 3100 C CA . GLU A 1 404 ? 9.817 10.845 -26.317 1.00 98.19 404 GLU A CA 1
ATOM 3101 C C . GLU A 1 404 ? 9.365 10.857 -24.855 1.00 98.19 404 GLU A C 1
ATOM 3103 O O . GLU A 1 404 ? 8.288 11.362 -24.527 1.00 98.19 404 GLU A O 1
ATOM 3108 N N . ILE A 1 405 ? 10.207 10.328 -23.967 1.00 98.62 405 ILE A N 1
ATOM 3109 C CA . ILE A 1 405 ? 10.032 10.511 -22.525 1.00 98.62 405 ILE A CA 1
ATOM 3110 C C . ILE A 1 405 ? 10.244 12.010 -22.231 1.00 98.62 405 ILE A C 1
ATOM 3112 O O . ILE A 1 405 ? 11.334 12.520 -22.504 1.00 98.62 405 ILE A O 1
ATOM 3116 N N . PRO A 1 406 ? 9.250 12.745 -21.691 1.00 98.19 406 PRO A N 1
ATOM 3117 C CA . PRO A 1 406 ? 9.370 14.187 -21.509 1.00 98.19 406 PRO A CA 1
ATOM 3118 C C . PRO A 1 406 ? 10.524 14.558 -20.578 1.00 98.19 406 PRO A C 1
ATOM 3120 O O . PRO A 1 406 ? 10.623 14.053 -19.459 1.00 98.19 406 PRO A O 1
ATOM 3123 N N . SER A 1 407 ? 11.349 15.523 -20.986 1.00 98.00 407 SER A N 1
ATOM 3124 C CA . SER A 1 407 ? 12.451 16.028 -20.154 1.00 98.00 407 SER A CA 1
ATOM 3125 C C . SER A 1 407 ? 11.975 16.634 -18.828 1.00 98.00 407 SER A C 1
ATOM 3127 O O . SER A 1 407 ? 12.725 16.656 -17.850 1.00 98.00 407 SER A O 1
ATOM 3129 N N . SER A 1 408 ? 10.714 17.063 -18.757 1.00 98.25 408 SER A N 1
ATOM 3130 C CA . SER A 1 408 ? 10.081 17.580 -17.545 1.00 98.25 408 SER A CA 1
ATOM 3131 C C . SER A 1 408 ? 9.913 16.541 -16.432 1.00 98.25 408 SER A C 1
ATOM 3133 O O . SER A 1 408 ? 9.734 16.943 -15.286 1.00 98.25 408 SER A O 1
ATOM 3135 N N . ILE A 1 409 ? 10.047 15.234 -16.706 1.00 98.25 409 ILE A N 1
ATOM 3136 C CA . ILE A 1 409 ? 10.154 14.209 -15.648 1.00 98.25 409 ILE A CA 1
ATOM 3137 C C . ILE A 1 409 ? 11.343 14.502 -14.724 1.00 98.25 409 ILE A C 1
ATOM 3139 O O . ILE A 1 409 ? 11.253 14.269 -13.524 1.00 98.25 409 ILE A O 1
ATOM 3143 N N . GLY A 1 410 ? 12.407 15.128 -15.236 1.00 97.69 410 GLY A N 1
ATOM 3144 C CA . GLY A 1 410 ? 13.531 15.591 -14.422 1.00 97.69 410 GLY A CA 1
ATOM 3145 C C . GLY A 1 410 ? 13.179 16.649 -13.366 1.00 97.69 410 GLY A C 1
ATOM 3146 O O . GLY A 1 410 ? 13.994 16.923 -12.489 1.00 97.69 410 GLY A O 1
ATOM 3147 N N . ASN A 1 411 ? 11.983 17.244 -13.408 1.00 98.19 411 ASN A N 1
ATOM 3148 C CA . ASN A 1 411 ? 11.504 18.149 -12.358 1.00 98.19 411 ASN A CA 1
ATOM 3149 C C . ASN A 1 411 ? 10.931 17.393 -11.143 1.00 98.19 411 ASN A C 1
ATOM 3151 O O . ASN A 1 411 ? 10.705 17.999 -10.096 1.00 98.19 411 ASN A O 1
ATOM 3155 N N . LEU A 1 412 ? 10.699 16.082 -11.262 1.00 98.19 412 LEU A N 1
ATOM 3156 C CA . LEU A 1 412 ? 10.132 15.227 -10.219 1.00 98.19 412 LEU A CA 1
ATOM 3157 C C . LEU A 1 412 ? 11.238 14.761 -9.263 1.00 98.19 412 LEU A C 1
ATOM 3159 O O . LEU A 1 412 ? 11.660 13.608 -9.266 1.00 98.19 412 LEU A O 1
ATOM 3163 N N . THR A 1 413 ? 11.762 15.676 -8.452 1.00 96.88 413 THR A N 1
ATOM 3164 C CA . THR A 1 413 ? 12.939 15.418 -7.600 1.00 96.88 413 THR A CA 1
ATOM 3165 C C . THR A 1 413 ? 12.673 14.449 -6.442 1.00 96.88 413 THR A C 1
ATOM 3167 O O . THR A 1 413 ? 13.625 13.901 -5.887 1.00 96.88 413 THR A O 1
ATOM 3170 N N . LEU A 1 414 ? 11.400 14.213 -6.096 1.00 98.19 414 LEU A N 1
ATOM 3171 C CA . LEU A 1 414 ? 10.959 13.206 -5.121 1.00 98.19 414 LEU A CA 1
ATOM 3172 C C . LEU A 1 414 ? 10.626 11.845 -5.754 1.00 98.19 414 LEU A C 1
ATOM 3174 O O . LEU A 1 414 ? 10.211 10.931 -5.038 1.00 98.19 414 LEU A O 1
ATOM 3178 N N . LEU A 1 415 ? 10.783 11.706 -7.077 1.00 98.56 415 LEU A N 1
ATOM 3179 C CA . LEU A 1 415 ? 10.464 10.475 -7.788 1.00 98.56 415 LEU A CA 1
ATOM 3180 C C . LEU A 1 415 ? 11.372 9.347 -7.304 1.00 98.56 415 LEU A C 1
ATOM 3182 O O . LEU A 1 415 ? 12.596 9.451 -7.355 1.00 98.56 415 LEU A O 1
ATOM 3186 N N . SER A 1 416 ? 10.735 8.281 -6.838 1.00 98.19 416 SER A N 1
ATOM 3187 C CA . SER A 1 416 ? 11.359 7.103 -6.257 1.00 98.19 416 SER A CA 1
ATOM 3188 C C . SER A 1 416 ? 11.219 5.886 -7.160 1.00 98.19 416 SER A C 1
ATOM 3190 O O . SER A 1 416 ? 12.191 5.160 -7.333 1.00 98.19 416 SER A O 1
ATOM 3192 N N . LEU A 1 417 ? 10.060 5.698 -7.795 1.00 98.75 417 LEU A N 1
ATOM 3193 C CA . LEU A 1 417 ? 9.804 4.567 -8.688 1.00 98.75 417 LEU A CA 1
ATOM 3194 C C . LEU A 1 417 ? 9.276 5.077 -10.032 1.00 98.75 417 LEU A C 1
ATOM 3196 O O . LEU A 1 417 ? 8.255 5.775 -10.072 1.00 98.75 417 LEU A O 1
ATOM 3200 N N . LEU A 1 418 ? 9.963 4.714 -11.120 1.00 98.81 418 LEU A N 1
ATOM 3201 C CA . LEU A 1 418 ? 9.576 5.060 -12.489 1.00 98.81 418 LEU A CA 1
ATOM 3202 C C . LEU A 1 418 ? 9.453 3.805 -13.354 1.00 98.81 418 LEU A C 1
ATOM 3204 O O . LEU A 1 418 ? 10.451 3.171 -13.686 1.00 98.81 418 LEU A O 1
ATOM 3208 N N . TYR A 1 419 ? 8.221 3.497 -13.750 1.00 98.88 419 TYR A N 1
ATOM 3209 C CA . TYR A 1 419 ? 7.866 2.305 -14.516 1.00 98.88 419 TYR A CA 1
ATOM 3210 C C . TYR A 1 419 ? 7.180 2.702 -15.825 1.00 98.88 419 TYR A C 1
ATOM 3212 O O . TYR A 1 419 ? 6.013 3.099 -15.821 1.00 98.88 419 TYR A O 1
ATOM 3220 N N . LEU A 1 420 ? 7.907 2.612 -16.941 1.00 98.81 420 LEU A N 1
ATOM 3221 C CA . LEU A 1 420 ? 7.445 2.964 -18.293 1.00 98.81 420 LEU A CA 1
ATOM 3222 C C . LEU A 1 420 ? 7.542 1.791 -19.283 1.00 98.81 420 LEU A C 1
ATOM 3224 O O . LEU A 1 420 ? 7.389 1.979 -20.493 1.00 98.81 420 LEU A O 1
ATOM 3228 N N . SER A 1 421 ? 7.821 0.588 -18.796 1.00 98.75 421 SER A N 1
ATOM 3229 C CA . SER A 1 421 ? 8.093 -0.566 -19.646 1.00 98.75 421 SER A CA 1
ATOM 3230 C C . SER A 1 421 ? 6.911 -1.073 -20.455 1.00 98.75 421 SER A C 1
ATOM 3232 O O . SER A 1 421 ? 5.763 -0.785 -20.130 1.00 98.75 421 SER A O 1
ATOM 3234 N N . PHE A 1 422 ? 7.179 -1.839 -21.514 1.00 98.81 422 PHE A N 1
ATOM 3235 C CA . PHE A 1 422 ? 6.145 -2.343 -22.428 1.00 98.81 422 PHE A CA 1
ATOM 3236 C C . PHE A 1 422 ? 5.269 -1.204 -22.974 1.00 98.81 422 PHE A C 1
ATOM 3238 O O . PHE A 1 422 ? 4.055 -1.172 -22.771 1.00 98.81 422 PHE A O 1
ATOM 3245 N N . ASN A 1 423 ? 5.919 -0.245 -23.629 1.00 98.88 423 ASN A N 1
ATOM 3246 C CA . ASN A 1 423 ? 5.300 0.874 -24.338 1.00 98.88 423 ASN A CA 1
ATOM 3247 C C . ASN A 1 423 ? 6.001 1.061 -25.699 1.00 98.88 423 ASN A C 1
ATOM 3249 O O . ASN A 1 423 ? 6.819 0.248 -26.124 1.00 98.88 423 ASN A O 1
ATOM 3253 N N . ASN A 1 424 ? 5.674 2.140 -26.408 1.00 98.62 424 ASN A N 1
ATOM 3254 C CA . ASN A 1 424 ? 6.258 2.507 -27.697 1.00 98.62 424 ASN A CA 1
ATOM 3255 C C . ASN A 1 424 ? 7.074 3.814 -27.608 1.00 98.62 424 ASN A C 1
ATOM 3257 O O . ASN A 1 424 ? 7.102 4.589 -28.572 1.00 98.62 424 ASN A O 1
ATOM 3261 N N . PHE A 1 425 ? 7.707 4.104 -26.462 1.00 98.81 425 PHE A N 1
ATOM 3262 C CA . PHE A 1 425 ? 8.571 5.282 -26.324 1.00 98.81 425 PHE A CA 1
ATOM 3263 C C . PHE A 1 425 ? 9.781 5.177 -27.255 1.00 98.81 425 PHE A C 1
ATOM 3265 O O . PHE A 1 425 ? 10.349 4.101 -27.426 1.00 98.81 425 PHE A O 1
ATOM 3272 N N . TYR A 1 426 ? 10.185 6.292 -27.859 1.00 98.44 426 TYR A N 1
ATOM 3273 C CA . TYR A 1 426 ? 11.317 6.365 -28.785 1.00 98.44 426 TYR A CA 1
ATOM 3274 C C . TYR A 1 426 ? 12.176 7.612 -28.524 1.00 98.44 426 TYR A C 1
ATOM 3276 O O . TYR A 1 426 ? 11.845 8.436 -27.676 1.00 98.44 426 TYR A O 1
ATOM 3284 N N . ARG A 1 427 ? 13.278 7.766 -29.274 1.00 98.06 427 ARG A N 1
ATOM 3285 C CA . ARG A 1 427 ? 14.368 8.733 -29.008 1.00 98.06 427 ARG A CA 1
ATOM 3286 C C . ARG A 1 427 ? 15.141 8.404 -27.727 1.00 98.06 427 ARG A C 1
ATOM 3288 O O . ARG A 1 427 ? 15.095 7.282 -27.234 1.00 98.06 427 ARG A O 1
ATOM 3295 N N . GLU A 1 428 ? 15.953 9.355 -27.287 1.00 98.25 428 GLU A N 1
ATOM 3296 C CA . GLU A 1 428 ? 16.894 9.215 -26.184 1.00 98.25 428 GLU A CA 1
ATOM 3297 C C . GLU A 1 428 ? 16.199 9.282 -24.824 1.00 98.25 428 GLU A C 1
ATOM 3299 O O . GLU A 1 428 ? 15.173 9.943 -24.656 1.00 98.25 428 GLU A O 1
ATOM 3304 N N . ILE A 1 429 ? 16.801 8.623 -23.832 1.00 98.56 429 ILE A N 1
ATOM 3305 C CA . ILE A 1 429 ? 16.440 8.812 -22.426 1.00 98.56 429 ILE A CA 1
ATOM 3306 C C . ILE A 1 429 ? 16.876 10.235 -22.034 1.00 98.56 429 ILE A C 1
ATOM 3308 O O . ILE A 1 429 ? 18.065 10.550 -22.148 1.00 98.56 429 ILE A O 1
ATOM 3312 N N . PRO A 1 430 ? 15.968 11.113 -21.571 1.00 98.00 430 PRO A N 1
ATOM 3313 C CA . PRO A 1 430 ? 16.303 12.505 -21.308 1.00 98.00 430 PRO A CA 1
ATOM 3314 C C . PRO A 1 430 ? 17.347 12.622 -20.193 1.00 98.00 430 PRO A C 1
ATOM 3316 O O . PRO A 1 430 ? 17.163 12.102 -19.094 1.00 98.00 430 PRO A O 1
ATOM 3319 N N . GLN A 1 431 ? 18.421 13.374 -20.448 1.00 97.62 431 GLN A N 1
ATOM 3320 C CA . GLN A 1 431 ? 19.492 13.637 -19.474 1.00 97.62 431 GLN A CA 1
ATOM 3321 C C . GLN A 1 431 ? 18.963 14.222 -18.154 1.00 97.62 431 GLN A C 1
ATOM 3323 O O . GLN A 1 431 ? 19.498 13.941 -17.083 1.00 97.62 431 GLN A O 1
ATOM 3328 N N . SER A 1 432 ? 17.882 15.005 -18.220 1.00 97.94 432 SER A N 1
ATOM 3329 C CA . SER A 1 432 ? 17.230 15.596 -17.051 1.00 97.94 432 SER A CA 1
ATOM 3330 C C . SER A 1 432 ? 16.693 14.561 -16.060 1.00 97.94 432 SER A C 1
ATOM 3332 O O . SER A 1 432 ? 16.515 14.909 -14.898 1.00 97.94 432 SER A O 1
ATOM 3334 N N . LEU A 1 433 ? 16.496 13.296 -16.456 1.00 98.12 433 LEU A N 1
ATOM 3335 C CA . LEU A 1 433 ? 16.151 12.213 -15.529 1.00 98.12 433 LEU A CA 1
ATOM 3336 C C . LEU A 1 433 ? 17.219 12.033 -14.431 1.00 98.12 433 LEU A C 1
ATOM 3338 O O . LEU A 1 433 ? 16.883 11.665 -13.309 1.00 98.12 433 LEU A O 1
ATOM 3342 N N . GLY A 1 434 ? 18.477 12.411 -14.693 1.00 97.12 434 GLY A N 1
ATOM 3343 C CA . GLY A 1 434 ? 19.541 12.471 -13.683 1.00 97.12 434 GLY A CA 1
ATOM 3344 C C . GLY A 1 434 ? 19.284 13.452 -12.523 1.00 97.12 434 GLY A C 1
ATOM 3345 O O . GLY A 1 434 ? 20.004 13.439 -11.525 1.00 97.12 434 GLY A O 1
ATOM 3346 N N . ASN A 1 435 ? 18.250 14.295 -12.606 1.00 97.69 435 ASN A N 1
ATOM 3347 C CA . ASN A 1 435 ? 17.824 15.166 -11.507 1.00 97.69 435 ASN A CA 1
ATOM 3348 C C . ASN A 1 435 ? 16.930 14.450 -10.475 1.00 97.69 435 ASN A C 1
ATOM 3350 O O . ASN A 1 435 ? 16.751 14.970 -9.370 1.00 97.69 435 ASN A O 1
ATOM 3354 N N . CYS A 1 436 ? 16.391 13.267 -10.789 1.00 97.50 436 CYS A N 1
ATOM 3355 C CA . CYS A 1 436 ? 15.552 12.465 -9.893 1.00 97.50 436 CYS A CA 1
ATOM 3356 C C . CYS A 1 436 ? 16.406 11.722 -8.851 1.00 97.50 436 CYS A C 1
ATOM 3358 O O . CYS A 1 436 ? 16.525 10.502 -8.858 1.00 97.50 436 CYS A O 1
ATOM 3360 N N . ARG A 1 437 ? 17.017 12.469 -7.928 1.00 95.00 437 ARG A N 1
ATOM 3361 C CA . ARG A 1 437 ? 17.987 11.957 -6.939 1.00 95.00 437 ARG A CA 1
ATOM 3362 C C . ARG A 1 437 ? 17.378 11.149 -5.784 1.00 95.00 437 ARG A C 1
ATOM 3364 O O . ARG A 1 437 ? 18.027 10.989 -4.757 1.00 95.00 437 ARG A O 1
ATOM 3371 N N . GLN A 1 438 ? 16.127 10.715 -5.898 1.00 97.19 438 GLN A N 1
ATOM 3372 C CA . GLN A 1 438 ? 15.484 9.786 -4.961 1.00 97.19 438 GLN A CA 1
ATOM 3373 C C . GLN A 1 438 ? 15.068 8.482 -5.647 1.00 97.19 438 GLN A C 1
ATOM 3375 O O . GLN A 1 438 ? 14.419 7.651 -5.013 1.00 97.19 438 GLN A O 1
ATOM 3380 N N . LEU A 1 439 ? 15.431 8.308 -6.923 1.00 97.62 439 LEU A N 1
ATOM 3381 C CA . LEU A 1 439 ? 15.021 7.174 -7.733 1.00 97.62 439 LEU A CA 1
ATOM 3382 C C . LEU A 1 439 ? 15.705 5.905 -7.228 1.00 97.62 439 LEU A C 1
ATOM 3384 O O . LEU A 1 439 ? 16.930 5.862 -7.191 1.00 97.62 439 LEU A O 1
ATOM 3388 N N . ILE A 1 440 ? 14.900 4.915 -6.845 1.00 98.00 440 ILE A N 1
ATOM 3389 C CA . ILE A 1 440 ? 15.291 3.605 -6.308 1.00 98.00 440 ILE A CA 1
ATOM 3390 C C . ILE A 1 440 ? 15.166 2.525 -7.386 1.00 98.00 440 ILE A C 1
ATOM 3392 O O . ILE A 1 440 ? 15.981 1.602 -7.424 1.00 98.00 440 ILE A O 1
ATOM 3396 N N . GLU A 1 441 ? 14.165 2.650 -8.261 1.00 98.56 441 GLU A N 1
ATOM 3397 C CA . GLU A 1 441 ? 13.901 1.723 -9.363 1.00 98.56 441 GLU A CA 1
ATOM 3398 C C . GLU A 1 441 ? 13.606 2.483 -10.654 1.00 98.56 441 GLU A C 1
ATOM 3400 O O . GLU A 1 441 ? 12.796 3.419 -10.680 1.00 98.56 441 GLU A O 1
ATOM 3405 N N . LEU A 1 442 ? 14.249 2.036 -11.731 1.00 98.62 442 LEU A N 1
ATOM 3406 C CA . LEU A 1 442 ? 14.064 2.540 -13.083 1.00 98.62 442 LEU A CA 1
ATOM 3407 C C . LEU A 1 442 ? 13.764 1.378 -14.034 1.00 98.62 442 LEU A C 1
ATOM 3409 O O . LEU A 1 442 ? 14.644 0.567 -14.325 1.00 98.62 442 LEU A O 1
ATOM 3413 N N . GLU A 1 443 ? 12.534 1.337 -14.546 1.00 98.62 443 GLU A N 1
ATOM 3414 C CA . GLU A 1 443 ? 12.066 0.322 -15.491 1.00 98.62 443 GLU A CA 1
ATOM 3415 C C . GLU A 1 443 ? 11.623 0.978 -16.814 1.00 98.62 443 GLU A C 1
ATOM 3417 O O . GLU A 1 443 ? 10.518 1.521 -16.917 1.00 98.62 443 GLU A O 1
ATOM 3422 N N . LEU A 1 444 ? 12.489 0.943 -17.835 1.00 98.81 444 LEU A N 1
ATOM 3423 C CA . LEU A 1 444 ? 12.227 1.450 -19.193 1.00 98.81 444 LEU A CA 1
ATOM 3424 C C . LEU A 1 444 ? 12.293 0.356 -20.277 1.00 98.81 444 LEU A C 1
ATOM 3426 O O . LEU A 1 444 ? 12.373 0.660 -21.473 1.00 98.81 444 LEU A O 1
ATOM 3430 N N . SER A 1 445 ? 12.288 -0.913 -19.882 1.00 98.81 445 SER A N 1
ATOM 3431 C CA . SER A 1 445 ? 12.424 -2.062 -20.768 1.00 98.81 445 SER A CA 1
ATOM 3432 C C . SER A 1 445 ? 11.288 -2.164 -21.787 1.00 98.81 445 SER A C 1
ATOM 3434 O O . SER A 1 445 ? 10.211 -1.595 -21.604 1.00 98.81 445 SER A O 1
ATOM 3436 N N . ASN A 1 446 ? 11.498 -2.922 -22.863 1.00 98.81 446 ASN A N 1
ATOM 3437 C CA . ASN A 1 446 ? 10.471 -3.203 -23.871 1.00 98.81 446 ASN A CA 1
ATOM 3438 C C . ASN A 1 446 ? 9.864 -1.913 -24.451 1.00 98.81 446 ASN A C 1
ATOM 3440 O O . ASN A 1 446 ? 8.661 -1.664 -24.352 1.00 98.81 446 ASN A O 1
ATOM 3444 N N . ASN A 1 447 ? 10.729 -1.081 -25.026 1.00 98.88 447 ASN A N 1
ATOM 3445 C CA . ASN A 1 447 ? 10.386 0.161 -25.712 1.00 98.88 447 ASN A CA 1
ATOM 3446 C C . ASN A 1 447 ? 11.207 0.273 -27.013 1.00 98.88 447 ASN A C 1
ATOM 3448 O O . ASN A 1 447 ? 11.879 -0.664 -27.444 1.00 98.88 447 ASN A O 1
ATOM 3452 N N . ASN A 1 448 ? 11.150 1.426 -27.678 1.00 98.69 448 ASN A N 1
ATOM 3453 C CA . ASN A 1 448 ? 11.931 1.729 -28.877 1.00 98.69 448 ASN A CA 1
ATOM 3454 C C . ASN A 1 448 ? 12.944 2.868 -28.626 1.00 98.69 448 ASN A C 1
ATOM 3456 O O . ASN A 1 448 ? 13.239 3.656 -29.532 1.00 98.69 448 ASN A O 1
ATOM 3460 N N . LEU A 1 449 ? 13.450 2.985 -27.390 1.00 98.81 449 LEU A N 1
ATOM 3461 C CA . LEU A 1 449 ? 14.406 4.020 -26.981 1.00 98.81 449 LEU A CA 1
ATOM 3462 C C . LEU A 1 449 ? 15.743 3.819 -27.693 1.00 98.81 449 LEU A C 1
ATOM 3464 O O . LEU A 1 449 ? 16.216 2.696 -27.834 1.00 98.81 449 LEU A O 1
ATOM 3468 N N . SER A 1 450 ? 16.366 4.903 -28.134 1.00 98.44 450 SER A N 1
ATOM 3469 C CA . SER A 1 450 ? 17.573 4.891 -28.967 1.00 98.44 450 SER A CA 1
ATOM 3470 C C . SER A 1 450 ? 18.650 5.834 -28.434 1.00 98.44 450 SER A C 1
ATOM 3472 O O . SER A 1 450 ? 18.401 6.598 -27.511 1.00 98.44 450 SER A O 1
ATOM 3474 N N . GLY A 1 451 ? 19.827 5.844 -29.062 1.00 98.00 451 GLY A N 1
ATOM 3475 C CA . GLY A 1 451 ? 20.939 6.708 -28.647 1.00 98.00 451 GLY A CA 1
ATOM 3476 C C . GLY A 1 451 ? 21.673 6.183 -27.405 1.00 98.00 451 GLY A C 1
ATOM 3477 O O . GLY A 1 451 ? 21.436 5.041 -27.000 1.00 98.00 451 GLY A O 1
ATOM 3478 N N . PRO A 1 452 ? 22.628 6.952 -26.856 1.00 98.00 452 PRO A N 1
ATOM 3479 C CA . PRO A 1 452 ? 23.440 6.528 -25.721 1.00 98.00 452 PRO A CA 1
ATOM 3480 C C . PRO A 1 452 ? 22.708 6.650 -24.383 1.00 98.00 452 PRO A C 1
ATOM 3482 O O . PRO A 1 452 ? 21.853 7.513 -24.194 1.00 98.00 452 PRO A O 1
ATOM 3485 N N . ILE A 1 453 ? 23.108 5.824 -23.413 1.00 98.12 453 ILE A N 1
ATOM 3486 C CA . ILE A 1 453 ? 22.711 6.008 -22.013 1.00 98.12 453 ILE A CA 1
ATOM 3487 C C . ILE A 1 453 ? 23.519 7.189 -21.455 1.00 98.12 453 ILE A C 1
ATOM 3489 O O . ILE A 1 453 ? 24.753 7.152 -21.436 1.00 98.12 453 ILE A O 1
ATOM 3493 N N . SER A 1 454 ? 22.837 8.256 -21.031 1.00 96.38 454 SER A N 1
ATOM 3494 C CA . SER A 1 454 ? 23.494 9.467 -20.527 1.00 96.38 454 SER A CA 1
ATOM 3495 C C . SER A 1 454 ? 24.250 9.211 -19.218 1.00 96.38 454 SER A C 1
ATOM 3497 O O . SER A 1 454 ? 23.881 8.362 -18.400 1.00 96.38 454 SER A O 1
ATOM 3499 N N . ARG A 1 455 ? 25.334 9.965 -19.001 1.00 96.25 455 ARG A N 1
ATOM 3500 C CA . ARG A 1 455 ? 26.181 9.824 -17.804 1.00 96.25 455 ARG A CA 1
ATOM 3501 C C . ARG A 1 455 ? 25.446 10.246 -16.540 1.00 96.25 455 ARG A C 1
ATOM 3503 O O . ARG A 1 455 ? 25.706 9.704 -15.476 1.00 96.25 455 ARG A O 1
ATOM 3510 N N . GLU A 1 456 ? 24.530 11.191 -16.675 1.00 96.88 456 GLU A N 1
ATOM 3511 C CA . GLU A 1 456 ? 23.694 11.732 -15.616 1.00 96.88 456 GLU A CA 1
ATOM 3512 C C . GLU A 1 456 ? 22.749 10.662 -15.071 1.00 96.88 456 GLU A C 1
ATOM 3514 O O . GLU A 1 456 ? 22.657 10.503 -13.857 1.00 96.88 456 GLU A O 1
ATOM 3519 N N . VAL A 1 457 ? 22.125 9.865 -15.945 1.00 97.38 457 VAL A N 1
ATOM 3520 C CA . VAL A 1 457 ? 21.271 8.740 -15.529 1.00 97.38 457 VAL A CA 1
ATOM 3521 C C . VAL A 1 457 ? 22.105 7.618 -14.907 1.00 97.38 457 VAL A C 1
ATOM 3523 O O . VAL A 1 457 ? 21.733 7.094 -13.862 1.00 97.38 457 VAL A O 1
ATOM 3526 N N . LEU A 1 458 ? 23.274 7.302 -15.477 1.00 95.94 458 LEU A N 1
ATOM 3527 C CA . LEU A 1 458 ? 24.204 6.323 -14.889 1.00 95.94 458 LEU A CA 1
ATOM 3528 C C . LEU A 1 458 ? 24.801 6.781 -13.546 1.00 95.94 458 LEU A C 1
ATOM 3530 O O . LEU A 1 458 ? 25.301 5.955 -12.795 1.00 95.94 458 LEU A O 1
ATOM 3534 N N . SER A 1 459 ? 24.747 8.079 -13.233 1.00 94.12 459 SER A N 1
ATOM 3535 C CA . SER A 1 459 ? 25.249 8.640 -11.972 1.00 94.12 459 SER A CA 1
ATOM 3536 C C . SER A 1 459 ? 24.223 8.663 -10.833 1.00 94.12 459 SER A C 1
ATOM 3538 O O . SER A 1 459 ? 24.527 9.162 -9.749 1.00 94.12 459 SER A O 1
ATOM 3540 N N . LEU A 1 460 ? 23.012 8.138 -11.055 1.00 95.81 460 LEU A N 1
ATOM 3541 C CA . LEU A 1 460 ? 21.960 8.047 -10.041 1.00 95.81 460 LEU A CA 1
ATOM 3542 C C . LEU A 1 460 ? 22.265 6.938 -9.022 1.00 95.81 460 LEU A C 1
ATOM 3544 O O . LEU A 1 460 ? 21.618 5.895 -9.007 1.00 95.81 460 LEU A O 1
ATOM 3548 N N . SER A 1 461 ? 23.222 7.186 -8.126 1.00 94.88 461 SER A N 1
ATOM 3549 C CA . SER A 1 461 ? 23.634 6.244 -7.070 1.00 94.88 461 SER A CA 1
ATOM 3550 C C . SER A 1 461 ? 22.518 5.869 -6.087 1.00 94.88 461 SER A C 1
ATOM 3552 O O . SER A 1 461 ? 22.710 5.015 -5.234 1.00 94.88 461 SER A O 1
ATOM 3554 N N . THR A 1 462 ? 21.359 6.527 -6.163 1.00 95.44 462 THR A N 1
ATOM 3555 C CA . THR A 1 462 ? 20.185 6.186 -5.358 1.00 95.44 462 THR A CA 1
ATOM 3556 C C . THR A 1 462 ? 19.406 4.993 -5.893 1.00 95.44 462 THR A C 1
ATOM 3558 O O . THR A 1 462 ? 18.522 4.524 -5.185 1.00 95.44 462 THR A O 1
ATOM 3561 N N . ILE A 1 463 ? 19.689 4.516 -7.112 1.00 96.38 463 ILE A N 1
ATOM 3562 C CA . ILE A 1 463 ? 19.019 3.339 -7.671 1.00 96.38 463 ILE A CA 1
ATOM 3563 C C . ILE A 1 463 ? 19.581 2.106 -6.967 1.00 96.38 463 ILE A C 1
ATOM 3565 O O . ILE A 1 463 ? 20.749 1.764 -7.143 1.00 96.38 463 ILE A O 1
ATOM 3569 N N . LEU A 1 464 ? 18.742 1.459 -6.157 1.00 95.56 464 LEU A N 1
ATOM 3570 C CA . LEU A 1 464 ? 19.152 0.349 -5.293 1.00 95.56 464 LEU A CA 1
ATOM 3571 C C . LEU A 1 464 ? 18.685 -0.996 -5.842 1.00 95.56 464 LEU A C 1
ATOM 3573 O O . LEU A 1 464 ? 19.378 -1.994 -5.721 1.00 95.56 464 LEU A O 1
ATOM 3577 N N . ILE A 1 465 ? 17.485 -1.056 -6.418 1.00 95.38 465 ILE A N 1
ATOM 3578 C CA . ILE A 1 465 ? 16.831 -2.344 -6.667 1.00 95.38 465 ILE A CA 1
ATOM 3579 C C . ILE A 1 465 ? 17.000 -2.745 -8.131 1.00 95.38 465 ILE A C 1
ATOM 3581 O O . ILE A 1 465 ? 17.716 -3.701 -8.417 1.00 95.38 465 ILE A O 1
ATOM 3585 N N . ILE A 1 466 ? 16.397 -2.003 -9.061 1.00 96.88 466 ILE A N 1
ATOM 3586 C CA . ILE A 1 466 ? 16.373 -2.365 -10.484 1.00 96.88 466 ILE A CA 1
ATOM 3587 C C . ILE A 1 466 ? 16.765 -1.170 -11.353 1.00 96.88 466 ILE A C 1
ATOM 3589 O O . ILE A 1 466 ? 16.182 -0.088 -11.249 1.00 96.88 466 ILE A O 1
ATOM 3593 N N . PHE A 1 467 ? 17.706 -1.412 -12.265 1.00 98.56 467 PHE A N 1
ATOM 3594 C CA . PHE A 1 467 ? 18.003 -0.572 -13.420 1.00 98.56 467 PHE A CA 1
ATOM 3595 C C . PHE A 1 467 ? 17.803 -1.423 -14.681 1.00 98.56 467 PHE A C 1
ATOM 3597 O O . PHE A 1 467 ? 18.690 -2.181 -15.081 1.00 98.56 467 PHE A O 1
ATOM 3604 N N . ASN A 1 468 ? 16.627 -1.321 -15.304 1.00 98.75 468 ASN A N 1
ATOM 3605 C CA . ASN A 1 468 ? 16.257 -2.153 -16.448 1.00 98.75 468 ASN A CA 1
ATOM 3606 C C . ASN A 1 468 ? 15.955 -1.305 -17.689 1.00 98.75 468 ASN A C 1
ATOM 3608 O O . ASN A 1 468 ? 14.989 -0.542 -17.727 1.00 98.75 468 ASN A O 1
ATOM 3612 N N . LEU A 1 469 ? 16.790 -1.465 -18.717 1.00 98.81 469 LEU A N 1
ATOM 3613 C CA . LEU A 1 469 ? 16.640 -0.854 -20.040 1.00 98.81 469 LEU A CA 1
ATOM 3614 C C . LEU A 1 469 ? 16.563 -1.908 -21.159 1.00 98.81 469 LEU A C 1
ATOM 3616 O O . LEU A 1 469 ? 16.799 -1.588 -22.332 1.00 98.81 469 LEU A O 1
ATOM 3620 N N . ALA A 1 470 ? 16.278 -3.164 -20.816 1.00 98.88 470 ALA A N 1
ATOM 3621 C CA . ALA A 1 470 ? 16.310 -4.274 -21.757 1.00 98.88 470 ALA A CA 1
ATOM 3622 C C . ALA A 1 470 ? 15.315 -4.099 -22.915 1.00 98.88 470 ALA A C 1
ATOM 3624 O O . ALA A 1 470 ? 14.315 -3.396 -22.783 1.00 98.88 470 ALA A O 1
ATOM 3625 N N . HIS A 1 471 ? 15.548 -4.763 -24.046 1.00 98.81 471 HIS A N 1
ATOM 3626 C CA . HIS A 1 471 ? 14.650 -4.727 -25.209 1.00 98.81 471 HIS A CA 1
ATOM 3627 C C . HIS A 1 471 ? 14.355 -3.297 -25.691 1.00 98.81 471 HIS A C 1
ATOM 3629 O O . HIS A 1 471 ? 13.212 -2.836 -25.685 1.00 98.81 471 HIS A O 1
ATOM 3635 N N . ASN A 1 472 ? 15.409 -2.597 -26.106 1.00 98.88 472 ASN A N 1
ATOM 3636 C CA . ASN A 1 472 ? 15.356 -1.258 -26.688 1.00 98.88 472 ASN A CA 1
ATOM 3637 C C . ASN A 1 472 ? 16.294 -1.176 -27.915 1.00 98.88 472 ASN A C 1
ATOM 3639 O O . ASN A 1 472 ? 16.748 -2.178 -28.466 1.00 98.88 472 ASN A O 1
ATOM 3643 N N . GLN A 1 473 ? 16.556 0.034 -28.406 1.00 98.62 473 GLN A N 1
ATOM 3644 C CA . GLN A 1 473 ? 17.475 0.337 -29.508 1.00 98.62 473 GLN A CA 1
ATOM 3645 C C . GLN A 1 473 ? 18.684 1.166 -29.028 1.00 98.62 473 GLN A C 1
ATOM 3647 O O . GLN A 1 473 ? 19.263 1.924 -29.818 1.00 98.62 473 GLN A O 1
ATOM 3652 N N . LEU A 1 474 ? 19.052 1.069 -27.743 1.00 98.75 474 LEU A N 1
ATOM 3653 C CA . LEU A 1 474 ? 20.129 1.860 -27.137 1.00 98.75 474 LEU A CA 1
ATOM 3654 C C . LEU A 1 474 ? 21.472 1.506 -27.768 1.00 98.75 474 LEU A C 1
ATOM 3656 O O . LEU A 1 474 ? 21.737 0.348 -28.069 1.00 98.75 474 LEU A O 1
ATOM 3660 N N . SER A 1 475 ? 22.323 2.503 -27.981 1.00 98.19 475 SER A N 1
ATOM 3661 C CA . SER A 1 475 ? 23.562 2.375 -28.758 1.00 98.19 475 SER A CA 1
ATOM 3662 C C . SER A 1 475 ? 24.729 3.108 -28.098 1.00 98.19 475 SER A C 1
ATOM 3664 O O . SER A 1 475 ? 24.566 3.749 -27.066 1.00 98.19 475 SER A O 1
ATOM 3666 N N . GLY A 1 476 ? 25.921 3.023 -28.688 1.00 97.62 476 GLY A N 1
ATOM 3667 C CA . GLY A 1 476 ? 27.132 3.598 -28.102 1.00 97.62 476 GLY A CA 1
ATOM 3668 C C . GLY A 1 476 ? 27.715 2.727 -26.988 1.00 97.62 476 GLY A C 1
ATOM 3669 O O . GLY A 1 476 ? 27.281 1.597 -26.768 1.00 97.62 476 GLY A O 1
ATOM 3670 N N . SER A 1 477 ? 28.753 3.233 -26.323 1.00 97.38 477 SER A N 1
ATOM 3671 C CA . SER A 1 477 ? 29.458 2.497 -25.272 1.00 97.38 477 SER A CA 1
ATOM 3672 C C . SER A 1 477 ? 28.815 2.657 -23.901 1.00 97.38 477 SER A C 1
ATOM 3674 O O . SER A 1 477 ? 28.439 3.772 -23.534 1.00 97.38 477 SER A O 1
ATOM 3676 N N . LEU A 1 478 ? 28.793 1.585 -23.104 1.00 97.81 478 LEU A N 1
ATOM 3677 C CA . LEU A 1 478 ? 28.463 1.679 -21.681 1.00 97.81 478 LEU A CA 1
ATOM 3678 C C . LEU A 1 478 ? 29.545 2.503 -20.966 1.00 97.81 478 LEU A C 1
ATOM 3680 O O . LEU A 1 478 ? 30.727 2.171 -21.012 1.00 97.81 478 LEU A O 1
ATOM 3684 N N . SER A 1 479 ? 29.156 3.619 -20.352 1.00 96.56 479 SER A N 1
ATOM 3685 C CA . SER A 1 479 ? 30.098 4.545 -19.716 1.00 96.56 479 SER A CA 1
ATOM 3686 C C . SER A 1 479 ? 30.589 4.014 -18.369 1.00 96.56 479 SER A C 1
ATOM 3688 O O . SER A 1 479 ? 29.844 3.345 -17.656 1.00 96.56 479 SER A O 1
ATOM 3690 N N . SER A 1 480 ? 31.806 4.383 -17.954 1.00 96.25 480 SER A N 1
ATOM 3691 C CA . SER A 1 480 ? 32.354 3.950 -16.659 1.00 96.25 480 SER A CA 1
ATOM 3692 C C . SER A 1 480 ? 31.566 4.467 -15.443 1.00 96.25 480 SER A C 1
ATOM 3694 O O . SER A 1 480 ? 31.686 3.904 -14.358 1.00 96.25 480 SER A O 1
ATOM 3696 N N . GLN A 1 481 ? 30.721 5.489 -15.620 1.00 96.69 481 GLN A N 1
ATOM 3697 C CA . GLN A 1 481 ? 29.782 5.988 -14.608 1.00 96.69 481 GLN A CA 1
ATOM 3698 C C . GLN A 1 481 ? 28.793 4.929 -14.116 1.00 96.69 481 GLN A C 1
ATOM 3700 O O . GLN A 1 481 ? 28.253 5.113 -13.038 1.00 96.69 481 GLN A O 1
ATOM 3705 N N . VAL A 1 482 ? 28.595 3.814 -14.831 1.00 97.00 482 VAL A N 1
ATOM 3706 C CA . VAL A 1 482 ? 27.789 2.688 -14.323 1.00 97.00 482 VAL A CA 1
ATOM 3707 C C . VAL A 1 482 ? 28.253 2.215 -12.937 1.00 97.00 482 VAL A C 1
ATOM 3709 O O . VAL A 1 482 ? 27.430 1.833 -12.118 1.00 97.00 482 VAL A O 1
ATOM 3712 N N . GLY A 1 483 ? 29.549 2.349 -12.626 1.00 96.44 483 GLY A N 1
ATOM 3713 C CA . GLY A 1 483 ? 30.097 2.041 -11.301 1.00 96.44 483 GLY A CA 1
ATOM 3714 C C . GLY A 1 483 ? 29.614 2.961 -10.174 1.00 96.44 483 GLY A C 1
ATOM 3715 O O . GLY A 1 483 ? 29.838 2.669 -9.009 1.00 96.44 483 GLY A O 1
ATOM 3716 N N . SER A 1 484 ? 28.941 4.074 -10.481 1.00 96.44 484 SER A N 1
ATOM 3717 C CA . SER A 1 484 ? 28.308 4.928 -9.469 1.00 96.44 484 SER A CA 1
ATOM 3718 C C . SER A 1 484 ? 27.046 4.305 -8.860 1.00 96.44 484 SER A C 1
ATOM 3720 O O . SER A 1 484 ? 26.587 4.784 -7.827 1.00 96.44 484 SER A O 1
ATOM 3722 N N . LEU A 1 485 ? 26.494 3.248 -9.462 1.00 96.31 485 LEU A N 1
ATOM 3723 C CA . LEU A 1 485 ? 25.325 2.510 -8.974 1.00 96.31 485 LEU A CA 1
ATOM 3724 C C . LEU A 1 485 ? 25.743 1.473 -7.910 1.00 96.31 485 LEU A C 1
ATOM 3726 O O . LEU A 1 485 ? 25.521 0.274 -8.059 1.00 96.31 485 LEU A O 1
ATOM 3730 N N . THR A 1 486 ? 26.416 1.934 -6.854 1.00 94.44 486 THR A N 1
ATOM 3731 C CA . THR A 1 486 ? 27.136 1.089 -5.881 1.00 94.44 486 THR A CA 1
ATOM 3732 C C . THR A 1 486 ? 26.253 0.075 -5.159 1.00 94.44 486 THR A C 1
ATOM 3734 O O . THR A 1 486 ? 26.698 -1.033 -4.858 1.00 94.44 486 THR A O 1
ATOM 3737 N N . ASP A 1 487 ? 24.999 0.447 -4.912 1.00 93.62 487 ASP A N 1
ATOM 3738 C CA . ASP A 1 487 ? 24.039 -0.338 -4.137 1.00 93.62 487 ASP A CA 1
ATOM 3739 C C . ASP A 1 487 ? 23.027 -1.097 -5.013 1.00 93.62 487 ASP A C 1
ATOM 3741 O O . ASP A 1 487 ? 22.051 -1.635 -4.495 1.00 93.62 487 ASP A O 1
ATOM 3745 N N . LEU A 1 488 ? 23.245 -1.142 -6.333 1.00 97.69 488 LEU A N 1
ATOM 3746 C CA . LEU A 1 488 ? 22.328 -1.756 -7.292 1.00 97.69 488 LEU A CA 1
ATOM 3747 C C . LEU A 1 488 ? 22.292 -3.286 -7.169 1.00 97.69 488 LEU A C 1
ATOM 3749 O O . LEU A 1 488 ? 23.334 -3.938 -7.219 1.00 97.69 488 LEU A O 1
ATOM 3753 N N . LEU A 1 489 ? 21.088 -3.863 -7.105 1.00 98.25 489 LEU A N 1
ATOM 3754 C CA . LEU A 1 489 ? 20.874 -5.315 -7.078 1.00 98.25 489 LEU A CA 1
ATOM 3755 C C . LEU A 1 489 ? 20.752 -5.937 -8.475 1.00 98.25 489 LEU A C 1
ATOM 3757 O O . LEU A 1 489 ? 21.271 -7.033 -8.703 1.00 98.25 489 LEU A O 1
ATOM 3761 N N . GLU A 1 490 ? 20.084 -5.263 -9.411 1.00 98.56 490 GLU A N 1
ATOM 3762 C CA . GLU A 1 490 ? 19.826 -5.782 -10.755 1.00 98.56 490 GLU A CA 1
ATOM 3763 C C . GLU A 1 490 ? 20.118 -4.749 -11.848 1.00 98.56 490 GLU A C 1
ATOM 3765 O O . GLU A 1 490 ? 19.534 -3.663 -11.876 1.00 98.56 490 GLU A O 1
ATOM 3770 N N . LEU A 1 491 ? 20.982 -5.136 -12.791 1.00 98.69 491 LEU A N 1
ATOM 3771 C CA . LEU A 1 491 ? 21.270 -4.392 -14.013 1.00 98.69 491 LEU A CA 1
ATOM 3772 C C . LEU A 1 491 ? 20.916 -5.242 -15.236 1.00 98.69 491 LEU A C 1
ATOM 3774 O O . LEU A 1 491 ? 21.586 -6.241 -15.518 1.00 98.69 491 LEU A O 1
ATOM 3778 N N . ASP A 1 492 ? 19.911 -4.810 -15.997 1.00 98.88 492 ASP A N 1
ATOM 3779 C CA . ASP A 1 492 ? 19.536 -5.443 -17.263 1.00 98.88 492 ASP A CA 1
ATOM 3780 C C . ASP A 1 492 ? 19.581 -4.437 -18.418 1.00 98.88 492 ASP A C 1
ATOM 3782 O O . ASP A 1 492 ? 18.779 -3.506 -18.508 1.00 98.88 492 ASP A O 1
ATOM 3786 N N . LEU A 1 493 ? 20.552 -4.631 -19.308 1.00 98.81 493 LEU A N 1
ATOM 3787 C CA . LEU A 1 493 ? 20.759 -3.859 -20.535 1.00 98.81 493 LEU A CA 1
ATOM 3788 C C . LEU A 1 493 ? 20.647 -4.750 -21.782 1.00 98.81 493 LEU A C 1
ATOM 3790 O O . LEU A 1 493 ? 21.108 -4.373 -22.866 1.00 98.81 493 LEU A O 1
ATOM 3794 N N . SER A 1 494 ? 20.080 -5.949 -21.639 1.00 98.88 494 SER A N 1
ATOM 3795 C CA . SER A 1 494 ? 20.025 -6.929 -22.720 1.00 98.88 494 SER A CA 1
ATOM 3796 C C . SER A 1 494 ? 19.151 -6.489 -23.896 1.00 98.88 494 SER A C 1
ATOM 3798 O O . SER A 1 494 ? 18.320 -5.591 -23.772 1.00 98.88 494 SER A O 1
ATOM 3800 N N . TYR A 1 495 ? 19.334 -7.110 -25.061 1.00 98.81 495 TYR A N 1
ATOM 3801 C CA . TYR A 1 495 ? 18.567 -6.820 -26.278 1.00 98.81 495 TYR A CA 1
ATOM 3802 C C . TYR A 1 495 ? 18.614 -5.333 -26.655 1.00 98.81 495 TYR A C 1
ATOM 3804 O O . TYR A 1 495 ? 17.590 -4.653 -26.736 1.00 98.81 495 TYR A O 1
ATOM 3812 N N . ASN A 1 496 ? 19.830 -4.837 -26.877 1.00 98.88 496 ASN A N 1
ATOM 3813 C CA . ASN A 1 496 ? 20.118 -3.474 -27.312 1.00 98.88 496 ASN A CA 1
ATOM 3814 C C . ASN A 1 496 ? 21.196 -3.486 -28.420 1.00 98.88 496 ASN A C 1
ATOM 3816 O O . ASN A 1 496 ? 21.522 -4.520 -29.002 1.00 98.88 496 ASN A O 1
ATOM 3820 N N . LYS A 1 497 ? 21.724 -2.312 -28.771 1.00 98.62 497 LYS A N 1
ATOM 3821 C CA . LYS A 1 497 ? 22.814 -2.101 -29.741 1.00 98.62 497 LYS A CA 1
ATOM 3822 C C . LYS A 1 497 ? 24.056 -1.499 -29.066 1.00 98.62 497 LYS A C 1
ATOM 3824 O O . LYS A 1 497 ? 24.796 -0.739 -29.699 1.00 98.62 497 LYS A O 1
ATOM 3829 N N . LEU A 1 498 ? 24.260 -1.772 -27.774 1.00 98.69 498 LEU A N 1
ATOM 3830 C CA . LEU A 1 498 ? 25.413 -1.271 -27.024 1.00 98.69 498 LEU A CA 1
ATOM 3831 C C . LEU A 1 498 ? 26.697 -1.906 -27.560 1.00 98.69 498 LEU A C 1
ATOM 3833 O O . LEU A 1 498 ? 26.706 -3.067 -27.959 1.00 98.69 498 LEU A O 1
ATOM 3837 N N . MET A 1 499 ? 27.778 -1.135 -27.589 1.00 98.25 499 MET A N 1
ATOM 3838 C CA . MET A 1 499 ? 29.059 -1.542 -28.169 1.00 98.25 499 MET A CA 1
ATOM 3839 C C . MET A 1 499 ? 30.244 -1.167 -27.280 1.00 98.25 499 MET A C 1
ATOM 3841 O O . MET A 1 499 ? 30.082 -0.570 -26.219 1.00 98.25 499 MET A O 1
ATOM 3845 N N . GLY A 1 500 ? 31.459 -1.491 -27.720 1.00 97.94 500 GLY A N 1
ATOM 3846 C CA . GLY A 1 500 ? 32.672 -1.229 -26.948 1.00 97.94 500 GLY A CA 1
ATOM 3847 C C . GLY A 1 500 ? 32.945 -2.307 -25.892 1.00 97.94 500 GLY A C 1
ATOM 3848 O O . GLY A 1 500 ? 32.273 -3.338 -25.869 1.00 97.94 500 GLY A O 1
ATOM 3849 N N . PRO A 1 501 ? 33.960 -2.110 -25.036 1.00 98.25 501 PRO A N 1
ATOM 3850 C CA . PRO A 1 501 ? 34.258 -3.034 -23.951 1.00 98.25 501 PRO A CA 1
ATOM 3851 C C . PRO A 1 501 ? 33.271 -2.892 -22.790 1.00 98.25 501 PRO A C 1
ATOM 3853 O O . PRO A 1 501 ? 32.743 -1.808 -22.538 1.00 98.25 501 PRO A O 1
ATOM 3856 N N . ILE A 1 502 ? 33.080 -3.977 -22.038 1.00 98.44 502 ILE A N 1
ATOM 3857 C CA . ILE A 1 502 ? 32.403 -3.929 -20.737 1.00 98.44 502 ILE A CA 1
ATOM 3858 C C . ILE A 1 502 ? 33.299 -3.117 -19.775 1.00 98.44 502 ILE A C 1
ATOM 3860 O O . ILE A 1 502 ? 34.466 -3.477 -19.598 1.00 98.44 502 ILE A O 1
ATOM 3864 N N . PRO A 1 503 ? 32.822 -2.019 -19.157 1.00 97.75 503 PRO A N 1
ATOM 3865 C CA . PRO A 1 503 ? 33.642 -1.214 -18.254 1.00 97.75 503 PRO A CA 1
ATOM 3866 C C . PRO A 1 503 ? 34.052 -1.989 -17.005 1.00 97.75 503 PRO A C 1
ATOM 3868 O O . PRO A 1 503 ? 33.221 -2.618 -16.351 1.00 97.75 503 PRO A O 1
ATOM 3871 N N . SER A 1 504 ? 35.321 -1.873 -16.610 1.00 97.00 504 SER A N 1
ATOM 3872 C CA . SER A 1 504 ? 35.806 -2.490 -15.372 1.00 97.00 504 SER A CA 1
ATOM 3873 C C . SER A 1 504 ? 35.145 -1.911 -14.122 1.00 97.00 504 SER A C 1
ATOM 3875 O O . SER A 1 504 ? 35.063 -2.623 -13.133 1.00 97.00 504 SER A O 1
ATOM 3877 N N . SER A 1 505 ? 34.642 -0.670 -14.184 1.00 97.50 505 SER A N 1
ATOM 3878 C CA . SER A 1 505 ? 33.989 0.036 -13.071 1.00 97.50 505 SER A CA 1
ATOM 3879 C C . SER A 1 505 ? 32.680 -0.597 -12.588 1.00 97.50 505 SER A C 1
ATOM 3881 O O . SER A 1 505 ? 32.175 -0.206 -11.543 1.00 97.50 505 SER A O 1
ATOM 3883 N N . ILE A 1 506 ? 32.125 -1.586 -13.303 1.00 96.75 506 ILE A N 1
ATOM 3884 C CA . ILE A 1 506 ? 31.001 -2.400 -12.800 1.00 96.75 506 ILE A CA 1
ATOM 3885 C C . ILE A 1 506 ? 31.384 -3.108 -11.484 1.00 96.75 506 ILE A C 1
ATOM 3887 O O . ILE A 1 506 ? 30.514 -3.410 -10.674 1.00 96.75 506 ILE A O 1
ATOM 3891 N N . ASN A 1 507 ? 32.682 -3.310 -11.229 1.00 95.19 507 ASN A N 1
ATOM 3892 C CA . ASN A 1 507 ? 33.216 -3.848 -9.975 1.00 95.19 507 ASN A CA 1
ATOM 3893 C C . ASN A 1 507 ? 32.801 -3.057 -8.720 1.00 95.19 507 ASN A C 1
ATOM 3895 O O . ASN A 1 507 ? 32.864 -3.614 -7.626 1.00 95.19 507 ASN A O 1
ATOM 3899 N N . GLU A 1 508 ? 32.417 -1.786 -8.874 1.00 97.25 508 GLU A N 1
ATOM 3900 C CA . GLU A 1 508 ? 31.959 -0.910 -7.790 1.00 97.25 508 GLU A CA 1
ATOM 3901 C C . GLU A 1 508 ? 30.496 -1.188 -7.379 1.00 97.25 508 GLU A C 1
ATOM 3903 O O . GLU A 1 508 ? 30.078 -0.796 -6.292 1.00 97.25 508 GLU A O 1
ATOM 3908 N N . CYS A 1 509 ? 29.711 -1.892 -8.205 1.00 96.50 509 CYS A N 1
ATOM 3909 C CA . CYS A 1 509 ? 28.327 -2.294 -7.910 1.00 96.50 509 CYS A CA 1
ATOM 3910 C C . CYS A 1 509 ? 28.300 -3.526 -6.987 1.00 96.50 509 CYS A C 1
ATOM 3912 O O . CYS A 1 509 ? 27.861 -4.605 -7.379 1.00 96.50 509 CYS A O 1
ATOM 3914 N N . LEU A 1 510 ? 28.827 -3.403 -5.767 1.00 95.25 510 LEU A N 1
ATOM 3915 C CA . LEU A 1 510 ? 29.148 -4.543 -4.893 1.00 95.25 510 LEU A CA 1
ATOM 3916 C C . LEU A 1 510 ? 27.942 -5.412 -4.495 1.00 95.25 510 LEU A C 1
ATOM 3918 O O . LEU A 1 510 ? 28.131 -6.577 -4.139 1.00 95.25 510 LEU A O 1
ATOM 3922 N N . LEU A 1 511 ? 26.724 -4.864 -4.542 1.00 96.81 511 LEU A N 1
ATOM 3923 C CA . LEU A 1 511 ? 25.488 -5.581 -4.210 1.00 96.81 511 LEU A CA 1
ATOM 3924 C C . LEU A 1 511 ? 24.842 -6.297 -5.409 1.00 96.81 511 LEU A C 1
ATOM 3926 O O . LEU A 1 511 ? 23.813 -6.952 -5.234 1.00 96.81 511 LEU A O 1
ATOM 3930 N N . LEU A 1 512 ? 25.439 -6.213 -6.602 1.00 97.81 512 LEU A N 1
ATOM 3931 C CA . LEU A 1 512 ? 24.842 -6.729 -7.829 1.00 97.81 512 LEU A CA 1
ATOM 3932 C C . LEU A 1 512 ? 24.633 -8.247 -7.757 1.00 97.81 512 LEU A C 1
ATOM 3934 O O . LEU A 1 512 ? 25.581 -9.031 -7.685 1.00 97.81 512 LEU A O 1
ATOM 3938 N N . GLY A 1 513 ? 23.366 -8.654 -7.795 1.00 98.06 513 GLY A N 1
ATOM 3939 C CA . GLY A 1 513 ? 22.929 -10.046 -7.830 1.00 98.06 513 GLY A CA 1
ATOM 3940 C C . GLY A 1 513 ? 22.646 -10.540 -9.248 1.00 98.06 513 GLY A C 1
ATOM 3941 O O . GLY A 1 513 ? 22.891 -11.711 -9.538 1.00 98.06 513 GLY A O 1
ATOM 3942 N N . ARG A 1 514 ? 22.180 -9.666 -10.146 1.00 98.69 514 ARG A N 1
ATOM 3943 C CA . ARG A 1 514 ? 21.867 -10.008 -11.541 1.00 98.69 514 ARG A CA 1
ATOM 3944 C C . ARG A 1 514 ? 22.488 -9.000 -12.502 1.00 98.69 514 ARG A C 1
ATOM 3946 O O . ARG A 1 514 ? 22.215 -7.805 -12.411 1.00 98.69 514 ARG A O 1
ATOM 3953 N N . LEU A 1 515 ? 23.294 -9.502 -13.438 1.00 98.75 515 LEU A N 1
ATOM 3954 C CA . LEU A 1 515 ? 23.878 -8.731 -14.534 1.00 98.75 515 LEU A CA 1
ATOM 3955 C C . LEU A 1 515 ? 23.523 -9.368 -15.877 1.00 98.75 515 LEU A C 1
ATOM 3957 O O . LEU A 1 515 ? 23.993 -10.459 -16.202 1.00 98.75 515 LEU A O 1
ATOM 3961 N N . SER A 1 516 ? 22.733 -8.659 -16.678 1.00 98.75 516 SER A N 1
ATOM 3962 C CA . SER A 1 516 ? 22.325 -9.091 -18.013 1.00 98.75 516 SER A CA 1
ATOM 3963 C C . SER A 1 516 ? 22.725 -8.051 -19.061 1.00 98.75 516 SER A C 1
ATOM 3965 O O . SER A 1 516 ? 22.210 -6.936 -19.098 1.00 98.75 516 SER A O 1
ATOM 3967 N N . LEU A 1 517 ? 23.670 -8.422 -19.924 1.00 98.81 517 LEU A N 1
ATOM 3968 C CA . LEU A 1 517 ? 24.177 -7.649 -21.066 1.00 98.81 517 LEU A CA 1
ATOM 3969 C C . LEU A 1 517 ? 23.947 -8.392 -22.396 1.00 98.81 517 LEU A C 1
ATOM 3971 O O . LEU A 1 517 ? 24.547 -8.053 -23.421 1.00 98.81 517 LEU A O 1
ATOM 3975 N N . ALA A 1 518 ? 23.105 -9.426 -22.373 1.00 98.81 518 ALA A N 1
ATOM 3976 C CA . ALA A 1 518 ? 22.875 -10.332 -23.489 1.00 98.81 518 ALA A CA 1
ATOM 3977 C C . ALA A 1 518 ? 22.391 -9.608 -24.752 1.00 98.81 518 ALA A C 1
ATOM 3979 O O . ALA A 1 518 ? 21.699 -8.598 -24.662 1.00 98.81 518 ALA A O 1
ATOM 3980 N N . VAL A 1 519 ? 22.689 -10.149 -25.933 1.00 98.75 519 VAL A N 1
ATOM 3981 C CA . VAL A 1 519 ? 22.184 -9.639 -27.222 1.00 98.75 519 VAL A CA 1
ATOM 3982 C C . VAL A 1 519 ? 22.517 -8.147 -27.407 1.00 98.75 519 VAL A C 1
ATOM 3984 O O . VAL A 1 519 ? 21.641 -7.281 -27.432 1.00 98.75 519 VAL A O 1
ATOM 3987 N N . ASN A 1 520 ? 23.813 -7.861 -27.504 1.00 98.88 520 ASN A N 1
ATOM 3988 C CA . ASN A 1 520 ? 24.390 -6.540 -27.767 1.00 98.88 520 ASN A CA 1
ATOM 3989 C C . ASN A 1 520 ? 25.582 -6.695 -28.741 1.00 98.88 520 ASN A C 1
ATOM 3991 O O . ASN A 1 520 ? 25.720 -7.703 -29.433 1.00 98.88 520 ASN A O 1
ATOM 3995 N N . SER A 1 521 ? 26.435 -5.680 -28.858 1.00 98.50 521 SER A N 1
ATOM 3996 C CA . SER A 1 521 ? 27.679 -5.700 -29.642 1.00 98.50 521 SER A CA 1
ATOM 3997 C C . SER A 1 521 ? 28.905 -5.380 -28.774 1.00 98.50 521 SER A C 1
ATOM 3999 O O . SER A 1 521 ? 29.845 -4.720 -29.231 1.00 98.50 521 SER A O 1
ATOM 4001 N N . PHE A 1 522 ? 28.899 -5.807 -27.504 1.00 98.75 522 PHE A N 1
ATOM 4002 C CA . PHE A 1 522 ? 30.062 -5.668 -26.624 1.00 98.75 522 PHE A CA 1
ATOM 4003 C C . PHE A 1 522 ? 31.221 -6.522 -27.139 1.00 98.75 522 PHE A C 1
ATOM 4005 O O . PHE A 1 522 ? 31.022 -7.671 -27.522 1.00 98.75 522 PHE A O 1
ATOM 4012 N N . HIS A 1 523 ? 32.436 -5.980 -27.129 1.00 98.31 523 HIS A N 1
ATOM 4013 C CA . HIS A 1 523 ? 33.634 -6.644 -27.647 1.00 98.31 523 HIS A CA 1
ATOM 4014 C C . HIS A 1 523 ? 34.798 -6.588 -26.652 1.00 98.31 523 HIS A C 1
ATOM 4016 O O . HIS A 1 523 ? 34.785 -5.801 -25.707 1.00 98.31 523 HIS A O 1
ATOM 4022 N N . GLY A 1 524 ? 35.883 -7.307 -26.932 1.00 97.88 524 GLY A N 1
ATOM 4023 C CA . GLY A 1 524 ? 37.036 -7.379 -26.034 1.00 97.88 524 GLY A CA 1
ATOM 4024 C C . GLY A 1 524 ? 36.824 -8.415 -24.934 1.00 97.88 524 GLY A C 1
ATOM 4025 O O . GLY A 1 524 ? 35.939 -9.260 -25.037 1.00 97.88 524 GLY A O 1
ATOM 4026 N N . GLU A 1 525 ? 37.670 -8.385 -23.911 1.00 98.06 525 GLU A N 1
ATOM 4027 C CA . GLU A 1 525 ? 37.669 -9.398 -22.853 1.00 98.06 525 GLU A CA 1
ATOM 4028 C C . GLU A 1 525 ? 36.585 -9.150 -21.799 1.00 98.06 525 GLU A C 1
ATOM 4030 O O . GLU A 1 525 ? 36.192 -8.011 -21.537 1.00 98.06 525 GLU A O 1
ATOM 4035 N N . ILE A 1 526 ? 36.134 -10.229 -21.152 1.00 98.38 526 ILE A N 1
ATOM 4036 C CA . ILE A 1 526 ? 35.318 -10.143 -19.936 1.00 98.38 526 ILE A CA 1
ATOM 4037 C C . ILE A 1 526 ? 36.215 -9.582 -18.813 1.00 98.38 526 ILE A C 1
ATOM 4039 O O . ILE A 1 526 ? 37.203 -10.232 -18.461 1.00 98.38 526 ILE A O 1
ATOM 4043 N N . PRO A 1 527 ? 35.910 -8.407 -18.225 1.00 97.38 527 PRO A N 1
ATOM 4044 C CA . PRO A 1 527 ? 36.809 -7.762 -17.272 1.00 97.38 527 PRO A CA 1
ATOM 4045 C C . PRO A 1 527 ? 37.044 -8.614 -16.023 1.00 97.38 527 PRO A C 1
ATOM 4047 O O . PRO A 1 527 ? 36.095 -9.010 -15.345 1.00 97.38 527 PRO A O 1
ATOM 4050 N N . SER A 1 528 ? 38.311 -8.810 -15.649 1.00 96.00 528 SER A N 1
ATOM 4051 C CA . SER A 1 528 ? 38.693 -9.514 -14.413 1.00 96.00 528 SER A CA 1
ATOM 4052 C C . SER A 1 528 ? 38.132 -8.859 -13.146 1.00 96.00 528 SER A C 1
ATOM 4054 O O . SER A 1 528 ? 37.913 -9.533 -12.141 1.00 96.00 528 SER A O 1
ATOM 4056 N N . ALA A 1 529 ? 37.843 -7.557 -13.212 1.00 95.56 529 ALA A N 1
ATOM 4057 C CA . ALA A 1 529 ? 37.250 -6.782 -12.130 1.00 95.56 529 ALA A CA 1
ATOM 4058 C C . ALA A 1 529 ? 35.849 -7.279 -11.719 1.00 95.56 529 ALA A C 1
ATOM 4060 O O . ALA A 1 529 ? 35.473 -7.092 -10.569 1.00 95.56 529 ALA A O 1
ATOM 4061 N N . LEU A 1 530 ? 35.108 -7.983 -12.591 1.00 96.81 530 LEU A N 1
ATOM 4062 C CA . LEU A 1 530 ? 33.823 -8.601 -12.223 1.00 96.81 530 LEU A CA 1
ATOM 4063 C C . LEU A 1 530 ? 33.966 -9.660 -11.114 1.00 96.81 530 LEU A C 1
ATOM 4065 O O . LEU A 1 530 ? 32.990 -9.972 -10.437 1.00 96.81 530 LEU A O 1
ATOM 4069 N N . GLY A 1 531 ? 35.178 -10.171 -10.870 1.00 95.69 531 GLY A N 1
ATOM 4070 C CA . GLY A 1 531 ? 35.461 -11.066 -9.748 1.00 95.69 531 GLY A CA 1
ATOM 4071 C C . GLY A 1 531 ? 35.249 -10.445 -8.363 1.00 95.69 531 GLY A C 1
ATOM 4072 O O . GLY A 1 531 ? 35.184 -11.183 -7.382 1.00 95.69 531 GLY A O 1
ATOM 4073 N N . THR A 1 532 ? 35.108 -9.119 -8.241 1.00 95.94 532 THR A N 1
ATOM 4074 C CA . THR A 1 532 ? 34.760 -8.474 -6.960 1.00 95.94 532 THR A CA 1
ATOM 4075 C C . THR A 1 532 ? 33.296 -8.679 -6.570 1.00 95.94 532 THR A C 1
ATOM 4077 O O . THR A 1 532 ? 32.964 -8.567 -5.391 1.00 95.94 532 THR A O 1
ATOM 4080 N N . LEU A 1 533 ? 32.427 -9.018 -7.528 1.00 96.69 533 LEU A N 1
ATOM 4081 C CA . LEU A 1 533 ? 30.983 -9.156 -7.342 1.00 96.69 533 LEU A CA 1
ATOM 4082 C C . LEU A 1 533 ? 30.625 -10.515 -6.728 1.00 96.69 533 LEU A C 1
ATOM 4084 O O . LEU A 1 533 ? 29.957 -11.350 -7.329 1.00 96.69 533 LEU A O 1
ATOM 4088 N N . GLN A 1 534 ? 31.087 -10.758 -5.504 1.00 95.38 534 GLN A N 1
ATOM 4089 C CA . GLN A 1 534 ? 30.922 -12.039 -4.802 1.00 95.38 534 GLN A CA 1
ATOM 4090 C C . GLN A 1 534 ? 29.447 -12.397 -4.513 1.00 95.38 534 GLN A C 1
ATOM 4092 O O . GLN A 1 534 ? 29.121 -13.560 -4.261 1.00 95.38 534 GLN A O 1
ATOM 4097 N N . GLY A 1 535 ? 28.547 -11.407 -4.552 1.00 96.12 535 GLY A N 1
ATOM 4098 C CA . GLY A 1 535 ? 27.097 -11.582 -4.430 1.00 96.12 535 GLY A CA 1
ATOM 4099 C C . GLY A 1 535 ? 26.381 -11.983 -5.726 1.00 96.12 535 GLY A C 1
ATOM 4100 O O . GLY A 1 535 ? 25.189 -12.288 -5.666 1.00 96.12 535 GLY A O 1
ATOM 4101 N N . LEU A 1 536 ? 27.077 -12.007 -6.870 1.00 98.06 536 LEU A N 1
ATOM 4102 C CA . LEU A 1 536 ? 26.472 -12.232 -8.182 1.00 98.06 536 LEU A CA 1
ATOM 4103 C C . LEU A 1 536 ? 25.869 -13.640 -8.286 1.00 98.06 536 LEU A C 1
ATOM 4105 O O . LEU A 1 536 ? 26.541 -14.646 -8.050 1.00 98.06 536 LEU A O 1
ATOM 4109 N N . GLN A 1 537 ? 24.592 -13.698 -8.654 1.00 98.38 537 GLN A N 1
ATOM 4110 C CA . GLN A 1 537 ? 23.805 -14.922 -8.810 1.00 98.38 537 GLN A CA 1
ATOM 4111 C C . GLN A 1 537 ? 23.530 -15.244 -10.276 1.00 98.38 537 GLN A C 1
ATOM 4113 O O . GLN A 1 537 ? 23.514 -16.417 -10.646 1.00 98.38 537 GLN A O 1
ATOM 4118 N N . GLU A 1 538 ? 23.355 -14.227 -11.115 1.00 98.69 538 GLU A N 1
ATOM 4119 C CA . GLU A 1 538 ? 23.095 -14.395 -12.543 1.00 98.69 538 GLU A CA 1
ATOM 4120 C C . GLU A 1 538 ? 24.018 -13.501 -13.369 1.00 98.69 538 GLU A C 1
ATOM 4122 O O . GLU A 1 538 ? 24.086 -12.289 -13.150 1.00 98.69 538 GLU A O 1
ATOM 4127 N N . LEU A 1 539 ? 24.703 -14.108 -14.340 1.00 98.69 539 LEU A N 1
ATOM 4128 C CA . LEU A 1 539 ? 25.503 -13.409 -15.338 1.00 98.69 539 LEU A CA 1
ATOM 4129 C C . LEU A 1 539 ? 25.112 -13.879 -16.740 1.00 98.69 539 LEU A C 1
ATOM 4131 O O . LEU A 1 539 ? 25.401 -15.015 -17.119 1.00 98.69 539 LEU A O 1
ATOM 4135 N N . ASP A 1 540 ? 24.504 -12.994 -17.527 1.00 98.88 540 ASP A N 1
ATOM 4136 C CA . ASP A 1 540 ? 24.234 -13.228 -18.946 1.00 98.88 540 ASP A CA 1
ATOM 4137 C C . ASP A 1 540 ? 24.971 -12.201 -19.807 1.00 98.88 540 ASP A C 1
ATOM 4139 O O . ASP A 1 540 ? 24.633 -11.019 -19.827 1.00 98.88 540 ASP A O 1
ATOM 4143 N N . VAL A 1 541 ? 25.991 -12.652 -20.533 1.00 98.69 541 VAL A N 1
ATOM 4144 C CA . VAL A 1 541 ? 26.731 -11.851 -21.523 1.00 98.69 541 VAL A CA 1
ATOM 4145 C C . VAL A 1 541 ? 26.665 -12.497 -22.907 1.00 98.69 541 VAL A C 1
ATOM 4147 O O . VAL A 1 541 ? 27.519 -12.266 -23.768 1.00 98.69 541 VAL A O 1
ATOM 4150 N N . SER A 1 542 ? 25.660 -13.345 -23.127 1.00 98.81 542 SER A N 1
ATOM 4151 C CA . SER A 1 542 ? 25.515 -14.099 -24.365 1.00 98.81 542 SER A CA 1
ATOM 4152 C C . SER A 1 542 ? 25.224 -13.209 -25.570 1.00 98.81 542 SER A C 1
ATOM 4154 O O . SER A 1 542 ? 24.777 -12.073 -25.427 1.00 98.81 542 SER A O 1
ATOM 4156 N N . HIS A 1 543 ? 25.461 -13.728 -26.776 1.00 98.75 543 HIS A N 1
ATOM 4157 C CA . HIS A 1 543 ? 25.163 -13.025 -28.028 1.00 98.75 543 HIS A CA 1
ATOM 4158 C C . HIS A 1 543 ? 25.832 -11.639 -28.097 1.00 98.75 543 HIS A C 1
ATOM 4160 O O . HIS A 1 543 ? 25.166 -10.616 -28.250 1.00 98.75 543 HIS A O 1
ATOM 4166 N N . ASN A 1 544 ? 27.157 -11.629 -27.968 1.00 98.81 544 ASN A N 1
ATOM 4167 C CA . ASN A 1 544 ? 28.013 -10.451 -28.083 1.00 98.81 544 ASN A CA 1
ATOM 4168 C C . ASN A 1 544 ? 29.258 -10.789 -28.935 1.00 98.81 544 ASN A C 1
ATOM 4170 O O . ASN A 1 544 ? 29.386 -11.878 -29.497 1.00 98.81 544 ASN A O 1
ATOM 4174 N N . ASP A 1 545 ? 30.190 -9.847 -29.050 1.00 98.38 545 ASP A N 1
ATOM 4175 C CA . ASP A 1 545 ? 31.473 -9.994 -29.742 1.00 98.38 545 ASP A CA 1
ATOM 4176 C C . ASP A 1 545 ? 32.651 -10.190 -28.760 1.00 98.38 545 ASP A C 1
ATOM 4178 O O . ASP A 1 545 ? 33.795 -9.859 -29.094 1.00 98.38 545 ASP A O 1
ATOM 4182 N N . LEU A 1 546 ? 32.396 -10.708 -27.549 1.00 98.62 546 LEU A N 1
ATOM 4183 C CA . LEU A 1 546 ? 33.413 -10.868 -26.501 1.00 98.62 546 LEU A CA 1
ATOM 4184 C C . LEU A 1 546 ? 34.458 -11.912 -26.898 1.00 98.62 546 LEU A C 1
ATOM 4186 O O . LEU A 1 546 ? 34.120 -12.968 -27.431 1.00 98.62 546 LEU A O 1
ATOM 4190 N N . SER A 1 547 ? 35.725 -11.624 -26.624 1.00 98.00 547 SER A N 1
ATOM 4191 C CA . SER A 1 547 ? 36.890 -12.417 -27.026 1.00 98.00 547 SER A CA 1
ATOM 4192 C C . SER A 1 547 ? 37.804 -12.731 -25.840 1.00 98.00 547 SER A C 1
ATOM 4194 O O . SER A 1 547 ? 37.618 -12.190 -24.755 1.00 98.00 547 SER A O 1
ATOM 4196 N N . GLY A 1 548 ? 38.825 -13.559 -26.064 1.00 97.50 548 GLY A N 1
ATOM 4197 C CA . GLY A 1 548 ? 39.775 -13.973 -25.029 1.00 97.50 548 GLY A CA 1
ATOM 4198 C C . GLY A 1 548 ? 39.327 -15.224 -24.273 1.00 97.50 548 GLY A C 1
ATOM 4199 O O . GLY A 1 548 ? 38.329 -15.863 -24.624 1.00 97.50 548 GLY A O 1
ATOM 4200 N N . GLU A 1 549 ? 40.102 -15.593 -23.256 1.00 97.62 549 GLU A N 1
ATOM 4201 C CA . GLU A 1 549 ? 39.831 -16.769 -22.429 1.00 97.62 549 GLU A CA 1
ATOM 4202 C C . GLU A 1 549 ? 38.702 -16.517 -21.420 1.00 97.62 549 GLU A C 1
ATOM 4204 O O . GLU A 1 549 ? 38.462 -15.386 -20.994 1.00 97.62 549 GLU A O 1
ATOM 4209 N N . ILE A 1 550 ? 38.012 -17.584 -21.003 1.00 97.81 550 ILE A N 1
ATOM 4210 C CA . ILE A 1 550 ? 37.036 -17.514 -19.908 1.00 97.81 550 ILE A CA 1
ATOM 4211 C C . ILE A 1 550 ? 37.784 -17.177 -18.604 1.00 97.81 550 ILE A C 1
ATOM 4213 O O . ILE A 1 550 ? 38.617 -17.977 -18.169 1.00 97.81 550 ILE A O 1
ATOM 4217 N N . PRO A 1 551 ? 37.491 -16.044 -17.935 1.00 96.44 551 PRO A N 1
ATOM 4218 C CA . PRO A 1 551 ? 38.243 -15.647 -16.751 1.00 96.44 551 PRO A CA 1
ATOM 4219 C C . PRO A 1 551 ? 38.107 -16.634 -15.587 1.00 96.44 551 PRO A C 1
ATOM 4221 O O . PRO A 1 551 ? 37.003 -17.027 -15.201 1.00 96.44 551 PRO A O 1
ATOM 4224 N N . SER A 1 552 ? 39.231 -16.966 -14.952 1.00 94.00 552 SER A N 1
ATOM 4225 C CA . SER A 1 552 ? 39.275 -17.933 -13.847 1.00 94.00 552 SER A CA 1
ATOM 4226 C C . SER A 1 552 ? 38.498 -17.490 -12.603 1.00 94.00 552 SER A C 1
ATOM 4228 O O . SER A 1 552 ? 38.029 -18.349 -11.857 1.00 94.00 552 SER A O 1
ATOM 4230 N N . PHE A 1 553 ? 38.282 -16.184 -12.389 1.00 95.88 553 PHE A N 1
ATOM 4231 C CA . PHE A 1 553 ? 37.500 -15.683 -11.249 1.00 95.88 553 PHE A CA 1
ATOM 4232 C C . PHE A 1 553 ? 36.060 -16.221 -11.237 1.00 95.88 553 PHE A C 1
ATOM 4234 O O . PHE A 1 553 ? 35.473 -16.342 -10.167 1.00 95.88 553 PHE A O 1
ATOM 4241 N N . LEU A 1 554 ? 35.491 -16.588 -12.395 1.00 97.38 554 LEU A N 1
ATOM 4242 C CA . LEU A 1 554 ? 34.136 -17.150 -12.485 1.00 97.38 554 LEU A CA 1
ATOM 4243 C C . LEU A 1 554 ? 34.004 -18.469 -11.709 1.00 97.38 554 LEU A C 1
ATOM 4245 O O . LEU A 1 554 ? 32.920 -18.807 -11.245 1.00 97.38 554 LEU A O 1
ATOM 4249 N N . THR A 1 555 ? 35.110 -19.195 -11.517 1.00 95.25 555 THR A N 1
ATOM 4250 C CA . THR A 1 555 ? 35.146 -20.405 -10.678 1.00 95.25 555 THR A CA 1
ATOM 4251 C C . THR A 1 555 ? 35.004 -20.096 -9.184 1.00 95.25 555 THR A C 1
ATOM 4253 O O . THR A 1 555 ? 34.603 -20.967 -8.417 1.00 95.25 555 THR A O 1
ATOM 4256 N N . GLN A 1 556 ? 35.304 -18.860 -8.772 1.00 95.19 556 GLN A N 1
ATOM 4257 C CA . GLN A 1 556 ? 35.322 -18.414 -7.377 1.00 95.19 556 GLN A CA 1
ATOM 4258 C C . GLN A 1 556 ? 34.004 -17.756 -6.942 1.00 95.19 556 GLN A C 1
ATOM 4260 O O . GLN A 1 556 ? 33.800 -17.546 -5.749 1.00 95.19 556 GLN A O 1
ATOM 4265 N N . LEU A 1 557 ? 33.095 -17.447 -7.875 1.00 96.00 557 LEU A N 1
ATOM 4266 C CA . LEU A 1 557 ? 31.786 -16.862 -7.572 1.00 96.00 557 LEU A CA 1
ATOM 4267 C C . LEU A 1 557 ? 30.824 -17.934 -7.039 1.00 96.00 557 LEU A C 1
ATOM 4269 O O . LEU A 1 557 ? 30.033 -18.517 -7.777 1.00 96.00 557 LEU A O 1
ATOM 4273 N N . ILE A 1 558 ? 30.891 -18.190 -5.733 1.00 93.62 558 ILE A N 1
ATOM 4274 C CA . ILE A 1 558 ? 30.151 -19.277 -5.065 1.00 93.62 558 ILE A CA 1
ATOM 4275 C C . ILE A 1 558 ? 28.622 -19.141 -5.125 1.00 93.62 558 ILE A C 1
ATOM 4277 O O . ILE A 1 558 ? 27.917 -20.137 -4.984 1.00 93.62 558 ILE A O 1
ATOM 4281 N N . ASN A 1 559 ? 28.108 -17.923 -5.313 1.00 95.81 559 ASN A N 1
ATOM 4282 C CA . ASN A 1 559 ? 26.672 -17.641 -5.357 1.00 95.81 559 ASN A CA 1
ATOM 4283 C C . ASN A 1 559 ? 26.086 -17.709 -6.773 1.00 95.81 559 ASN A C 1
ATOM 4285 O O . ASN A 1 559 ? 24.868 -17.584 -6.918 1.00 95.81 559 ASN A O 1
ATOM 4289 N N . LEU A 1 560 ? 26.922 -17.917 -7.796 1.00 97.56 560 LEU A N 1
ATOM 4290 C CA . LEU A 1 560 ? 26.511 -17.900 -9.194 1.00 97.56 560 LEU A CA 1
ATOM 4291 C C . LEU A 1 560 ? 25.674 -19.145 -9.522 1.00 97.56 560 LEU A C 1
ATOM 4293 O O . LEU A 1 560 ? 26.139 -20.281 -9.425 1.00 97.56 560 LEU A O 1
ATOM 4297 N N . LYS A 1 561 ? 24.418 -18.918 -9.905 1.00 96.62 561 LYS A N 1
ATOM 4298 C CA . LYS A 1 561 ? 23.403 -19.940 -10.211 1.00 96.62 561 LYS A CA 1
ATOM 4299 C C . LYS A 1 561 ? 23.098 -20.046 -11.699 1.00 96.62 561 LYS A C 1
ATOM 4301 O O . LYS A 1 561 ? 22.601 -21.081 -12.130 1.00 96.62 561 LYS A O 1
ATOM 4306 N N . TYR A 1 562 ? 23.373 -18.992 -12.459 1.00 98.50 562 TYR A N 1
ATOM 4307 C CA . TYR A 1 562 ? 23.159 -18.937 -13.899 1.00 98.50 562 TYR A CA 1
ATOM 4308 C C . TYR A 1 562 ? 24.310 -18.177 -14.558 1.00 98.50 562 TYR A C 1
ATOM 4310 O O . TYR A 1 562 ? 24.610 -17.040 -14.186 1.00 98.50 562 TYR A O 1
ATOM 4318 N N . LEU A 1 563 ? 24.954 -18.811 -15.537 1.00 98.56 563 LEU A N 1
ATOM 4319 C CA . LEU A 1 563 ? 26.052 -18.243 -16.307 1.00 98.56 563 LEU A CA 1
ATOM 4320 C C . LEU A 1 563 ? 25.846 -18.528 -17.793 1.00 98.56 563 LEU A C 1
ATOM 4322 O O . LEU A 1 563 ? 25.987 -19.662 -18.252 1.00 98.56 563 LEU A O 1
ATOM 4326 N N . ASN A 1 564 ? 25.587 -17.485 -18.571 1.00 98.75 564 ASN A N 1
ATOM 4327 C CA . ASN A 1 564 ? 25.423 -17.600 -20.010 1.00 98.75 564 ASN A CA 1
ATOM 4328 C C . ASN A 1 564 ? 26.488 -16.784 -20.753 1.00 98.75 564 ASN A C 1
ATOM 4330 O O . ASN A 1 564 ? 26.470 -15.555 -20.788 1.00 98.75 564 ASN A O 1
ATOM 4334 N N . LEU A 1 565 ? 27.430 -17.512 -21.351 1.00 98.56 565 LEU A N 1
ATOM 4335 C CA . LEU A 1 565 ? 28.543 -17.021 -22.166 1.00 98.56 565 LEU A CA 1
ATOM 4336 C C . LEU A 1 565 ? 28.353 -17.358 -23.654 1.00 98.56 565 LEU A C 1
ATOM 4338 O O . LEU A 1 565 ? 29.270 -17.181 -24.463 1.00 98.56 565 LEU A O 1
ATOM 4342 N N . SER A 1 566 ? 27.196 -17.914 -24.021 1.00 98.50 566 SER A N 1
ATOM 4343 C CA . SER A 1 566 ? 26.964 -18.471 -25.351 1.00 98.50 566 SER A CA 1
ATOM 4344 C C . SER A 1 566 ? 27.021 -17.414 -26.458 1.00 98.50 566 SER A C 1
ATOM 4346 O O . SER A 1 566 ? 26.829 -16.223 -26.225 1.00 98.50 566 SER A O 1
ATOM 4348 N N . SER A 1 567 ? 27.286 -17.850 -27.688 1.00 98.31 567 SER A N 1
ATOM 4349 C CA . SER A 1 567 ? 27.286 -17.003 -28.886 1.00 98.31 567 SER A CA 1
ATOM 4350 C C . SER A 1 567 ? 28.213 -15.780 -28.771 1.00 98.31 567 SER A C 1
ATOM 4352 O O . SER A 1 567 ? 27.784 -14.652 -28.996 1.00 98.31 567 SER A O 1
ATOM 4354 N N . ASN A 1 568 ? 29.481 -16.016 -28.421 1.00 98.75 568 ASN A N 1
ATOM 4355 C CA . ASN A 1 568 ? 30.564 -15.026 -28.383 1.00 98.75 568 ASN A CA 1
ATOM 4356 C C . ASN A 1 568 ? 31.771 -15.506 -29.229 1.00 98.75 568 ASN A C 1
ATOM 4358 O O . ASN A 1 568 ? 31.668 -16.448 -30.023 1.00 98.75 568 ASN A O 1
ATOM 4362 N N . LYS A 1 569 ? 32.930 -14.855 -29.077 1.00 98.31 569 LYS A N 1
ATOM 4363 C CA . LYS A 1 569 ? 34.225 -15.211 -29.687 1.00 98.31 569 LYS A CA 1
ATOM 4364 C C . LYS A 1 569 ? 35.240 -15.687 -28.634 1.00 98.31 569 LYS A C 1
ATOM 4366 O O . LYS A 1 569 ? 36.440 -15.474 -28.808 1.00 98.31 569 LYS A O 1
ATOM 4371 N N . LEU A 1 570 ? 34.770 -16.307 -27.550 1.00 98.25 570 LEU A N 1
ATOM 4372 C CA . LEU A 1 570 ? 35.630 -16.819 -26.481 1.00 98.25 570 LEU A CA 1
ATOM 4373 C C . LEU A 1 570 ? 36.453 -18.023 -26.960 1.00 98.25 570 LEU A C 1
ATOM 4375 O O . LEU A 1 570 ? 36.023 -18.799 -27.826 1.00 98.25 570 LEU A O 1
ATOM 4379 N N . GLU A 1 571 ? 37.636 -18.183 -26.378 1.00 97.31 571 GLU A N 1
ATOM 4380 C CA . GLU A 1 571 ? 38.591 -19.239 -26.715 1.00 97.31 571 GLU A CA 1
ATOM 4381 C C . GLU A 1 571 ? 39.236 -19.873 -25.476 1.00 97.31 571 GLU A C 1
ATOM 4383 O O . GLU A 1 571 ? 39.024 -19.427 -24.351 1.00 97.31 571 GLU A O 1
ATOM 4388 N N . GLY A 1 572 ? 39.981 -20.961 -25.676 1.00 96.06 572 GLY A N 1
ATOM 4389 C CA . GLY A 1 572 ? 40.691 -21.653 -24.599 1.00 96.06 572 GLY A CA 1
ATOM 4390 C C . GLY A 1 572 ? 39.895 -22.779 -23.933 1.00 96.06 572 GLY A C 1
ATOM 4391 O O . GLY A 1 572 ? 38.856 -23.229 -24.428 1.00 96.06 572 GLY A O 1
ATOM 4392 N N . GLU A 1 573 ? 40.440 -23.295 -22.829 1.00 96.06 573 GLU A N 1
ATOM 4393 C CA . GLU A 1 573 ? 39.829 -24.390 -22.069 1.00 96.06 573 GLU A CA 1
ATOM 4394 C C . GLU A 1 573 ? 38.708 -23.871 -21.159 1.00 96.06 573 GLU A C 1
ATOM 4396 O O . GLU A 1 573 ? 38.897 -22.925 -20.396 1.00 96.06 573 GLU A O 1
ATOM 4401 N N . VAL A 1 574 ? 37.544 -24.524 -21.197 1.00 96.88 574 VAL A N 1
ATOM 4402 C CA . VAL A 1 574 ? 36.463 -24.251 -20.242 1.00 96.88 574 VAL A CA 1
ATOM 4403 C C . VAL A 1 574 ? 36.836 -24.820 -18.866 1.00 96.88 574 VAL A C 1
ATOM 4405 O O . VAL A 1 574 ? 37.171 -26.010 -18.787 1.00 96.88 574 VAL A O 1
ATOM 4408 N N . PRO A 1 575 ? 36.755 -24.021 -17.780 1.00 95.56 575 PRO A N 1
ATOM 4409 C CA . PRO A 1 575 ? 37.076 -24.486 -16.433 1.00 95.56 575 PRO A CA 1
ATOM 4410 C C . PRO A 1 575 ? 36.253 -25.707 -15.999 1.00 95.56 575 PRO A C 1
ATOM 4412 O O . PRO A 1 575 ? 35.132 -25.921 -16.455 1.00 95.56 575 PRO A O 1
ATOM 4415 N N . LYS A 1 576 ? 36.805 -26.506 -15.081 1.00 93.94 576 LYS A N 1
ATOM 4416 C CA . LYS A 1 576 ? 36.186 -27.737 -14.542 1.00 93.94 576 LYS A CA 1
ATOM 4417 C C . LYS A 1 576 ? 35.879 -27.625 -13.045 1.00 93.94 576 LYS A C 1
ATOM 4419 O O . LYS A 1 576 ? 35.868 -28.621 -12.332 1.00 93.94 576 LYS A O 1
ATOM 4424 N N . GLU A 1 577 ? 35.680 -26.402 -12.566 1.00 94.75 577 GLU A N 1
ATOM 4425 C CA . GLU A 1 577 ? 35.507 -26.069 -11.151 1.00 94.75 577 GLU A CA 1
ATOM 4426 C C . GLU A 1 577 ? 34.411 -25.010 -10.978 1.00 94.75 577 GLU A C 1
ATOM 4428 O O . GLU A 1 577 ? 34.014 -24.342 -11.938 1.00 94.75 577 GLU A O 1
ATOM 4433 N N . GLY A 1 578 ? 33.928 -24.839 -9.746 1.00 94.50 578 GLY A N 1
ATOM 4434 C CA . GLY A 1 578 ? 32.899 -23.851 -9.422 1.00 94.50 578 GLY A CA 1
ATOM 4435 C C . GLY A 1 578 ? 31.602 -24.078 -10.206 1.00 94.50 578 GLY A C 1
ATOM 4436 O O . GLY A 1 578 ? 31.143 -25.212 -10.355 1.00 94.50 578 GLY A O 1
ATOM 4437 N N . VAL A 1 579 ? 31.026 -22.994 -10.736 1.00 95.56 579 VAL A N 1
ATOM 4438 C CA . VAL A 1 579 ? 29.764 -23.009 -11.502 1.00 95.56 579 VAL A CA 1
ATOM 4439 C C . VAL A 1 579 ? 29.806 -23.948 -12.719 1.00 95.56 579 VAL A C 1
ATOM 4441 O O . VAL A 1 579 ? 28.790 -24.538 -13.076 1.00 95.56 579 VAL A O 1
ATOM 4444 N N . PHE A 1 580 ? 30.987 -24.158 -13.318 1.00 96.62 580 PHE A N 1
ATOM 4445 C CA . PHE A 1 580 ? 31.173 -24.965 -14.531 1.00 96.62 580 PHE A CA 1
ATOM 4446 C C . PHE A 1 580 ? 30.947 -26.468 -14.326 1.00 96.62 580 PHE A C 1
ATOM 4448 O O . PHE A 1 580 ? 30.863 -27.206 -15.304 1.00 96.62 580 PHE A O 1
ATOM 4455 N N . LEU A 1 581 ? 30.810 -26.927 -13.078 1.00 94.25 581 LEU A N 1
ATOM 4456 C CA . LEU A 1 581 ? 30.410 -28.299 -12.758 1.00 94.25 581 LEU A CA 1
ATOM 4457 C C . LEU A 1 581 ? 28.904 -28.548 -12.953 1.00 94.25 581 LEU A C 1
ATOM 4459 O O . LEU A 1 581 ? 28.477 -29.699 -12.997 1.00 94.25 581 LEU A O 1
ATOM 4463 N N . ASN A 1 582 ? 28.090 -27.493 -13.062 1.00 94.06 582 ASN A N 1
ATOM 4464 C CA . ASN A 1 582 ? 26.643 -27.597 -13.223 1.00 94.06 582 ASN A CA 1
ATOM 4465 C C . ASN A 1 582 ? 26.231 -27.310 -14.675 1.00 94.06 582 ASN A C 1
ATOM 4467 O O . ASN A 1 582 ? 25.976 -26.167 -15.054 1.00 94.06 582 ASN A O 1
ATOM 4471 N N . ALA A 1 583 ? 26.116 -28.367 -15.484 1.00 91.88 583 ALA A N 1
ATOM 4472 C CA . ALA A 1 583 ? 25.761 -28.272 -16.904 1.00 91.88 583 ALA A CA 1
ATOM 4473 C C . ALA A 1 583 ? 24.391 -27.621 -17.177 1.00 91.88 583 ALA A C 1
ATOM 4475 O O . ALA A 1 583 ? 24.170 -27.101 -18.266 1.00 91.88 583 ALA A O 1
ATOM 4476 N N . SER A 1 584 ? 23.476 -27.626 -16.201 1.00 95.00 584 SER A N 1
ATOM 4477 C CA . SER A 1 584 ? 22.162 -26.977 -16.323 1.00 95.00 584 SER A CA 1
ATOM 4478 C C . SER A 1 584 ? 22.204 -25.469 -16.050 1.00 95.00 584 SER A C 1
ATOM 4480 O O . SER A 1 584 ? 21.236 -24.773 -16.345 1.00 95.00 584 SER A O 1
ATOM 4482 N N . ALA A 1 585 ? 23.293 -24.971 -15.460 1.00 94.62 585 ALA A N 1
ATOM 4483 C CA . ALA A 1 585 ? 23.475 -23.571 -15.082 1.00 94.62 585 ALA A CA 1
ATOM 4484 C C . ALA A 1 585 ? 24.426 -22.806 -16.016 1.00 94.62 585 ALA A C 1
ATOM 4486 O O . ALA A 1 585 ? 24.458 -21.577 -15.955 1.00 94.62 585 ALA A O 1
ATOM 4487 N N . VAL A 1 586 ? 25.210 -23.506 -16.847 1.00 97.31 586 VAL A N 1
ATOM 4488 C CA . VAL A 1 586 ? 26.273 -22.908 -17.667 1.00 97.31 586 VAL A CA 1
ATOM 4489 C C . VAL A 1 586 ? 26.042 -23.130 -19.155 1.00 97.31 586 VAL A C 1
ATOM 4491 O O . VAL A 1 586 ? 25.972 -24.260 -19.632 1.00 97.31 586 VAL A O 1
ATOM 4494 N N . PHE A 1 587 ? 26.031 -22.034 -19.910 1.00 98.00 587 PHE A N 1
ATOM 4495 C CA . PHE A 1 587 ? 25.808 -22.037 -21.353 1.00 98.00 587 PHE A CA 1
ATOM 4496 C C . PHE A 1 587 ? 27.007 -21.422 -22.079 1.00 98.00 587 PHE A C 1
ATOM 4498 O O . PHE A 1 587 ? 27.281 -20.233 -21.948 1.00 98.00 587 PHE A O 1
ATOM 4505 N N . VAL A 1 588 ? 27.729 -22.227 -22.867 1.00 97.56 588 VAL A N 1
ATOM 4506 C CA . VAL A 1 588 ? 28.957 -21.812 -23.589 1.00 97.56 588 VAL A CA 1
ATOM 4507 C C . VAL A 1 588 ? 28.912 -22.093 -25.097 1.00 97.56 588 VAL A C 1
ATOM 4509 O O . VAL A 1 588 ? 29.880 -21.825 -25.812 1.00 97.56 588 VAL A O 1
ATOM 4512 N N . PHE A 1 589 ? 27.792 -22.617 -25.604 1.00 95.94 589 PHE A N 1
ATOM 4513 C CA . PHE A 1 589 ? 27.626 -22.959 -27.020 1.00 95.94 589 PHE A CA 1
ATOM 4514 C C . PHE A 1 589 ? 27.807 -21.735 -27.932 1.00 95.94 589 PHE A C 1
ATOM 4516 O O . PHE A 1 589 ? 27.665 -20.598 -27.503 1.00 95.94 589 PHE A O 1
ATOM 4523 N N . GLY A 1 590 ? 28.133 -21.939 -29.209 1.00 95.75 590 GLY A N 1
ATOM 4524 C CA . GLY A 1 590 ? 28.326 -20.839 -30.167 1.00 95.75 590 GLY A CA 1
ATOM 4525 C C . GLY A 1 590 ? 29.715 -20.182 -30.144 1.00 95.75 590 GLY A C 1
ATOM 4526 O O . GLY A 1 590 ? 30.048 -19.477 -31.093 1.00 95.75 590 GLY A O 1
ATOM 4527 N N . ASN A 1 591 ? 30.563 -20.478 -29.153 1.00 97.31 591 ASN A N 1
ATOM 4528 C CA . ASN A 1 591 ? 31.976 -20.087 -29.135 1.00 97.31 591 ASN A CA 1
ATOM 4529 C C . ASN A 1 591 ? 32.841 -21.149 -29.838 1.00 97.31 591 ASN A C 1
ATOM 4531 O O . ASN A 1 591 ? 33.018 -22.257 -29.334 1.00 97.31 591 ASN A O 1
ATOM 4535 N N . ARG A 1 592 ? 33.377 -20.838 -31.025 1.00 94.31 592 ARG A N 1
ATOM 4536 C CA . ARG A 1 592 ? 34.016 -21.842 -31.907 1.00 94.31 592 ARG A CA 1
ATOM 4537 C C . ARG A 1 592 ? 35.377 -22.355 -31.430 1.00 94.31 592 ARG A C 1
ATOM 4539 O O . ARG A 1 592 ? 35.772 -23.445 -31.833 1.00 94.31 592 ARG A O 1
ATOM 4546 N N . ASN A 1 593 ? 36.085 -21.572 -30.620 1.00 95.62 593 ASN A N 1
ATOM 4547 C CA . ASN A 1 593 ? 37.453 -21.866 -30.188 1.00 95.62 593 ASN A CA 1
ATOM 4548 C C . ASN A 1 593 ? 37.527 -22.392 -28.744 1.00 95.62 593 ASN A C 1
ATOM 4550 O O . ASN A 1 593 ? 38.629 -22.546 -28.218 1.00 95.62 593 ASN A O 1
ATOM 4554 N N . LEU A 1 594 ? 36.382 -22.672 -28.108 1.00 96.94 594 LEU A N 1
ATOM 4555 C CA . LEU A 1 594 ? 36.347 -23.317 -26.798 1.00 96.94 594 LEU A CA 1
ATOM 4556 C C . LEU A 1 594 ? 36.583 -24.824 -26.909 1.00 96.94 594 LEU A C 1
ATOM 4558 O O . LEU A 1 594 ? 36.142 -25.485 -27.853 1.00 96.94 594 LEU A O 1
ATOM 4562 N N . CYS A 1 595 ? 37.258 -25.371 -25.905 1.00 95.56 595 CYS A N 1
ATOM 4563 C CA . CYS A 1 595 ? 37.538 -26.794 -25.774 1.00 95.56 595 CYS A CA 1
ATOM 4564 C C . CYS A 1 595 ? 37.508 -27.228 -24.296 1.00 95.56 595 CYS A C 1
ATOM 4566 O O . CYS A 1 595 ? 37.495 -26.395 -23.393 1.00 95.56 595 CYS A O 1
ATOM 4568 N N . GLY A 1 596 ? 37.507 -28.533 -24.020 1.00 94.38 596 GLY A N 1
ATOM 4569 C CA . GLY A 1 596 ? 37.585 -29.058 -22.650 1.00 94.38 596 GLY A CA 1
ATOM 4570 C C . GLY A 1 596 ? 36.264 -28.977 -21.875 1.00 94.38 596 GLY A C 1
ATOM 4571 O O . GLY A 1 596 ? 35.227 -29.357 -22.407 1.00 94.38 596 GLY A O 1
ATOM 4572 N N . GLY A 1 597 ? 36.305 -28.545 -20.608 1.00 93.06 597 GLY A N 1
ATOM 4573 C CA . GLY A 1 597 ? 35.138 -28.555 -19.712 1.00 93.06 597 GLY A CA 1
ATOM 4574 C C . GLY A 1 597 ? 34.688 -29.953 -19.257 1.00 93.06 597 GLY A C 1
ATOM 4575 O O . GLY A 1 597 ? 35.396 -30.948 -19.451 1.00 93.06 597 GLY A O 1
ATOM 4576 N N . ILE A 1 598 ? 33.524 -30.013 -18.602 1.00 94.12 598 ILE A N 1
ATOM 4577 C CA . ILE A 1 598 ? 32.839 -31.269 -18.252 1.00 94.12 598 ILE A CA 1
ATOM 4578 C C . ILE A 1 598 ? 32.189 -31.901 -19.493 1.00 94.12 598 ILE A C 1
ATOM 4580 O O . ILE A 1 598 ? 31.909 -31.216 -20.479 1.00 94.12 598 ILE A O 1
ATOM 4584 N N . VAL A 1 599 ? 31.947 -33.213 -19.454 1.00 90.19 599 VAL A N 1
ATOM 4585 C CA . VAL A 1 599 ? 31.489 -33.994 -20.621 1.00 90.19 599 VAL A CA 1
ATOM 4586 C C . VAL A 1 599 ? 30.132 -33.503 -21.130 1.00 90.19 599 VAL A C 1
ATOM 4588 O O . VAL A 1 599 ? 29.903 -33.436 -22.335 1.00 90.19 599 VAL A O 1
ATOM 4591 N N . GLU A 1 600 ? 29.258 -33.094 -20.217 1.00 93.25 600 GLU A N 1
ATOM 4592 C CA . GLU A 1 600 ? 27.895 -32.636 -20.470 1.00 93.25 600 GLU A CA 1
ATOM 4593 C C . GLU A 1 600 ? 27.832 -31.367 -21.341 1.00 93.25 600 GLU A C 1
ATOM 4595 O O . GLU A 1 600 ? 26.815 -31.125 -21.989 1.00 93.25 600 GLU A O 1
ATOM 4600 N N . LEU A 1 601 ? 28.918 -30.581 -21.413 1.00 90.19 601 LEU A N 1
ATOM 4601 C CA . LEU A 1 601 ? 29.008 -29.380 -22.256 1.00 90.19 601 LEU A CA 1
ATOM 4602 C C . LEU A 1 601 ? 29.279 -29.692 -23.740 1.00 90.19 601 LEU A C 1
ATOM 4604 O O . LEU A 1 601 ? 29.182 -28.791 -24.572 1.00 90.19 601 LEU A O 1
ATOM 4608 N N . ASN A 1 602 ? 29.594 -30.948 -24.089 1.00 91.06 602 ASN A N 1
ATOM 4609 C CA . ASN A 1 602 ? 29.803 -31.426 -25.465 1.00 91.06 602 ASN A CA 1
ATOM 4610 C C . ASN A 1 602 ? 30.833 -30.619 -26.289 1.00 91.06 602 ASN A C 1
ATOM 4612 O O . ASN A 1 602 ? 30.650 -30.393 -27.488 1.00 91.06 602 ASN A O 1
ATOM 4616 N N . LEU A 1 603 ? 31.929 -30.187 -25.661 1.00 92.88 603 LEU A N 1
ATOM 4617 C CA . LEU A 1 603 ? 33.007 -29.441 -26.317 1.00 92.88 603 LEU A CA 1
ATOM 4618 C C . LEU A 1 603 ? 34.112 -30.364 -26.865 1.00 92.88 603 LEU A C 1
ATOM 4620 O O . LEU A 1 603 ? 34.338 -31.454 -26.332 1.00 92.88 603 LEU A O 1
ATOM 4624 N N . PRO A 1 604 ? 34.847 -29.945 -27.916 1.00 93.00 604 PRO A N 1
ATOM 4625 C CA . PRO A 1 604 ? 35.997 -30.701 -28.405 1.00 93.00 604 PRO A CA 1
ATOM 4626 C C . PRO A 1 604 ? 37.110 -30.760 -27.349 1.00 93.00 604 PRO A C 1
ATOM 4628 O O . PRO A 1 604 ? 37.288 -29.838 -26.555 1.00 93.00 604 PRO A O 1
ATOM 4631 N N . SER A 1 605 ? 37.920 -31.820 -27.353 1.00 89.94 605 SER A N 1
ATOM 4632 C CA . SER A 1 605 ? 39.102 -31.890 -26.485 1.00 89.94 605 SER A CA 1
ATOM 4633 C C . SER A 1 605 ? 40.140 -30.838 -26.885 1.00 89.94 605 SER A C 1
ATOM 4635 O O . SER A 1 605 ? 40.415 -30.646 -28.072 1.00 89.94 605 SER A O 1
ATOM 4637 N N . CYS A 1 606 ? 40.750 -30.174 -25.901 1.00 89.38 606 CYS A N 1
ATOM 4638 C CA . CYS A 1 606 ? 41.814 -29.215 -26.170 1.00 89.38 606 CYS A CA 1
ATOM 4639 C C . CYS A 1 606 ? 43.012 -29.917 -26.809 1.00 89.38 606 CYS A C 1
ATOM 4641 O O . CYS A 1 606 ? 43.460 -30.968 -26.344 1.00 89.38 606 CYS A O 1
ATOM 4643 N N . LYS A 1 607 ? 43.545 -29.337 -27.889 1.00 82.81 607 LYS A N 1
ATOM 4644 C CA . LYS A 1 607 ? 44.780 -29.834 -28.497 1.00 82.81 607 LYS A CA 1
ATOM 4645 C C . LYS A 1 607 ? 45.899 -29.618 -27.485 1.00 82.81 607 LYS A C 1
ATOM 4647 O O . LYS A 1 607 ? 46.316 -28.481 -27.287 1.00 82.81 607 LYS A O 1
ATOM 4652 N N . SER A 1 608 ? 46.389 -30.686 -26.850 1.00 63.59 608 SER A N 1
ATOM 4653 C CA . SER A 1 608 ? 47.635 -30.606 -26.088 1.00 63.59 608 SER A CA 1
ATOM 4654 C C . SER A 1 608 ? 48.687 -30.029 -27.018 1.00 63.59 608 SER A C 1
ATOM 4656 O O . SER A 1 608 ? 48.975 -30.618 -28.063 1.00 63.59 608 SER A O 1
ATOM 4658 N N . GLY A 1 609 ? 49.233 -28.864 -26.666 1.00 53.56 609 GLY A N 1
ATOM 4659 C CA . GLY A 1 609 ? 50.422 -28.360 -27.326 1.00 53.56 609 GLY A CA 1
ATOM 4660 C C . GLY A 1 609 ? 51.434 -29.493 -27.319 1.00 53.56 609 GLY A C 1
ATOM 4661 O O . GLY A 1 609 ? 51.860 -29.939 -26.255 1.00 53.56 609 GLY A O 1
ATOM 4662 N N . THR A 1 610 ? 51.757 -30.023 -28.497 1.00 38.06 610 THR A N 1
ATOM 4663 C CA . THR A 1 610 ? 52.866 -30.951 -28.641 1.00 38.06 610 THR A CA 1
ATOM 4664 C C . THR A 1 610 ? 54.078 -30.215 -28.102 1.00 38.06 610 THR A C 1
ATOM 4666 O O . THR A 1 610 ? 54.584 -29.288 -28.742 1.00 38.06 610 THR A O 1
ATOM 4669 N N . SER A 1 611 ? 54.529 -30.602 -26.911 1.00 41.94 611 SER A N 1
ATOM 4670 C CA .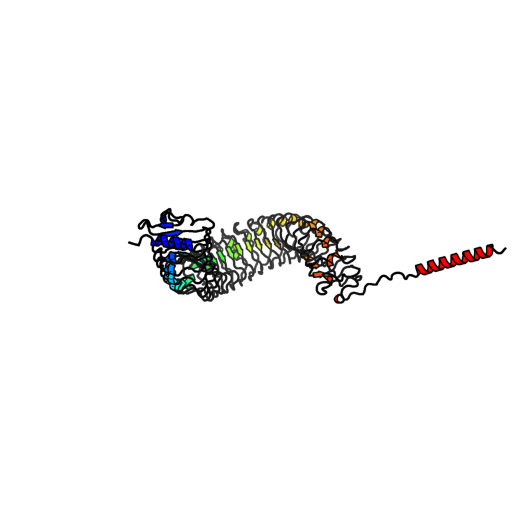 SER A 1 611 ? 55.909 -30.401 -26.520 1.00 41.94 611 SER A CA 1
ATOM 4671 C C . SER A 1 611 ? 56.733 -30.863 -27.715 1.00 41.94 611 SER A C 1
ATOM 4673 O O . SER A 1 611 ? 56.600 -31.997 -28.181 1.00 41.94 611 SER A O 1
ATOM 4675 N N . LYS A 1 612 ? 57.489 -29.938 -28.319 1.00 38.59 612 LYS A N 1
ATOM 4676 C CA . LYS A 1 612 ? 58.396 -30.293 -29.410 1.00 38.59 612 LYS A CA 1
ATOM 4677 C C . LYS A 1 612 ? 59.191 -31.516 -28.938 1.00 38.59 612 LYS A C 1
ATOM 4679 O O . LYS A 1 612 ? 59.725 -31.469 -27.825 1.00 38.59 612 LYS A O 1
ATOM 4684 N N . PRO A 1 613 ? 59.249 -32.609 -29.716 1.00 38.16 613 PRO A N 1
ATOM 4685 C CA . PRO A 1 613 ? 59.961 -33.791 -29.279 1.00 38.16 613 PRO A CA 1
ATOM 4686 C C . PRO A 1 613 ? 61.419 -33.409 -29.034 1.00 38.16 613 PRO A C 1
ATOM 4688 O O . PRO A 1 613 ? 61.982 -32.549 -29.714 1.00 38.16 613 PRO A O 1
ATOM 4691 N N . LEU A 1 614 ? 62.020 -34.077 -28.055 1.00 48.41 614 LEU A N 1
ATOM 4692 C CA . LEU A 1 614 ? 63.392 -33.945 -27.563 1.00 48.41 614 LEU A CA 1
ATOM 4693 C C . LEU A 1 614 ? 64.493 -34.210 -28.626 1.00 48.41 614 LEU A C 1
ATOM 4695 O O . LEU A 1 614 ? 65.623 -34.536 -28.274 1.00 48.41 614 LEU A O 1
ATOM 4699 N N . LEU A 1 615 ? 64.204 -34.073 -29.926 1.00 48.25 615 LEU A N 1
ATOM 4700 C CA . LEU A 1 615 ? 65.147 -34.290 -31.024 1.00 48.25 615 LEU A CA 1
ATOM 4701 C C . LEU A 1 615 ? 66.247 -33.221 -31.088 1.00 48.25 615 LEU A C 1
ATOM 4703 O O . LEU A 1 615 ? 67.361 -33.528 -31.506 1.00 48.25 615 LEU A O 1
ATOM 4707 N N . THR A 1 616 ? 66.003 -31.992 -30.625 1.00 51.06 616 THR A N 1
ATOM 4708 C CA . THR A 1 616 ? 67.017 -30.922 -30.677 1.00 51.06 616 THR A CA 1
ATOM 4709 C C . THR A 1 616 ? 68.182 -31.158 -29.715 1.00 51.06 616 THR A C 1
ATOM 4711 O O . THR A 1 616 ? 69.298 -30.739 -30.005 1.00 51.06 616 THR A O 1
ATOM 4714 N N . LYS A 1 617 ? 67.975 -31.881 -28.601 1.00 49.41 617 LYS A N 1
ATOM 4715 C CA . LYS A 1 617 ? 69.071 -32.233 -27.678 1.00 49.41 617 LYS A CA 1
ATOM 4716 C C . LYS A 1 617 ? 69.932 -33.387 -28.204 1.00 49.41 617 LYS A C 1
ATOM 4718 O O . LYS A 1 617 ? 71.140 -33.360 -28.000 1.00 49.41 617 LYS A O 1
ATOM 4723 N N . ILE A 1 618 ? 69.354 -34.346 -28.934 1.00 57.31 618 ILE A N 1
ATOM 4724 C CA . ILE A 1 618 ? 70.111 -35.466 -29.525 1.00 57.31 618 ILE A CA 1
ATOM 4725 C C . ILE A 1 618 ? 70.995 -34.982 -30.684 1.00 57.31 618 ILE A C 1
ATOM 4727 O O . ILE A 1 618 ? 72.156 -35.374 -30.760 1.00 57.31 618 ILE A O 1
ATOM 4731 N N . VAL A 1 619 ? 70.503 -34.072 -31.535 1.00 57.34 619 VAL A N 1
ATOM 4732 C CA . VAL A 1 619 ? 71.296 -33.519 -32.652 1.00 57.34 619 VAL A CA 1
ATOM 4733 C C . VAL A 1 619 ? 72.492 -32.697 -32.151 1.00 57.34 619 VAL A C 1
ATOM 4735 O O . VAL A 1 619 ? 73.580 -32.810 -32.710 1.00 57.34 619 VAL A O 1
ATOM 4738 N N . ILE A 1 620 ? 72.336 -31.938 -31.059 1.00 61.31 620 ILE A N 1
ATOM 4739 C CA . ILE A 1 620 ? 73.446 -31.183 -30.451 1.00 61.31 620 ILE A CA 1
ATOM 4740 C C . ILE A 1 620 ? 74.489 -32.130 -29.836 1.00 61.31 620 ILE A C 1
ATOM 4742 O O . ILE A 1 620 ? 75.685 -31.915 -30.016 1.00 61.31 620 ILE A O 1
ATOM 4746 N N . VAL A 1 621 ? 74.066 -33.211 -29.170 1.00 64.69 621 VAL A N 1
ATOM 4747 C CA . VAL A 1 621 ? 75.000 -34.202 -28.604 1.00 64.69 621 VAL A CA 1
ATOM 4748 C C . VAL A 1 621 ? 75.757 -34.948 -29.708 1.00 64.69 621 VAL A C 1
ATOM 4750 O O . VAL A 1 621 ? 76.972 -35.096 -29.602 1.00 64.69 621 VAL A O 1
ATOM 4753 N N . ILE A 1 622 ? 75.090 -35.351 -30.796 1.00 65.69 622 ILE A N 1
ATOM 4754 C CA . ILE A 1 622 ? 75.756 -36.012 -31.931 1.00 65.69 622 ILE A CA 1
ATOM 4755 C C . ILE A 1 622 ? 76.763 -35.062 -32.596 1.00 65.69 622 ILE A C 1
ATOM 4757 O O . ILE A 1 622 ? 77.891 -35.476 -32.845 1.00 65.69 622 ILE A O 1
ATOM 4761 N N . ALA A 1 623 ? 76.412 -33.785 -32.797 1.00 63.56 623 ALA A N 1
ATOM 4762 C CA . ALA A 1 623 ? 77.315 -32.792 -33.386 1.00 63.56 623 ALA A CA 1
ATOM 4763 C C . ALA A 1 623 ? 78.571 -32.535 -32.526 1.00 63.56 623 ALA A C 1
ATOM 4765 O O . ALA A 1 623 ? 79.679 -32.420 -33.065 1.00 63.56 623 ALA A O 1
ATOM 4766 N N . ILE A 1 624 ? 78.422 -32.494 -31.195 1.00 68.81 624 ILE A N 1
ATOM 4767 C CA . ILE A 1 624 ? 79.539 -32.338 -30.246 1.00 68.81 624 ILE A CA 1
ATOM 4768 C C . ILE A 1 624 ? 80.429 -33.592 -30.237 1.00 68.81 624 ILE A C 1
ATOM 4770 O O . ILE A 1 624 ? 81.653 -33.481 -30.274 1.00 68.81 624 ILE A O 1
ATOM 4774 N N . VAL A 1 625 ? 79.847 -34.794 -30.266 1.00 72.06 625 VAL A N 1
ATOM 4775 C CA . VAL A 1 625 ? 80.626 -36.045 -30.307 1.00 72.06 625 VAL A CA 1
ATOM 4776 C C . VAL A 1 625 ? 81.393 -36.177 -31.627 1.00 72.0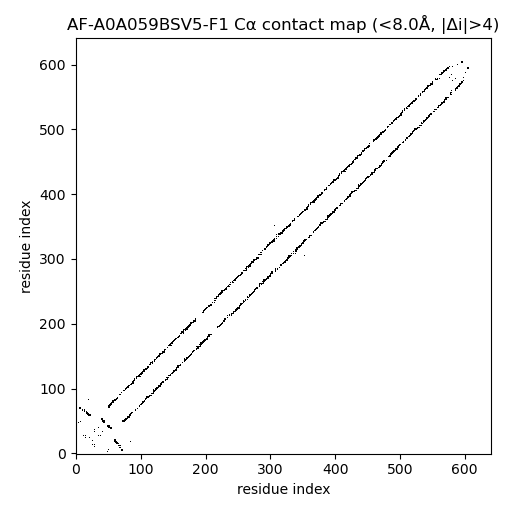6 625 VAL A C 1
ATOM 4778 O O . VAL A 1 625 ? 82.566 -36.548 -31.609 1.00 72.06 625 VAL A O 1
ATOM 4781 N N . THR A 1 626 ? 80.797 -35.807 -32.767 1.00 68.94 626 THR A N 1
ATOM 4782 C CA . THR A 1 626 ? 81.487 -35.854 -34.069 1.00 68.94 626 THR A CA 1
ATOM 4783 C C . THR A 1 626 ? 82.615 -34.832 -34.187 1.00 68.94 626 THR A C 1
ATOM 4785 O O . THR A 1 626 ? 83.646 -35.134 -34.783 1.00 68.94 626 THR A O 1
ATOM 4788 N N . THR A 1 62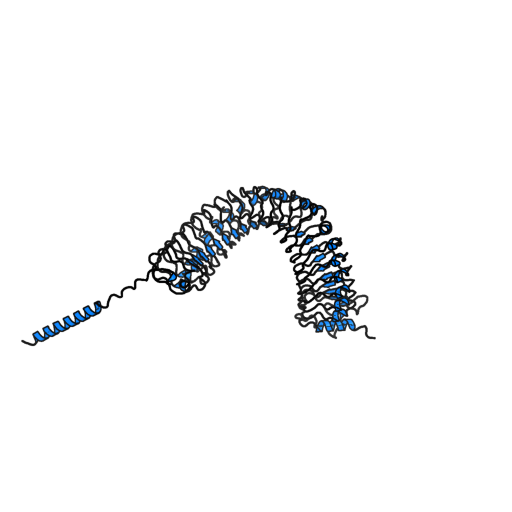7 ? 82.470 -33.647 -33.583 1.00 68.31 627 THR A N 1
ATOM 4789 C CA . THR A 1 627 ? 83.531 -32.627 -33.593 1.00 68.31 627 THR A CA 1
ATOM 4790 C C . THR A 1 627 ? 84.699 -33.016 -32.688 1.00 68.31 627 THR A C 1
ATOM 4792 O O . THR A 1 627 ? 85.848 -32.895 -33.115 1.00 68.31 627 THR A O 1
ATOM 4795 N N . ILE A 1 628 ? 84.435 -33.594 -31.510 1.00 73.00 628 ILE A N 1
ATOM 4796 C CA . ILE A 1 628 ? 85.482 -34.113 -30.613 1.00 73.00 628 ILE A CA 1
ATOM 4797 C C . ILE A 1 628 ? 86.219 -35.308 -31.240 1.00 73.00 628 ILE A C 1
ATOM 4799 O O . ILE A 1 628 ? 87.447 -35.347 -31.199 1.00 73.00 628 ILE A O 1
ATOM 4803 N N . LEU A 1 629 ? 85.513 -36.252 -31.883 1.00 70.81 629 LEU A N 1
ATOM 4804 C CA . LEU A 1 629 ? 86.172 -37.363 -32.587 1.00 70.81 629 LEU A CA 1
ATOM 4805 C C . LEU A 1 629 ? 87.040 -36.867 -33.752 1.00 70.81 629 LEU A C 1
ATOM 4807 O O . LEU A 1 629 ? 88.144 -37.368 -33.952 1.00 70.81 629 LEU A O 1
ATOM 4811 N N . SER A 1 630 ? 86.561 -35.873 -34.507 1.00 68.81 630 SER A N 1
ATOM 4812 C CA . SER A 1 630 ? 87.306 -35.331 -35.647 1.00 68.81 630 SER A CA 1
ATOM 4813 C C . SER A 1 630 ? 88.570 -34.570 -35.231 1.00 68.81 630 SER A C 1
ATOM 4815 O O . SER A 1 630 ? 89.590 -34.698 -35.906 1.00 68.81 630 SER A O 1
ATOM 4817 N N . SER A 1 631 ? 88.557 -33.851 -34.096 1.00 65.81 631 SER A N 1
ATOM 4818 C CA . SER A 1 631 ? 89.757 -33.165 -33.596 1.00 65.81 631 SER A CA 1
ATOM 4819 C C . SER A 1 631 ? 90.762 -34.139 -32.978 1.00 65.81 631 SER A C 1
ATOM 4821 O O . SER A 1 631 ? 91.966 -33.959 -33.151 1.00 65.81 631 SER A O 1
ATOM 4823 N N . PHE A 1 632 ? 90.291 -35.220 -32.344 1.00 71.94 632 PHE A N 1
ATOM 4824 C CA . PHE A 1 632 ? 91.159 -36.264 -31.798 1.00 71.94 632 PHE A CA 1
ATOM 4825 C C . PHE A 1 632 ? 91.897 -37.036 -32.904 1.00 71.94 632 PHE A C 1
ATOM 4827 O O . PHE A 1 632 ? 93.098 -37.278 -32.788 1.00 71.94 632 PHE A O 1
ATOM 4834 N N . ILE A 1 633 ? 91.214 -37.355 -34.013 1.00 69.75 633 ILE A N 1
ATOM 4835 C CA . ILE A 1 633 ? 91.835 -37.990 -35.188 1.00 69.75 633 ILE A CA 1
ATOM 4836 C C . ILE A 1 633 ? 92.846 -37.040 -35.851 1.00 69.75 633 ILE A C 1
ATOM 4838 O O . ILE A 1 633 ? 93.947 -37.469 -36.190 1.00 69.75 633 ILE A O 1
ATOM 4842 N N . LEU A 1 634 ? 92.530 -35.744 -35.968 1.00 64.56 634 LEU A N 1
ATOM 4843 C CA . LEU A 1 634 ? 93.454 -34.753 -36.535 1.00 64.56 634 LEU A CA 1
ATOM 4844 C C . LEU A 1 634 ? 94.715 -34.568 -35.666 1.00 64.56 634 LEU A C 1
ATOM 4846 O O . LEU A 1 634 ? 95.816 -34.455 -36.201 1.00 64.56 634 LEU A O 1
ATOM 4850 N N . CYS A 1 635 ? 94.577 -34.592 -34.335 1.00 63.66 635 CYS A N 1
ATOM 4851 C CA . CYS A 1 635 ? 95.711 -34.542 -33.407 1.00 63.66 635 CYS A CA 1
ATOM 4852 C C . CYS A 1 635 ? 96.571 -35.816 -33.442 1.00 63.66 635 CYS A C 1
ATOM 4854 O O . CYS A 1 635 ? 97.791 -35.710 -33.361 1.00 63.66 635 CYS A O 1
ATOM 4856 N N . LEU A 1 636 ? 95.975 -37.002 -33.609 1.00 61.50 636 LEU A N 1
ATOM 4857 C CA . LEU A 1 636 ? 96.721 -38.259 -33.770 1.00 61.50 636 LEU A CA 1
ATOM 4858 C C . LEU A 1 636 ? 97.523 -38.301 -35.080 1.00 61.50 636 LEU A C 1
ATOM 4860 O O . LEU A 1 636 ? 98.639 -38.816 -35.091 1.00 61.50 636 LEU A O 1
ATOM 4864 N N . CYS A 1 637 ? 97.006 -37.710 -36.161 1.00 57.81 637 CYS A N 1
ATOM 4865 C CA . CYS A 1 637 ? 97.725 -37.603 -37.435 1.00 57.81 637 CYS A CA 1
ATOM 4866 C C . CYS A 1 637 ? 98.898 -36.603 -37.408 1.00 57.81 637 CYS A C 1
ATOM 4868 O O . CYS A 1 637 ? 99.789 -36.714 -38.241 1.00 57.81 637 CYS A O 1
ATOM 4870 N N . LEU A 1 638 ? 98.933 -35.658 -36.461 1.00 56.09 638 LEU A N 1
ATOM 4871 C CA . LEU A 1 638 ? 100.028 -34.686 -36.308 1.00 56.09 638 LEU A CA 1
ATOM 4872 C C . LEU A 1 638 ? 101.179 -35.179 -35.407 1.00 56.09 638 LEU A C 1
ATOM 4874 O O . LEU A 1 638 ? 102.216 -34.528 -35.354 1.00 56.09 638 LEU A O 1
ATOM 4878 N N . PHE A 1 639 ? 101.020 -36.322 -34.727 1.00 54.28 639 PHE A N 1
ATOM 4879 C CA . PHE A 1 639 ? 102.054 -36.948 -33.882 1.00 54.28 639 PHE A CA 1
ATOM 4880 C C . PHE A 1 639 ? 102.754 -38.156 -34.534 1.00 54.28 639 PHE A C 1
ATOM 4882 O O . PHE A 1 639 ? 103.611 -38.778 -33.909 1.00 54.28 639 PHE A O 1
ATOM 4889 N N . ILE A 1 640 ? 102.415 -38.479 -35.786 1.00 53.25 640 ILE A N 1
ATOM 4890 C CA . ILE A 1 640 ? 103.125 -39.464 -36.611 1.00 53.25 640 ILE A CA 1
ATOM 4891 C C . ILE A 1 640 ? 103.615 -38.747 -37.874 1.00 53.25 640 ILE A C 1
ATOM 4893 O O . ILE A 1 640 ? 102.998 -38.888 -38.923 1.00 53.25 640 ILE A O 1
ATOM 4897 N N . ILE A 1 641 ? 104.685 -37.957 -37.736 1.00 48.25 641 ILE A N 1
ATOM 4898 C CA . ILE A 1 641 ? 105.724 -37.635 -38.737 1.00 48.25 641 ILE A CA 1
ATOM 4899 C C . ILE A 1 641 ? 106.999 -37.322 -37.955 1.00 48.25 641 ILE A C 1
ATOM 4901 O O . ILE A 1 641 ? 106.910 -36.523 -36.994 1.00 48.25 641 ILE A O 1
#

Mean predicted aligned error: 7.91 Å

Organism: Eucalyptus grandis (NCBI:txid71139)